Protein AF-A0A9W7F3C0-F1 (afdb_monomer)

Structure (mmCIF, N/CA/C/O backbone):
data_AF-A0A9W7F3C0-F1
#
_entry.id   AF-A0A9W7F3C0-F1
#
loop_
_atom_site.group_PDB
_atom_site.id
_atom_site.type_symbol
_atom_site.label_atom_id
_atom_site.label_alt_id
_atom_site.label_comp_id
_atom_site.label_asym_id
_atom_site.label_entity_id
_atom_site.label_seq_id
_atom_site.pdbx_PDB_ins_code
_atom_site.Cartn_x
_atom_site.Cartn_y
_atom_site.Cartn_z
_atom_site.occupancy
_atom_site.B_iso_or_equiv
_atom_site.auth_seq_id
_atom_site.auth_comp_id
_atom_site.auth_asym_id
_atom_site.auth_atom_id
_atom_site.pdbx_PDB_model_num
ATOM 1 N N . MET A 1 1 ? -27.414 1.542 -18.802 1.00 37.81 1 MET A N 1
ATOM 2 C CA . MET A 1 1 ? -28.474 1.490 -17.774 1.00 37.81 1 MET A CA 1
ATOM 3 C C . MET A 1 1 ? -27.994 0.578 -16.661 1.00 37.81 1 MET A C 1
ATOM 5 O O . MET A 1 1 ? -28.026 -0.629 -16.822 1.00 37.81 1 MET A O 1
ATOM 9 N N . SER A 1 2 ? -27.465 1.157 -15.589 1.00 33.53 2 SER A N 1
ATOM 10 C CA . SER A 1 2 ? -27.148 0.474 -14.333 1.00 33.53 2 SER A CA 1
ATOM 11 C C . SER A 1 2 ? -27.286 1.550 -13.268 1.00 33.53 2 SER A C 1
ATOM 13 O O . SER A 1 2 ? -26.502 2.496 -13.262 1.00 33.53 2 SER A O 1
ATOM 15 N N . LYS A 1 3 ? -28.367 1.487 -12.489 1.00 36.38 3 LYS A N 1
ATOM 16 C CA . LYS A 1 3 ? -28.613 2.397 -11.371 1.00 36.38 3 LYS A CA 1
ATOM 17 C C . LYS A 1 3 ? -27.667 1.986 -10.245 1.00 36.38 3 LYS A C 1
ATOM 19 O O . LYS A 1 3 ? -27.747 0.857 -9.778 1.00 36.38 3 LYS A O 1
ATOM 24 N N . SER A 1 4 ? -26.744 2.866 -9.881 1.00 35.75 4 SER A N 1
ATOM 25 C CA . SER A 1 4 ? -25.964 2.762 -8.651 1.00 35.75 4 SER A CA 1
ATOM 26 C C . SER A 1 4 ? -26.810 3.321 -7.510 1.00 35.75 4 SER A C 1
ATOM 28 O O . SER A 1 4 ? -27.133 4.509 -7.508 1.00 35.75 4 SER A O 1
ATOM 30 N N . ASP A 1 5 ? -27.211 2.440 -6.596 1.00 39.94 5 ASP A N 1
ATOM 31 C CA . ASP A 1 5 ? -27.857 2.783 -5.332 1.00 39.94 5 ASP A CA 1
ATOM 32 C C . ASP A 1 5 ? -26.810 3.369 -4.374 1.00 39.94 5 ASP A C 1
ATOM 34 O O . ASP A 1 5 ? -26.120 2.639 -3.664 1.00 39.94 5 ASP A O 1
ATOM 38 N N . ASP A 1 6 ? -26.700 4.697 -4.343 1.00 37.09 6 ASP A N 1
ATOM 39 C CA . ASP A 1 6 ? -26.045 5.419 -3.251 1.00 37.09 6 ASP A CA 1
ATOM 40 C C . ASP A 1 6 ? -27.021 5.491 -2.071 1.00 37.09 6 ASP A C 1
ATOM 42 O O . ASP A 1 6 ? -27.760 6.461 -1.883 1.00 37.09 6 ASP A O 1
AT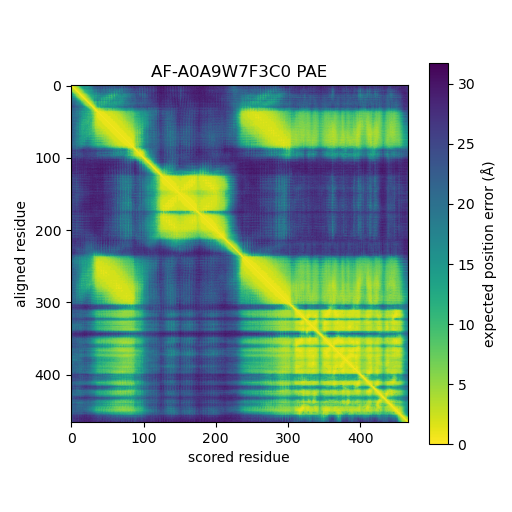OM 46 N N . ARG A 1 7 ? -27.064 4.415 -1.283 1.00 33.94 7 ARG A N 1
ATOM 47 C CA . ARG A 1 7 ? -27.799 4.376 -0.021 1.00 33.94 7 ARG A CA 1
ATOM 48 C C . ARG A 1 7 ? -26.825 4.711 1.105 1.00 33.94 7 ARG A C 1
ATOM 50 O O . ARG A 1 7 ? -26.097 3.857 1.595 1.00 33.94 7 ARG A O 1
ATOM 57 N N . VAL A 1 8 ? -26.798 5.987 1.483 1.00 37.72 8 VAL A N 1
ATOM 58 C CA . VAL A 1 8 ? -26.152 6.455 2.714 1.00 37.72 8 VAL A CA 1
ATOM 59 C C . VAL A 1 8 ? -26.936 5.861 3.884 1.00 37.72 8 VAL A C 1
ATOM 61 O O . VAL A 1 8 ? -27.992 6.369 4.259 1.00 37.72 8 VAL A O 1
ATOM 64 N N . GLU A 1 9 ? -26.462 4.740 4.425 1.00 34.66 9 GLU A N 1
ATOM 65 C CA . GLU A 1 9 ? -26.938 4.230 5.707 1.00 34.66 9 GLU A CA 1
ATOM 66 C C . GLU A 1 9 ? -26.410 5.150 6.809 1.00 34.66 9 GLU A C 1
ATOM 68 O O . GLU A 1 9 ? -25.273 5.043 7.266 1.00 34.66 9 GLU A O 1
ATOM 73 N N . LEU A 1 10 ? -27.251 6.102 7.214 1.00 36.44 10 LEU A N 1
ATOM 74 C CA . LEU A 1 10 ? -27.131 6.775 8.501 1.00 36.44 10 LEU A CA 1
ATOM 75 C C . LEU A 1 10 ? -27.251 5.696 9.584 1.00 36.44 10 LEU A C 1
ATOM 77 O O . LEU A 1 10 ? -28.354 5.279 9.940 1.00 36.44 10 LEU A O 1
ATOM 81 N N . PHE A 1 11 ? -26.107 5.211 10.066 1.00 36.91 11 PHE A N 1
ATOM 82 C CA . PHE A 1 11 ? -26.028 4.349 11.237 1.00 36.91 11 PHE A CA 1
ATOM 83 C C . PHE A 1 11 ? -26.571 5.124 12.440 1.00 36.91 11 PHE A C 1
ATOM 85 O O . PHE A 1 11 ? -25.872 5.922 13.067 1.00 36.91 11 PHE A O 1
ATOM 92 N N . ASN A 1 12 ? -27.839 4.884 12.766 1.00 33.81 12 ASN A N 1
ATOM 93 C CA . ASN A 1 12 ? -28.386 5.200 14.074 1.00 33.81 12 ASN A CA 1
ATOM 94 C C . ASN A 1 12 ? -27.603 4.367 15.094 1.00 33.81 12 ASN A C 1
ATOM 96 O O . ASN A 1 12 ? -27.861 3.174 15.252 1.00 33.81 12 ASN A O 1
ATOM 100 N N . ARG A 1 13 ? -26.617 4.988 15.757 1.00 41.94 13 ARG A N 1
ATOM 101 C CA . ARG A 1 13 ? -25.981 4.433 16.956 1.00 41.94 13 ARG A CA 1
ATOM 102 C C . ARG A 1 13 ? -27.104 4.021 17.907 1.00 41.94 13 ARG A C 1
ATOM 104 O O . ARG A 1 13 ? -27.900 4.868 18.314 1.00 41.94 13 ARG A O 1
ATOM 111 N N . ALA A 1 14 ? -27.177 2.733 18.239 1.00 37.72 14 ALA A N 1
ATOM 112 C CA . ALA A 1 14 ? -28.009 2.287 19.345 1.00 37.72 14 ALA A CA 1
ATOM 113 C C . ALA A 1 14 ? -27.637 3.122 20.587 1.00 37.72 14 ALA A C 1
ATOM 115 O O . ALA A 1 14 ? -26.449 3.414 20.780 1.00 37.72 14 ALA A O 1
ATOM 116 N N . PRO A 1 15 ? -28.617 3.573 21.390 1.00 41.62 15 PRO A N 1
ATOM 117 C CA . PRO A 1 15 ? -28.327 4.324 22.602 1.00 41.62 15 PRO A CA 1
ATOM 118 C C . PRO A 1 15 ? -27.351 3.513 23.456 1.00 41.62 15 PRO A C 1
ATOM 120 O O . PRO A 1 15 ? -27.596 2.336 23.723 1.00 41.62 15 PRO A O 1
ATOM 123 N N . ARG A 1 16 ? -26.222 4.136 23.828 1.00 45.47 16 ARG A N 1
ATOM 124 C CA . ARG A 1 16 ? -25.227 3.522 24.713 1.00 45.47 16 ARG A CA 1
ATOM 125 C C . ARG A 1 16 ? -25.972 2.985 25.939 1.00 45.47 16 ARG A C 1
ATOM 127 O O . ARG A 1 16 ? -26.738 3.761 26.521 1.00 45.47 16 ARG A O 1
ATOM 134 N N . PRO A 1 17 ? -25.786 1.715 26.342 1.00 42.41 17 PRO A N 1
ATOM 135 C CA . PRO A 1 17 ? -26.244 1.295 27.654 1.00 42.41 17 PRO A CA 1
ATOM 136 C C . PRO A 1 17 ? -25.603 2.259 28.648 1.00 42.41 17 PRO A C 1
ATOM 138 O O . PRO A 1 17 ? -24.382 2.420 28.663 1.00 42.41 17 PRO A O 1
ATOM 141 N N . SER A 1 18 ? -26.439 2.992 29.385 1.00 41.53 18 SER A N 1
ATOM 142 C CA . SER A 1 18 ? -25.987 3.876 30.451 1.00 41.53 18 SER A CA 1
ATOM 143 C C . SER A 1 18 ? -25.018 3.079 31.304 1.00 41.53 18 SER A C 1
ATOM 145 O O . SER A 1 18 ? -25.407 2.018 31.804 1.00 41.53 18 SER A O 1
ATOM 147 N N . SER A 1 19 ? -23.773 3.554 31.411 1.00 44.53 19 SER A N 1
ATOM 148 C CA . SER A 1 19 ? -22.763 2.971 32.285 1.00 44.53 19 SER A CA 1
ATOM 149 C C . SER A 1 19 ? -23.462 2.633 33.597 1.00 44.53 19 SER A C 1
ATOM 151 O O . SER A 1 19 ? -24.088 3.541 34.154 1.00 44.53 19 SER A O 1
ATOM 153 N N . PRO A 1 20 ? -23.474 1.366 34.052 1.00 46.25 20 PRO A N 1
ATOM 154 C CA . PRO A 1 20 ? -24.096 1.040 35.320 1.00 46.25 20 PRO A CA 1
ATOM 155 C C . PRO A 1 20 ? -23.408 1.927 36.348 1.00 46.25 20 PRO A C 1
ATOM 157 O O . PRO A 1 20 ? -22.215 1.774 36.604 1.00 46.25 20 PRO A O 1
ATOM 160 N N . SER A 1 21 ? -24.131 2.933 36.843 1.00 43.59 21 SER A N 1
ATOM 161 C CA . SER A 1 21 ? -23.647 3.844 37.863 1.00 43.59 21 SER A CA 1
ATOM 162 C C . SER A 1 21 ? -23.439 2.979 39.090 1.00 43.59 21 SER A C 1
ATOM 164 O O . SER A 1 21 ? -24.378 2.686 39.830 1.00 43.59 21 SER A O 1
ATOM 166 N N . SER A 1 22 ? -22.218 2.476 39.239 1.00 48.12 22 SER A N 1
ATOM 167 C CA . SER A 1 22 ? -21.808 1.602 40.318 1.00 48.12 22 SER A CA 1
ATOM 168 C C . SER A 1 22 ? -21.653 2.446 41.574 1.00 48.12 22 SER A C 1
ATOM 170 O O . SER A 1 22 ? -20.564 2.600 42.119 1.00 48.12 22 SER A O 1
ATOM 172 N N . SER A 1 23 ? -22.762 2.971 42.084 1.00 44.41 23 SER A N 1
ATOM 173 C CA . SER A 1 23 ? -22.905 3.207 43.511 1.00 44.41 23 SER A CA 1
ATOM 174 C C . SER A 1 23 ? -23.129 1.853 44.187 1.00 44.41 23 SER A C 1
ATOM 176 O O . SER A 1 23 ? -24.139 1.630 44.847 1.00 44.41 23 SER A O 1
ATOM 178 N N . PHE A 1 24 ? -22.168 0.936 44.037 1.00 48.06 24 PHE A N 1
ATOM 179 C CA . PHE A 1 24 ? -21.931 -0.089 45.044 1.00 48.06 24 PHE A CA 1
ATOM 180 C C . PHE A 1 24 ? -21.240 0.651 46.192 1.00 48.06 24 PHE A C 1
ATOM 182 O O . PHE A 1 24 ? -20.031 0.572 46.393 1.00 48.06 24 PHE A O 1
ATOM 189 N N . GLN A 1 25 ? -22.003 1.504 46.881 1.00 45.03 25 GLN A N 1
ATOM 190 C CA . GLN A 1 25 ? -21.572 2.027 48.162 1.00 45.03 25 GLN A CA 1
ATOM 191 C C . GLN A 1 25 ? -21.490 0.802 49.057 1.00 45.03 25 GLN A C 1
ATOM 193 O O . GLN A 1 25 ? -22.511 0.239 49.448 1.00 45.03 25 GLN A O 1
ATOM 198 N N . SER A 1 26 ? -20.265 0.338 49.306 1.00 49.25 26 SER A N 1
ATOM 199 C CA . SER A 1 26 ? -20.000 -0.611 50.369 1.00 49.25 26 SER A CA 1
ATOM 200 C C . SER A 1 26 ? -20.456 0.073 51.649 1.00 49.25 26 SER A C 1
ATOM 202 O O . SER A 1 26 ? -19.747 0.908 52.215 1.00 49.25 26 SER A O 1
ATOM 204 N N . SER A 1 27 ? -21.688 -0.201 52.058 1.00 47.62 27 SER A N 1
ATOM 205 C CA . SER A 1 27 ? -22.190 0.135 53.374 1.00 47.62 27 SER A CA 1
ATOM 206 C C . SER A 1 27 ? -21.290 -0.606 54.349 1.00 47.62 27 SER A C 1
ATOM 208 O O . SER A 1 27 ? -21.522 -1.775 54.642 1.00 47.62 27 SER A O 1
ATOM 210 N N . SER A 1 28 ? -20.221 0.048 54.800 1.00 44.59 28 SER A N 1
ATOM 211 C CA . SER A 1 28 ? -19.277 -0.455 55.795 1.00 44.59 28 SER A CA 1
ATOM 212 C C . SER A 1 28 ? -19.953 -0.487 57.166 1.00 44.59 28 SER A C 1
ATOM 214 O O . SER A 1 28 ? -19.489 0.118 58.127 1.00 44.59 28 SER A O 1
ATOM 216 N N . GLN A 1 29 ? -21.098 -1.159 57.269 1.00 47.41 29 GLN A N 1
ATOM 217 C CA . GLN A 1 29 ? -21.543 -1.686 58.539 1.00 47.41 29 GLN A CA 1
ATOM 218 C C . GLN A 1 29 ? -20.603 -2.842 58.839 1.00 47.41 29 GLN A C 1
ATOM 220 O O . GLN A 1 29 ? -20.562 -3.829 58.113 1.00 47.41 29 GLN A O 1
ATOM 225 N N . SER A 1 30 ? -19.788 -2.651 59.871 1.00 45.72 30 SER A N 1
ATOM 226 C CA . SER A 1 30 ? -18.863 -3.632 60.426 1.00 45.72 30 SER A CA 1
ATOM 227 C C . SER A 1 30 ? -19.626 -4.898 60.835 1.00 45.72 30 SER A C 1
ATOM 229 O O . SER A 1 30 ? -19.967 -5.068 62.006 1.00 45.72 30 SER A O 1
ATOM 231 N N . SER A 1 31 ? -19.925 -5.785 59.885 1.00 52.88 31 SER A N 1
ATOM 232 C CA . SER A 1 31 ? -20.420 -7.120 60.187 1.00 52.88 31 SER A CA 1
ATOM 233 C C . SER A 1 31 ? -19.301 -7.878 60.885 1.00 52.88 31 SER A C 1
ATOM 235 O O . SER A 1 31 ? -18.164 -7.916 60.424 1.00 52.88 31 SER A O 1
ATOM 237 N N . MET A 1 32 ? -19.624 -8.486 62.020 1.00 62.41 32 MET A N 1
ATOM 238 C CA . MET A 1 32 ? -18.682 -9.206 62.883 1.00 62.41 32 MET A CA 1
ATOM 239 C C . MET A 1 32 ? -18.052 -10.446 62.211 1.00 62.41 32 MET A C 1
ATOM 241 O O . MET A 1 32 ? -17.160 -11.069 62.782 1.00 62.41 32 MET A O 1
ATOM 245 N N . PHE A 1 33 ? -18.493 -10.795 60.998 1.00 69.31 33 PHE A N 1
ATOM 246 C CA . PHE A 1 33 ? -18.036 -11.945 60.228 1.00 69.31 33 PHE A CA 1
ATOM 247 C C . PHE A 1 33 ? -17.405 -11.500 58.898 1.00 69.31 33 PHE A C 1
ATOM 249 O O . PHE A 1 33 ? -17.984 -10.651 58.212 1.00 69.31 33 PHE A O 1
ATOM 256 N N . PRO A 1 34 ? -16.233 -12.052 58.525 1.00 74.94 34 PRO A N 1
ATOM 257 C CA . PRO A 1 34 ? -15.610 -11.789 57.232 1.00 74.94 34 PRO A CA 1
ATOM 258 C C . PRO A 1 34 ? -16.495 -12.311 56.095 1.00 74.94 34 PRO A C 1
ATOM 260 O O . PRO A 1 34 ? -17.100 -13.377 56.217 1.00 74.94 34 PRO A O 1
ATOM 263 N N . ALA A 1 35 ? -16.552 -11.564 54.988 1.00 76.25 35 ALA A N 1
ATOM 264 C CA . ALA A 1 35 ? -17.295 -11.974 53.802 1.00 76.25 35 ALA A CA 1
ATOM 265 C C . ALA A 1 35 ? -16.809 -13.352 53.300 1.00 76.25 35 ALA A C 1
ATOM 267 O O . ALA A 1 35 ? -15.605 -13.631 53.343 1.00 76.25 35 ALA A O 1
ATOM 268 N N . PRO A 1 36 ? -17.714 -14.213 52.801 1.00 87.12 36 PRO A N 1
ATOM 269 C CA . PRO A 1 36 ? -17.343 -15.482 52.194 1.00 87.12 36 PRO A CA 1
ATOM 270 C C . PRO A 1 36 ? -16.295 -15.294 51.081 1.00 87.12 36 PRO A C 1
ATOM 272 O O . PRO A 1 36 ? -16.466 -14.411 50.237 1.00 87.12 36 PRO A O 1
ATOM 275 N N . PRO A 1 37 ? -15.271 -16.167 50.987 1.00 91.38 37 PRO A N 1
ATOM 276 C CA . PRO A 1 37 ? -14.241 -16.096 49.942 1.00 91.38 37 PRO A CA 1
ATOM 277 C C . PRO A 1 37 ? -14.789 -16.075 48.503 1.00 91.38 37 PRO A C 1
ATOM 279 O O . PRO A 1 37 ? -14.163 -15.548 47.586 1.00 91.38 37 PRO A O 1
ATOM 282 N N . ALA A 1 38 ? -15.972 -16.659 48.288 1.00 90.50 38 ALA A N 1
ATOM 283 C CA . ALA A 1 38 ? -16.636 -16.657 46.989 1.00 90.50 38 ALA A CA 1
ATOM 284 C C . ALA A 1 38 ? -17.128 -15.257 46.582 1.00 90.50 38 ALA A C 1
ATOM 286 O O . ALA A 1 38 ? -17.000 -14.882 45.419 1.00 90.50 38 ALA A O 1
ATOM 287 N N . LEU A 1 39 ? -17.648 -14.469 47.531 1.00 90.81 39 LEU A N 1
ATOM 288 C CA . LEU A 1 39 ? -18.085 -13.099 47.261 1.00 90.81 39 LEU A CA 1
ATOM 289 C C . LEU A 1 39 ? -16.887 -12.186 47.009 1.00 90.81 39 LEU A C 1
ATOM 291 O O . LEU A 1 39 ? -16.923 -11.408 46.060 1.00 90.81 39 LEU A O 1
ATOM 295 N N . THR A 1 40 ? -15.796 -12.332 47.769 1.00 92.12 40 THR A N 1
ATOM 296 C CA . THR A 1 40 ? -14.573 -11.547 47.525 1.00 92.12 40 THR A CA 1
ATOM 297 C C . THR A 1 40 ? -14.004 -11.830 46.132 1.00 92.12 40 THR A C 1
ATOM 299 O O . THR A 1 40 ? -13.781 -10.898 45.361 1.00 92.12 40 THR A O 1
ATOM 302 N N . SER A 1 41 ? -13.890 -13.105 45.744 1.00 95.00 41 SER A N 1
ATOM 303 C CA . SER A 1 41 ? -13.431 -13.489 44.400 1.00 95.00 41 SER A CA 1
ATOM 304 C C . SER A 1 41 ? -14.350 -12.972 43.283 1.00 95.00 41 SER A C 1
ATOM 306 O O . SER A 1 41 ? -13.870 -12.538 42.232 1.00 95.00 41 SER A O 1
ATOM 308 N N . LEU A 1 42 ? -15.668 -12.959 43.507 1.00 94.12 42 LEU A N 1
ATOM 309 C CA . LEU A 1 42 ? -16.627 -12.404 42.552 1.00 94.12 42 LEU A CA 1
ATOM 310 C C . LEU A 1 42 ? -16.464 -10.889 42.399 1.00 94.12 42 LEU A C 1
ATOM 312 O O . LEU A 1 42 ? -16.461 -10.394 41.274 1.00 94.12 42 LEU A O 1
ATOM 316 N N . THR A 1 43 ? -16.289 -10.155 43.503 1.00 94.00 43 THR A N 1
ATOM 317 C CA . THR A 1 43 ? -16.060 -8.703 43.452 1.00 94.00 43 THR A CA 1
ATOM 318 C C . THR A 1 43 ? -14.766 -8.343 42.726 1.00 94.00 43 THR A C 1
ATOM 320 O O . THR A 1 43 ? -14.777 -7.454 41.876 1.00 94.00 43 THR A O 1
ATOM 323 N N . GLU A 1 44 ? -13.680 -9.083 42.966 1.00 95.56 44 GLU A N 1
ATOM 324 C CA . GLU A 1 44 ? -12.410 -8.913 42.247 1.00 95.56 44 GLU A CA 1
ATOM 325 C C . GLU A 1 44 ? -12.561 -9.222 40.748 1.00 95.56 44 GLU A C 1
ATOM 327 O O . GLU A 1 44 ? -12.033 -8.501 39.895 1.00 95.56 44 GLU A O 1
ATOM 332 N N . SER A 1 45 ? -13.332 -10.262 40.412 1.00 95.69 45 SER A N 1
ATOM 333 C CA . SER A 1 45 ? -13.612 -10.639 39.021 1.00 95.69 45 SER A CA 1
ATOM 334 C C . SER A 1 45 ? -14.431 -9.570 38.300 1.00 95.69 45 SER A C 1
ATOM 336 O O . SER A 1 45 ? -14.104 -9.210 37.173 1.00 95.69 45 SER A O 1
ATOM 338 N N . LEU A 1 46 ? -15.460 -9.018 38.952 1.00 95.00 46 LEU A N 1
ATOM 339 C CA . LEU A 1 46 ? -16.272 -7.924 38.412 1.00 95.00 46 LEU A CA 1
ATOM 340 C C . LEU A 1 46 ? -15.455 -6.644 38.224 1.00 95.00 46 LEU A C 1
ATOM 342 O O . LEU A 1 46 ? -15.586 -5.988 37.194 1.00 95.00 46 LEU A O 1
ATOM 346 N N . GLN A 1 47 ? -14.579 -6.312 39.175 1.00 95.81 47 GLN A N 1
ATOM 347 C CA . GLN A 1 47 ? -13.680 -5.164 39.056 1.00 95.81 47 GLN A CA 1
ATOM 348 C C . GLN A 1 47 ? -12.717 -5.332 37.874 1.00 95.81 47 GLN A C 1
ATOM 350 O O . GLN A 1 47 ? -12.560 -4.418 37.064 1.00 95.81 47 GLN A O 1
ATOM 355 N N . THR A 1 48 ? -12.110 -6.514 37.742 1.00 96.06 48 THR A N 1
ATOM 356 C CA . THR A 1 48 ? -11.206 -6.833 36.626 1.00 96.06 48 THR A CA 1
ATOM 357 C C . THR A 1 48 ? -11.943 -6.798 35.289 1.00 96.06 48 THR A C 1
ATOM 359 O O . THR A 1 48 ? -11.443 -6.228 34.318 1.00 96.06 48 THR A O 1
ATOM 362 N N . ALA A 1 49 ? -13.153 -7.358 35.234 1.00 95.12 49 ALA A N 1
ATOM 363 C CA . ALA A 1 49 ? -13.988 -7.346 34.041 1.00 95.12 49 ALA A CA 1
ATOM 364 C C . ALA A 1 49 ? -14.377 -5.911 33.642 1.00 95.12 49 ALA A C 1
ATOM 366 O O . ALA A 1 49 ? -14.245 -5.551 32.476 1.00 95.12 49 ALA A O 1
ATOM 367 N N . GLY A 1 50 ? -14.754 -5.065 34.607 1.00 93.75 50 GLY A N 1
ATOM 368 C CA . GLY A 1 50 ? -15.047 -3.648 34.377 1.00 93.75 50 GLY A CA 1
ATOM 369 C C . GLY A 1 50 ? -13.850 -2.874 33.818 1.00 93.75 50 GLY A C 1
ATOM 370 O O . GLY A 1 50 ? -13.977 -2.191 32.805 1.00 93.75 50 GLY A O 1
ATOM 371 N N . ALA A 1 51 ? -12.665 -3.050 34.412 1.00 95.62 51 ALA A N 1
ATOM 372 C CA . ALA A 1 51 ? -11.431 -2.448 33.903 1.00 95.62 51 ALA A CA 1
ATOM 373 C C . ALA A 1 51 ? -11.071 -2.947 32.490 1.00 95.62 51 ALA A C 1
ATOM 375 O O . ALA A 1 51 ? -10.548 -2.189 31.673 1.00 95.62 51 ALA A O 1
ATOM 376 N N . THR A 1 52 ? -11.370 -4.213 32.185 1.00 94.94 52 THR A N 1
ATOM 377 C CA . THR A 1 52 ? -11.122 -4.791 30.857 1.00 94.94 52 THR A CA 1
ATOM 378 C C . THR A 1 52 ? -12.079 -4.223 29.808 1.00 94.94 52 THR A C 1
ATOM 380 O O . THR A 1 52 ? -11.634 -3.909 28.708 1.00 94.94 52 THR A O 1
ATOM 383 N N . VAL A 1 53 ? -13.361 -4.028 30.139 1.00 95.62 53 VAL A N 1
ATOM 384 C CA . VAL A 1 53 ? -14.325 -3.350 29.249 1.00 95.62 53 VAL A CA 1
ATOM 385 C C . VAL A 1 53 ? -13.869 -1.929 28.943 1.00 95.62 53 VAL A C 1
ATOM 387 O O . VAL A 1 53 ? -13.809 -1.550 27.780 1.00 95.62 53 VAL A O 1
ATOM 390 N N . GLU A 1 54 ? -13.464 -1.164 29.958 1.00 94.44 54 GLU A N 1
ATOM 391 C CA . GLU A 1 54 ? -12.985 0.206 29.749 1.00 94.44 54 GLU A CA 1
ATOM 392 C C . GLU A 1 54 ? -11.726 0.242 28.862 1.00 94.44 54 GLU A C 1
ATOM 394 O O . GLU A 1 54 ? -11.565 1.124 28.015 1.00 94.44 54 GLU A O 1
ATOM 399 N N . ALA A 1 55 ? -10.829 -0.736 29.017 1.00 94.50 55 ALA A N 1
ATOM 400 C CA . ALA A 1 55 ? -9.672 -0.878 28.143 1.00 94.50 55 ALA A CA 1
ATOM 401 C C . ALA A 1 55 ? -10.071 -1.217 26.695 1.00 94.50 55 ALA A C 1
ATOM 403 O O . ALA A 1 55 ? -9.493 -0.643 25.768 1.00 94.50 55 ALA A O 1
ATOM 404 N N . LEU A 1 56 ? -11.057 -2.099 26.493 1.00 93.94 56 LEU A N 1
ATOM 405 C CA . LEU A 1 56 ? -11.590 -2.424 25.166 1.00 93.94 56 LEU A CA 1
ATOM 406 C C . LEU A 1 56 ? -12.251 -1.207 24.510 1.00 93.94 56 LEU A C 1
ATOM 408 O O . LEU A 1 56 ? -12.016 -0.962 23.330 1.00 93.94 56 LEU A O 1
ATOM 412 N N . ASP A 1 57 ? -12.994 -0.399 25.263 1.00 94.19 57 ASP A N 1
ATOM 413 C CA . ASP A 1 57 ? -13.607 0.824 24.736 1.00 94.19 57 ASP A CA 1
ATOM 414 C C . ASP A 1 57 ? -12.542 1.811 24.234 1.00 94.19 57 ASP A C 1
ATOM 416 O O . ASP A 1 57 ? -12.620 2.295 23.103 1.00 94.19 57 ASP A O 1
ATOM 420 N N . ARG A 1 58 ? -11.474 2.034 25.013 1.00 94.50 58 ARG A N 1
ATOM 421 C CA . ARG A 1 58 ? -10.346 2.887 24.590 1.00 94.50 58 ARG A CA 1
ATOM 422 C C . ARG A 1 58 ? -9.625 2.336 23.356 1.00 94.50 58 ARG A C 1
ATOM 424 O O . ARG A 1 58 ? -9.206 3.106 22.491 1.00 94.50 58 ARG A O 1
ATOM 431 N N . GLN A 1 59 ? -9.457 1.014 23.263 1.00 94.44 59 GLN A N 1
ATOM 432 C CA . GLN A 1 59 ? -8.870 0.374 22.080 1.00 94.44 59 GLN A CA 1
ATOM 433 C C . GLN A 1 59 ? -9.760 0.544 20.849 1.00 94.44 59 GLN A C 1
ATOM 435 O O . GLN A 1 59 ? -9.246 0.824 19.766 1.00 94.44 59 GLN A O 1
ATOM 440 N N . ASN A 1 60 ? -11.079 0.439 21.014 1.00 95.31 60 ASN A N 1
ATOM 441 C CA . ASN A 1 60 ? -12.029 0.652 19.932 1.00 95.31 60 ASN A CA 1
ATOM 442 C C . ASN A 1 60 ? -11.954 2.090 19.397 1.00 95.31 60 ASN A C 1
ATOM 444 O O . ASN A 1 60 ? -11.823 2.282 18.191 1.00 95.31 60 ASN A O 1
ATOM 448 N N . ASP A 1 61 ? -11.933 3.095 20.278 1.00 94.19 61 ASP A N 1
ATOM 449 C CA . ASP A 1 61 ? -11.780 4.499 19.873 1.00 94.19 61 ASP A CA 1
ATOM 450 C C . ASP A 1 61 ? -10.463 4.731 19.107 1.00 94.19 61 ASP A C 1
ATOM 452 O O . ASP A 1 61 ? -10.437 5.418 18.082 1.00 94.19 61 ASP A O 1
ATOM 456 N N . SER A 1 62 ? -9.370 4.093 19.543 1.00 94.50 62 SER A N 1
ATOM 457 C CA . SER A 1 62 ? -8.088 4.161 18.833 1.00 94.50 62 SER A CA 1
ATOM 458 C C . SER A 1 62 ? -8.132 3.494 17.452 1.00 94.50 62 SER A C 1
ATOM 460 O O . SER A 1 62 ? -7.507 4.005 16.518 1.00 94.50 62 SER A O 1
ATOM 462 N N . LEU A 1 63 ? -8.838 2.367 17.303 1.00 95.31 63 LEU A N 1
ATOM 463 C CA . LEU A 1 63 ? -9.017 1.694 16.013 1.00 95.31 63 LEU A CA 1
ATOM 464 C C . LEU A 1 63 ? -9.868 2.537 15.059 1.00 95.31 63 LEU A C 1
ATOM 466 O O . LEU A 1 63 ? -9.501 2.681 13.894 1.00 95.31 63 LEU A O 1
ATOM 470 N N . GLN A 1 64 ? -10.946 3.155 15.549 1.00 94.12 64 GLN A N 1
ATOM 471 C CA . GLN A 1 64 ? -11.766 4.063 14.741 1.00 94.12 64 GLN A CA 1
ATOM 472 C C . GLN A 1 64 ? -10.952 5.266 14.256 1.00 94.12 64 GLN A C 1
ATOM 474 O O . GLN A 1 64 ? -10.971 5.591 13.070 1.00 94.12 64 GLN A O 1
ATOM 479 N N . HIS A 1 65 ? -10.140 5.865 15.132 1.00 93.50 65 HIS A N 1
ATOM 480 C CA . HIS A 1 65 ? -9.248 6.948 14.728 1.00 93.50 65 HIS A CA 1
ATOM 481 C C . HIS A 1 65 ? -8.233 6.506 13.657 1.00 93.50 65 HIS A C 1
ATOM 483 O O . HIS A 1 65 ? -8.014 7.211 12.671 1.00 93.50 65 HIS A O 1
ATOM 489 N N . SER A 1 66 ? -7.639 5.315 13.805 1.00 92.38 66 SER A N 1
ATOM 490 C CA . SER A 1 66 ? -6.722 4.756 12.803 1.00 92.38 66 SER A CA 1
ATOM 491 C C . SER A 1 66 ? -7.413 4.525 11.455 1.00 92.38 66 SER A C 1
ATOM 493 O O . SER A 1 66 ? -6.859 4.874 10.409 1.00 92.38 66 SER A O 1
ATOM 495 N N . LYS A 1 67 ? -8.645 4.009 11.475 1.00 94.56 67 LYS A N 1
ATOM 496 C CA . LYS A 1 67 ? -9.475 3.823 10.285 1.00 94.56 67 LYS A CA 1
ATOM 497 C C . LYS A 1 67 ? -9.740 5.149 9.562 1.00 94.56 67 LYS A C 1
ATOM 499 O O . LYS A 1 67 ? -9.540 5.227 8.348 1.00 94.56 67 LYS A O 1
ATOM 504 N N . ASP A 1 68 ? -10.108 6.201 10.289 1.00 93.19 68 ASP A N 1
ATOM 505 C CA . ASP A 1 68 ? -10.354 7.530 9.713 1.00 93.19 68 ASP A CA 1
ATOM 506 C C . ASP A 1 68 ? -9.098 8.126 9.061 1.00 93.19 68 ASP A C 1
ATOM 508 O O . ASP A 1 68 ? -9.158 8.670 7.950 1.00 93.19 68 ASP A O 1
ATOM 512 N N . LEU A 1 69 ? -7.936 7.973 9.706 1.00 92.94 69 LEU A N 1
ATOM 513 C CA . LEU A 1 69 ? -6.653 8.405 9.148 1.00 92.94 69 LEU A CA 1
ATOM 514 C C . LEU A 1 69 ? -6.336 7.682 7.834 1.00 92.94 69 LEU A C 1
ATOM 516 O O . LEU A 1 69 ? -6.003 8.332 6.840 1.00 92.94 69 LEU A O 1
ATOM 520 N N . ILE A 1 70 ? -6.503 6.358 7.793 1.00 93.31 70 ILE A N 1
ATOM 521 C CA . ILE A 1 70 ? -6.239 5.556 6.591 1.00 93.31 70 ILE A CA 1
ATOM 522 C C . ILE A 1 70 ? -7.211 5.926 5.463 1.00 93.31 70 ILE A C 1
ATOM 524 O O . ILE A 1 70 ? -6.797 6.034 4.305 1.00 93.31 70 ILE A O 1
ATOM 528 N N . HIS A 1 71 ? -8.487 6.181 5.765 1.00 91.19 71 HIS A N 1
ATOM 529 C CA . HIS A 1 71 ? -9.445 6.663 4.766 1.00 91.19 71 HIS A CA 1
ATOM 530 C C . HIS A 1 71 ? -9.061 8.038 4.207 1.00 91.19 71 HIS A C 1
ATOM 532 O O . HIS A 1 71 ? -9.140 8.256 2.990 1.00 91.19 71 HIS A O 1
ATOM 538 N N . ASN A 1 72 ? -8.590 8.951 5.057 1.00 91.25 72 ASN A N 1
ATOM 539 C CA . ASN A 1 72 ? -8.097 10.251 4.616 1.00 91.25 72 ASN A CA 1
ATOM 540 C C . ASN A 1 72 ? -6.852 10.110 3.720 1.00 91.25 72 ASN A C 1
ATOM 542 O O . ASN A 1 72 ? -6.790 10.701 2.637 1.00 91.25 72 ASN A O 1
ATOM 546 N N . GLU A 1 73 ? -5.891 9.260 4.090 1.00 92.75 73 GLU A N 1
ATOM 547 C CA . GLU A 1 73 ? -4.736 8.952 3.240 1.00 92.75 73 GLU A CA 1
ATOM 548 C C . GLU A 1 73 ? -5.157 8.337 1.899 1.00 92.75 73 GLU A C 1
ATOM 550 O O . GLU A 1 73 ? -4.685 8.763 0.838 1.00 92.75 73 GLU A O 1
ATOM 555 N N . ALA A 1 74 ? -6.113 7.402 1.905 1.00 90.69 74 ALA A N 1
ATOM 556 C CA . ALA A 1 74 ? -6.664 6.796 0.694 1.00 90.69 74 ALA A CA 1
ATOM 557 C C . ALA A 1 74 ? -7.243 7.854 -0.255 1.00 90.69 74 ALA A C 1
ATOM 559 O O . ALA A 1 74 ? -7.057 7.782 -1.483 1.00 90.69 74 ALA A O 1
ATOM 560 N N . TYR A 1 75 ? -7.947 8.839 0.305 1.00 92.19 75 TYR A N 1
ATOM 561 C CA . TYR A 1 75 ? -8.513 9.964 -0.426 1.00 92.19 75 TYR A CA 1
ATOM 562 C C . TYR A 1 75 ? -7.415 10.867 -1.006 1.00 92.19 75 TYR A C 1
ATOM 564 O O . TYR A 1 75 ? -7.419 11.144 -2.213 1.00 92.19 75 TYR A O 1
ATOM 572 N N . LEU A 1 76 ? -6.424 11.259 -0.200 1.00 91.50 76 LEU A N 1
ATOM 573 C CA . LEU A 1 76 ? -5.294 12.086 -0.634 1.00 91.50 76 LEU A CA 1
ATOM 574 C C . LEU A 1 76 ? -4.463 11.409 -1.730 1.00 91.50 76 LEU A C 1
ATOM 576 O O . LEU A 1 76 ? -4.094 12.056 -2.717 1.00 91.50 76 LEU A O 1
ATOM 580 N N . LEU A 1 77 ? -4.223 10.102 -1.622 1.00 89.62 77 LEU A N 1
ATOM 581 C CA . LEU A 1 77 ? -3.540 9.312 -2.646 1.00 89.62 77 LEU A CA 1
ATOM 582 C C . LEU A 1 77 ? -4.349 9.237 -3.940 1.00 89.62 77 LEU A C 1
ATOM 584 O O . LEU A 1 77 ? -3.791 9.373 -5.029 1.00 89.62 77 LEU A O 1
ATOM 588 N N . THR A 1 78 ? -5.670 9.082 -3.847 1.00 87.19 78 THR A N 1
ATOM 589 C CA . THR A 1 78 ? -6.561 9.070 -5.020 1.00 87.19 78 THR A CA 1
ATOM 590 C C . THR A 1 78 ? -6.560 10.429 -5.728 1.00 87.19 78 THR A C 1
ATOM 592 O O . THR A 1 78 ? -6.462 10.501 -6.958 1.00 87.19 78 THR A O 1
ATOM 595 N N . LYS A 1 79 ? -6.595 11.521 -4.959 1.00 88.00 79 LYS A N 1
ATOM 596 C CA . LYS A 1 79 ? -6.490 12.890 -5.476 1.00 88.00 79 LYS A CA 1
ATOM 597 C C . LYS A 1 79 ? -5.130 13.139 -6.130 1.00 88.00 79 LYS A C 1
ATOM 599 O O . LYS A 1 79 ? -5.076 13.664 -7.242 1.00 88.00 79 LYS A O 1
ATOM 604 N N . SER A 1 80 ? -4.048 12.710 -5.486 1.00 84.56 80 SER A N 1
ATOM 605 C CA . SER A 1 80 ? -2.681 12.820 -6.009 1.00 84.56 80 SER A CA 1
ATOM 606 C C . SER A 1 80 ? -2.506 12.021 -7.301 1.00 84.56 80 SER A C 1
ATOM 608 O O . SER A 1 80 ? -1.991 12.551 -8.284 1.00 84.56 80 SER A O 1
ATOM 610 N N . ASP A 1 81 ? -3.018 10.786 -7.356 1.00 83.50 81 ASP A N 1
ATOM 611 C CA . ASP A 1 81 ? -3.016 9.958 -8.567 1.00 83.50 81 ASP A CA 1
ATOM 612 C C . ASP A 1 81 ? -3.717 10.684 -9.723 1.00 83.50 81 ASP A C 1
ATOM 614 O O . ASP A 1 81 ? -3.154 10.770 -10.816 1.00 83.50 81 ASP A O 1
ATOM 618 N N . ARG A 1 82 ? -4.898 11.272 -9.475 1.00 80.69 82 ARG A N 1
ATOM 619 C CA . ARG A 1 82 ? -5.659 12.051 -10.466 1.00 80.69 82 ARG A CA 1
ATOM 620 C C . ARG A 1 82 ? -4.885 13.272 -10.967 1.00 80.69 82 ARG A C 1
ATOM 622 O O . ARG A 1 82 ? -4.819 13.481 -12.178 1.00 80.69 82 ARG A O 1
ATOM 629 N N . ILE A 1 83 ? -4.285 14.054 -10.069 1.00 78.81 83 ILE A N 1
ATOM 630 C CA . ILE A 1 83 ? -3.491 15.237 -10.439 1.00 78.81 83 ILE A CA 1
ATOM 631 C C . ILE A 1 83 ? -2.298 14.822 -11.304 1.00 78.81 83 ILE A C 1
ATOM 633 O O . ILE A 1 83 ? -2.100 15.375 -12.386 1.00 78.81 83 ILE A O 1
ATOM 637 N N . LEU A 1 84 ? -1.551 13.800 -10.877 1.00 78.81 84 LEU A N 1
ATOM 638 C CA . LEU A 1 84 ? -0.374 13.321 -11.597 1.00 78.81 84 LEU A CA 1
ATOM 639 C C . LEU A 1 84 ? -0.734 12.731 -12.970 1.00 78.81 84 LEU A C 1
ATOM 641 O O . LEU A 1 84 ? 0.029 12.912 -13.918 1.00 78.81 84 LEU A O 1
ATOM 645 N N . ARG A 1 85 ? -1.896 12.070 -13.128 1.00 74.06 85 ARG A N 1
ATOM 646 C CA . ARG A 1 85 ? -2.399 11.669 -14.464 1.00 74.06 85 ARG A CA 1
ATOM 647 C C . ARG A 1 85 ? -2.576 12.879 -15.370 1.00 74.06 85 ARG A C 1
ATOM 649 O O . ARG A 1 85 ? -2.173 12.838 -16.527 1.00 74.06 85 ARG A O 1
ATOM 656 N N . GLY A 1 86 ? -3.134 13.956 -14.824 1.00 70.94 86 GLY A N 1
ATOM 657 C CA . GLY A 1 86 ? -3.336 15.212 -15.535 1.00 70.94 86 GLY A CA 1
ATOM 658 C C . GLY A 1 86 ? -2.040 15.915 -15.956 1.00 70.94 86 GLY A C 1
ATOM 659 O O . GLY A 1 86 ? -2.068 16.735 -16.868 1.00 70.94 86 GLY A O 1
ATOM 660 N N . MET A 1 87 ? -0.908 15.605 -15.319 1.00 70.38 87 MET A N 1
ATOM 661 C CA . MET A 1 87 ? 0.390 16.215 -15.628 1.00 70.38 87 MET A CA 1
ATOM 662 C C . MET A 1 87 ? 1.183 15.471 -16.714 1.00 70.38 87 MET A C 1
ATOM 664 O O . MET A 1 87 ? 2.050 16.077 -17.334 1.00 70.38 87 MET A O 1
ATOM 668 N N . GLY A 1 88 ? 0.920 14.176 -16.933 1.00 59.91 88 GLY A N 1
ATOM 669 C CA . GLY A 1 88 ? 1.750 13.314 -17.788 1.00 59.91 88 GLY A CA 1
ATOM 670 C C . GLY A 1 88 ? 1.212 13.020 -19.194 1.00 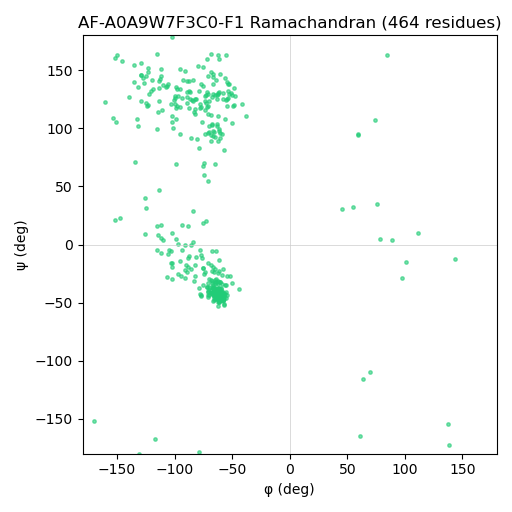59.91 88 GLY A C 1
ATOM 671 O O . GLY A 1 88 ? 1.995 12.618 -20.050 1.00 59.91 88 GLY A O 1
ATOM 672 N N . SER A 1 89 ? -0.089 13.203 -19.461 1.00 59.66 89 SER A N 1
ATOM 673 C CA . SER A 1 89 ? -0.661 13.021 -20.807 1.00 59.66 89 SER A CA 1
ATOM 674 C C . SER A 1 89 ? -1.131 14.347 -21.408 1.00 59.66 89 SER A C 1
ATOM 676 O O . SER A 1 89 ? -1.668 15.212 -20.717 1.00 59.66 89 SER A O 1
ATOM 678 N N . TRP A 1 90 ? -0.981 14.494 -22.726 1.00 51.88 90 TRP A N 1
ATOM 679 C CA . TRP A 1 90 ? -1.503 15.633 -23.492 1.00 51.88 90 TRP A CA 1
ATOM 680 C C . TRP A 1 90 ? -3.025 15.818 -23.309 1.00 51.88 90 TRP A C 1
ATOM 682 O O . TRP A 1 90 ? -3.508 16.943 -23.189 1.00 51.88 90 TRP A O 1
ATOM 692 N N . SER A 1 91 ? -3.777 14.719 -23.175 1.00 45.94 91 SER A N 1
ATOM 693 C CA . SER A 1 91 ? -5.207 14.732 -22.838 1.00 45.94 91 SER A CA 1
ATOM 694 C C . SER A 1 91 ? -5.491 15.157 -21.392 1.00 45.94 91 SER A C 1
ATOM 696 O O . SER A 1 91 ? -6.521 15.768 -21.126 1.00 45.94 91 SER A O 1
ATOM 698 N N . GLY A 1 92 ? -4.578 14.890 -20.457 1.00 49.72 92 GLY A N 1
ATOM 699 C CA . GLY A 1 92 ? -4.647 15.326 -19.065 1.00 49.72 92 GLY A CA 1
ATOM 700 C C . GLY A 1 92 ? -4.397 16.825 -18.911 1.00 49.72 92 GLY A C 1
ATOM 701 O O . GLY A 1 92 ? -5.089 17.481 -18.131 1.00 49.72 92 GLY A O 1
ATOM 702 N N . TRP A 1 93 ? -3.488 17.384 -19.718 1.00 60.38 93 TRP A N 1
ATOM 703 C CA . TRP A 1 93 ? -3.322 18.831 -19.855 1.00 60.38 93 TRP A CA 1
ATOM 704 C C . TRP A 1 93 ? -4.611 19.480 -20.381 1.00 60.38 93 TRP A C 1
ATOM 706 O O . TRP A 1 93 ? -5.108 20.422 -19.764 1.00 60.38 93 TRP A O 1
ATOM 716 N N . ALA A 1 94 ? -5.218 18.927 -21.438 1.00 52.94 94 ALA A N 1
ATOM 717 C CA . ALA A 1 94 ? -6.491 19.416 -21.973 1.00 52.94 94 ALA A CA 1
ATOM 718 C C . ALA A 1 94 ? -7.637 19.304 -20.947 1.00 52.94 94 ALA A C 1
ATOM 720 O O . ALA A 1 94 ? -8.295 20.297 -20.651 1.00 52.94 94 ALA A O 1
ATOM 721 N N . TYR A 1 95 ? -7.825 18.143 -20.312 1.00 52.09 95 TYR A N 1
ATOM 722 C CA . TYR A 1 95 ? -8.857 17.927 -19.291 1.00 52.09 95 TYR A CA 1
ATOM 723 C C . TYR A 1 95 ? -8.692 18.858 -18.081 1.00 52.09 95 TYR A C 1
ATOM 725 O O . TYR A 1 95 ? -9.661 19.451 -17.622 1.00 52.09 95 TYR A O 1
ATOM 733 N N . ASN A 1 96 ? -7.464 19.078 -17.599 1.00 54.19 96 ASN A N 1
ATOM 734 C CA . ASN A 1 96 ? -7.195 20.056 -16.538 1.00 54.19 96 ASN A CA 1
ATOM 735 C C . ASN A 1 96 ? -7.471 21.503 -16.968 1.00 54.19 96 ASN A C 1
ATOM 737 O O . ASN A 1 96 ? -7.705 22.360 -16.114 1.00 54.19 96 ASN A O 1
ATOM 741 N N . THR A 1 97 ? -7.429 21.783 -18.268 1.00 60.22 97 THR A N 1
ATOM 742 C CA . THR A 1 97 ? -7.759 23.097 -18.826 1.00 60.22 97 THR A CA 1
ATOM 743 C C . THR A 1 97 ? -9.279 23.285 -18.907 1.00 60.22 97 THR A C 1
ATOM 745 O O . THR A 1 97 ? -9.760 24.355 -18.548 1.00 60.22 97 THR A O 1
ATOM 748 N N . PHE A 1 98 ? -10.041 22.232 -19.234 1.00 53.41 98 PHE A N 1
ATOM 749 C CA . PHE A 1 98 ? -11.512 22.261 -19.317 1.00 53.41 98 PHE A CA 1
ATOM 750 C C . PHE A 1 98 ? -12.239 22.071 -17.968 1.00 53.41 98 PHE A C 1
ATOM 752 O O . PHE A 1 98 ? -13.276 22.678 -17.728 1.00 53.41 98 PHE A O 1
ATOM 759 N N . VAL A 1 99 ? -11.692 21.314 -17.016 1.00 55.31 99 VAL A N 1
ATOM 760 C CA . VAL A 1 99 ? -12.271 21.218 -15.656 1.00 55.31 99 VAL A CA 1
ATOM 761 C C . VAL A 1 99 ? -12.018 22.497 -14.845 1.00 55.31 99 VAL A C 1
ATOM 763 O O . VAL A 1 99 ? -12.778 22.840 -13.937 1.00 55.31 99 VAL A O 1
ATOM 766 N N . LYS A 1 100 ? -10.980 23.266 -15.203 1.00 52.09 100 LYS A N 1
ATOM 767 C CA . LYS A 1 100 ? -10.758 24.605 -14.643 1.00 52.09 100 LYS A CA 1
ATOM 768 C C . LYS A 1 100 ? -11.828 25.618 -15.054 1.00 52.09 100 LYS A C 1
ATOM 770 O O . LYS A 1 100 ? -11.916 26.625 -14.360 1.00 52.09 100 LYS A O 1
ATOM 775 N N . SER A 1 101 ? -12.606 25.382 -16.118 1.00 43.06 101 SER A N 1
ATOM 776 C CA . SER A 1 101 ? -13.683 26.299 -16.525 1.00 43.06 101 SER A CA 1
ATOM 777 C C . SER A 1 101 ? -14.987 26.118 -15.745 1.00 43.06 101 SER A C 1
ATOM 779 O O . SER A 1 101 ? -15.692 27.102 -15.553 1.00 43.06 101 SER A O 1
ATOM 781 N N . GLU A 1 102 ? -15.280 24.932 -15.210 1.00 41.75 102 GLU A N 1
ATOM 782 C CA . GLU A 1 102 ? -16.578 24.655 -14.564 1.00 41.75 102 GLU A CA 1
ATOM 783 C C . GLU A 1 102 ? -16.594 24.965 -13.054 1.00 41.75 102 GLU A C 1
ATOM 785 O O . GLU A 1 102 ? -17.635 25.206 -12.459 1.00 41.75 102 GLU A O 1
ATOM 790 N N . SER A 1 103 ? -15.420 25.078 -12.429 1.00 42.34 103 SER A N 1
ATOM 791 C CA . SER A 1 103 ? -15.270 25.496 -11.022 1.00 42.34 103 SER A CA 1
ATOM 792 C C . SER A 1 103 ? -15.036 27.008 -10.860 1.00 42.34 103 SER A C 1
ATOM 794 O O . SER A 1 103 ? -14.570 27.466 -9.815 1.00 42.34 103 SER A O 1
ATOM 796 N N . THR A 1 104 ? -15.329 27.805 -11.894 1.00 38.94 104 THR A N 1
ATOM 797 C CA . THR A 1 104 ? -15.041 29.251 -11.905 1.00 38.94 104 THR A CA 1
ATOM 798 C C . THR A 1 104 ? -16.149 30.114 -11.293 1.00 38.94 104 THR A C 1
ATOM 800 O O . THR A 1 104 ? -15.887 31.282 -11.023 1.00 38.94 104 THR A O 1
ATOM 803 N N . GLU A 1 105 ? -17.335 29.575 -10.990 1.00 37.94 105 GLU A N 1
ATOM 804 C CA . GLU A 1 105 ? -18.430 30.385 -10.418 1.00 37.94 105 GLU A CA 1
ATOM 805 C C . GLU A 1 105 ? -18.430 30.482 -8.883 1.00 37.94 105 GLU A C 1
ATOM 807 O O . GLU A 1 105 ? -18.922 31.468 -8.350 1.00 37.94 105 GLU A O 1
ATOM 812 N N . LEU A 1 106 ? -17.758 29.580 -8.157 1.00 39.94 106 LEU A N 1
ATOM 813 C CA . LEU A 1 106 ? -17.518 29.738 -6.706 1.00 39.94 106 LEU A CA 1
ATOM 814 C C . LEU A 1 106 ? -16.122 30.293 -6.374 1.00 39.94 106 LEU A C 1
ATOM 816 O O . LEU A 1 106 ? -15.734 30.396 -5.214 1.00 39.94 106 LEU A O 1
ATOM 820 N N . ARG A 1 107 ? -15.339 30.658 -7.396 1.00 38.25 107 ARG A N 1
ATOM 821 C CA . ARG A 1 107 ? -13.918 31.031 -7.271 1.00 38.25 107 ARG A CA 1
ATOM 822 C C . ARG A 1 107 ? -13.647 32.514 -7.554 1.00 38.25 107 ARG A C 1
ATOM 824 O O . ARG A 1 107 ? -12.501 32.905 -7.782 1.00 38.25 107 ARG A O 1
ATOM 831 N N . ASN A 1 108 ? -14.693 33.336 -7.528 1.00 36.94 108 ASN A N 1
ATOM 832 C CA . ASN A 1 108 ? -14.620 34.779 -7.751 1.00 36.94 108 ASN A CA 1
ATOM 833 C C . ASN A 1 108 ? -14.975 35.581 -6.489 1.00 36.94 108 ASN A C 1
ATOM 835 O O . ASN A 1 108 ? -15.694 36.567 -6.550 1.00 36.94 108 ASN A O 1
ATOM 839 N N . SER A 1 109 ? -14.409 35.198 -5.348 1.00 40.41 109 SER A N 1
ATOM 840 C CA . SER A 1 109 ? -14.120 36.127 -4.252 1.00 40.41 109 SER A CA 1
ATOM 841 C C . SER A 1 109 ? -13.060 35.501 -3.341 1.00 40.41 109 SER A C 1
ATOM 843 O O . SER A 1 109 ? -13.242 34.399 -2.842 1.00 40.41 109 SER A O 1
ATOM 845 N N . SER A 1 110 ? -11.938 36.198 -3.165 1.00 42.22 110 SER A N 1
ATOM 846 C CA . SER A 1 110 ? -10.927 36.030 -2.098 1.00 42.22 110 SER A CA 1
ATOM 847 C C . SER A 1 110 ? -9.632 35.224 -2.310 1.00 42.22 110 SER A C 1
ATOM 849 O O . SER A 1 110 ? -8.631 35.637 -1.736 1.00 42.22 110 SER A O 1
ATOM 851 N N . THR A 1 111 ? -9.506 34.197 -3.160 1.00 42.06 111 THR A N 1
ATOM 852 C CA . THR A 1 111 ? -8.265 33.358 -3.127 1.00 42.06 111 THR A CA 1
ATOM 853 C C . THR A 1 111 ? -7.292 33.462 -4.309 1.00 42.06 111 THR A C 1
ATOM 855 O O . THR A 1 111 ? -6.279 32.761 -4.335 1.00 42.06 111 THR A O 1
ATOM 858 N N . ARG A 1 112 ? -7.510 34.339 -5.301 1.00 36.88 112 ARG A N 1
ATOM 859 C CA . ARG A 1 112 ? -6.725 34.280 -6.556 1.00 36.88 112 ARG A CA 1
ATOM 860 C C . ARG A 1 112 ? -5.376 35.010 -6.598 1.00 36.88 112 ARG A C 1
ATOM 862 O O . ARG A 1 112 ? -4.693 34.860 -7.604 1.00 36.88 112 ARG A O 1
ATOM 869 N N . ASN A 1 113 ? -4.929 35.689 -5.538 1.00 39.34 113 ASN A N 1
ATOM 870 C CA . ASN A 1 113 ? -3.678 36.467 -5.605 1.00 39.34 113 ASN A CA 1
ATOM 871 C C . ASN A 1 113 ? -2.515 36.004 -4.712 1.00 39.34 113 ASN A C 1
ATOM 873 O O . ASN A 1 113 ? -1.431 36.554 -4.862 1.00 39.34 113 ASN A O 1
ATOM 877 N N . VAL A 1 114 ? -2.664 34.995 -3.843 1.00 44.38 114 VAL A N 1
ATOM 878 C CA . VAL A 1 114 ? -1.619 34.733 -2.823 1.00 44.38 114 VAL A CA 1
ATOM 879 C C . VAL A 1 114 ? -0.693 33.548 -3.138 1.00 44.38 114 VAL A C 1
ATOM 881 O O . VAL A 1 114 ? 0.477 33.593 -2.791 1.00 44.38 114 VAL A O 1
ATOM 884 N N . THR A 1 115 ? -1.117 32.503 -3.857 1.00 42.91 115 THR A N 1
ATOM 885 C CA . THR A 1 115 ? -0.294 31.269 -3.935 1.00 42.91 115 THR A CA 1
ATOM 886 C C . THR A 1 115 ? 0.508 31.067 -5.224 1.00 42.91 115 THR A C 1
ATOM 888 O O . THR A 1 115 ? 1.443 30.270 -5.237 1.00 42.91 115 THR A O 1
ATOM 891 N N . SER A 1 116 ? 0.210 31.779 -6.319 1.00 41.97 116 SER A N 1
ATOM 892 C CA . SER A 1 116 ? 0.824 31.476 -7.629 1.00 41.97 116 SER A CA 1
ATOM 893 C C . SER A 1 116 ? 1.940 32.429 -8.075 1.00 41.97 116 SER A C 1
ATOM 895 O O . SER A 1 116 ? 2.676 32.077 -8.999 1.00 41.97 116 SER A O 1
ATOM 897 N N . VAL A 1 117 ? 2.079 33.613 -7.470 1.00 39.75 117 VAL A N 1
ATOM 898 C CA . VAL A 1 117 ? 3.081 34.610 -7.900 1.00 39.75 117 VAL A CA 1
ATOM 899 C C . VAL A 1 117 ? 4.361 34.549 -7.055 1.00 39.75 117 VAL A C 1
ATOM 901 O O . VAL A 1 117 ? 5.437 34.833 -7.575 1.00 39.75 117 VAL A O 1
ATOM 904 N N . GLU A 1 118 ? 4.302 34.076 -5.808 1.00 42.97 118 GLU A N 1
ATOM 905 C CA . GLU A 1 118 ? 5.475 34.074 -4.918 1.00 42.97 118 GLU A CA 1
ATOM 906 C C . GLU A 1 118 ? 6.318 32.797 -4.968 1.00 42.97 118 GLU A C 1
ATOM 908 O O . GLU A 1 118 ? 7.537 32.879 -4.848 1.00 42.97 118 GLU A O 1
ATOM 913 N N . SER A 1 119 ? 5.744 31.629 -5.276 1.00 43.38 119 SER A N 1
ATOM 914 C CA . SER A 1 119 ? 6.508 30.366 -5.301 1.00 43.38 119 SER A CA 1
ATOM 915 C C . SER A 1 119 ? 7.638 30.341 -6.355 1.00 43.38 119 SER A C 1
ATOM 917 O O . SER A 1 119 ? 8.648 29.666 -6.172 1.00 43.38 119 SER A O 1
ATOM 919 N N . LYS A 1 120 ? 7.545 31.146 -7.427 1.00 45.16 120 LYS A N 1
ATOM 920 C CA . LYS A 1 120 ? 8.593 31.241 -8.464 1.00 45.16 120 LYS A CA 1
ATOM 921 C C . LYS A 1 120 ? 9.832 32.055 -8.065 1.00 45.16 120 LYS A C 1
ATOM 923 O O . LYS A 1 120 ? 10.818 31.990 -8.792 1.00 45.16 120 LYS A O 1
ATOM 928 N N . ARG A 1 121 ? 9.823 32.803 -6.953 1.00 49.22 121 ARG A N 1
ATOM 929 C CA . ARG A 1 121 ? 10.992 33.598 -6.512 1.00 49.22 121 ARG A CA 1
ATOM 930 C C . ARG A 1 121 ? 11.943 32.858 -5.567 1.00 49.22 121 ARG A C 1
ATOM 932 O O . ARG A 1 121 ? 12.957 33.425 -5.180 1.00 49.22 121 ARG A O 1
ATOM 939 N N . TYR A 1 122 ? 11.648 31.604 -5.233 1.00 54.47 122 TYR A N 1
ATOM 940 C CA . TYR A 1 122 ? 12.293 30.895 -4.126 1.00 54.47 122 TYR A CA 1
ATOM 941 C C . TYR A 1 122 ? 12.932 29.554 -4.537 1.00 54.47 122 TYR A C 1
ATOM 943 O O . TYR A 1 122 ? 13.016 28.621 -3.744 1.00 54.47 122 TYR A O 1
ATOM 951 N N . SER A 1 123 ? 13.422 29.427 -5.779 1.00 43.88 123 SER A N 1
ATOM 952 C CA . SER A 1 123 ? 14.048 28.188 -6.292 1.00 43.88 123 SER A CA 1
ATOM 953 C C . SER A 1 123 ? 15.451 27.885 -5.730 1.00 43.88 123 SER A C 1
ATOM 955 O O . SER A 1 123 ? 16.203 27.121 -6.325 1.00 43.88 123 SER A O 1
ATOM 957 N N . GLY A 1 124 ? 15.806 28.475 -4.590 1.00 63.88 124 GLY A N 1
ATOM 958 C CA . GLY A 1 124 ? 17.030 28.199 -3.833 1.00 63.88 124 GLY A CA 1
ATOM 959 C C . GLY A 1 124 ? 16.854 28.468 -2.339 1.00 63.88 124 GLY A C 1
ATOM 960 O O . GLY A 1 124 ? 17.819 28.764 -1.645 1.00 63.88 124 GLY A O 1
ATOM 961 N N . THR A 1 125 ? 15.612 28.471 -1.855 1.00 69.12 125 THR A N 1
ATOM 962 C CA . THR A 1 125 ? 15.291 28.931 -0.503 1.00 69.12 125 THR A CA 1
ATOM 963 C C . THR A 1 125 ? 15.378 27.791 0.491 1.00 69.12 125 THR A C 1
ATOM 965 O O . THR A 1 125 ? 15.000 26.658 0.203 1.00 69.12 125 THR A O 1
ATOM 968 N N . ASP A 1 126 ? 15.906 28.123 1.662 1.00 85.00 126 ASP A N 1
ATOM 969 C CA . ASP A 1 126 ? 16.141 27.205 2.763 1.00 85.00 126 ASP A CA 1
ATOM 970 C C . ASP A 1 126 ? 14.909 26.328 3.080 1.00 85.00 126 ASP A C 1
ATOM 972 O O . ASP A 1 126 ? 13.798 26.867 3.188 1.00 85.00 126 ASP A O 1
ATOM 976 N N . PRO A 1 127 ? 15.072 25.004 3.276 1.00 86.44 127 PRO A N 1
ATOM 977 C CA . PRO A 1 127 ? 13.994 24.114 3.704 1.00 86.44 127 PRO A CA 1
ATOM 978 C C . PRO A 1 127 ? 13.219 24.610 4.934 1.00 86.44 127 PRO A C 1
ATOM 980 O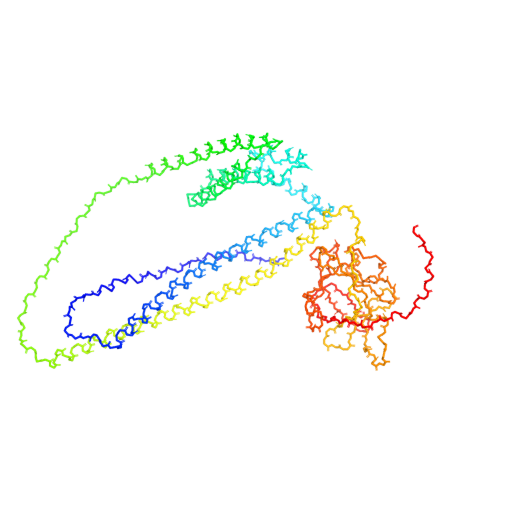 O . PRO A 1 127 ? 12.005 24.410 5.007 1.00 86.44 127 PRO A O 1
ATOM 983 N N . LEU A 1 128 ? 13.876 25.303 5.874 1.00 89.38 128 LEU A N 1
ATOM 984 C CA . LEU A 1 128 ? 13.212 25.897 7.038 1.00 89.38 128 LEU A CA 1
ATOM 985 C C . LEU A 1 128 ? 12.258 27.027 6.646 1.00 89.38 128 LEU A C 1
ATOM 987 O O . LEU A 1 128 ? 11.145 27.088 7.162 1.00 89.38 128 LEU A O 1
ATOM 991 N N . CYS A 1 129 ? 12.648 27.884 5.701 1.00 90.00 129 CYS A N 1
ATOM 992 C CA . CYS A 1 129 ? 11.787 28.951 5.189 1.00 90.00 129 CYS A CA 1
ATOM 993 C C . CYS A 1 129 ? 10.571 28.381 4.448 1.00 90.00 129 CYS A C 1
ATOM 995 O O . CYS A 1 129 ? 9.462 28.887 4.603 1.00 90.00 129 CYS A O 1
ATOM 997 N N . ILE A 1 130 ? 10.762 27.307 3.673 1.00 86.56 130 ILE A N 1
ATOM 998 C CA . ILE A 1 130 ? 9.666 26.617 2.977 1.00 86.56 130 ILE A CA 1
ATOM 999 C C . ILE A 1 130 ? 8.698 26.002 3.994 1.00 86.56 130 ILE A C 1
ATOM 1001 O O . ILE A 1 130 ? 7.486 26.182 3.879 1.00 86.56 130 ILE A O 1
ATOM 1005 N N . SER A 1 131 ? 9.227 25.315 5.010 1.00 89.44 131 SER A N 1
ATOM 1006 C CA . SER A 1 131 ? 8.425 24.752 6.099 1.00 89.44 131 SER A CA 1
ATOM 1007 C C . SER A 1 131 ? 7.622 25.839 6.819 1.00 89.44 131 SER A C 1
ATOM 1009 O O . SER A 1 131 ? 6.407 25.716 6.959 1.00 89.44 131 SER A O 1
ATOM 1011 N N . LEU A 1 132 ? 8.266 26.952 7.180 1.00 93.62 132 LEU A N 1
ATOM 1012 C CA . LEU A 1 132 ? 7.635 28.084 7.857 1.00 93.62 132 LEU A CA 1
ATOM 1013 C C . LEU A 1 132 ? 6.493 28.702 7.034 1.00 93.62 132 LEU A C 1
ATOM 1015 O O . LEU A 1 132 ? 5.409 28.940 7.564 1.00 93.62 132 LEU A O 1
ATOM 1019 N N . LEU A 1 133 ? 6.708 28.919 5.733 1.00 91.94 133 LEU A N 1
ATOM 1020 C CA . LEU A 1 133 ? 5.681 29.448 4.829 1.00 91.94 133 LEU A CA 1
ATOM 1021 C C . LEU A 1 133 ? 4.498 28.484 4.674 1.00 91.94 133 LEU A C 1
ATOM 1023 O O . LEU A 1 133 ? 3.348 28.923 4.649 1.00 91.94 133 LEU A O 1
ATOM 1027 N N . ASN A 1 134 ? 4.760 27.177 4.619 1.00 87.94 134 ASN A N 1
ATOM 1028 C CA . ASN A 1 134 ? 3.705 26.166 4.559 1.00 87.94 134 ASN A CA 1
ATOM 1029 C C . ASN A 1 134 ? 2.869 26.136 5.846 1.00 87.94 134 ASN A C 1
ATOM 1031 O O . ASN A 1 134 ? 1.641 26.048 5.766 1.00 87.94 134 ASN A O 1
ATOM 1035 N N . GLN A 1 135 ? 3.506 26.251 7.017 1.00 93.69 135 GLN A N 1
ATOM 1036 C CA . GLN A 1 135 ? 2.798 26.336 8.298 1.00 93.69 135 GLN A CA 1
ATOM 1037 C C . GLN A 1 135 ? 1.953 27.614 8.377 1.00 93.69 135 GLN A C 1
ATOM 1039 O O . GLN A 1 135 ? 0.769 27.538 8.691 1.00 93.69 135 GLN A O 1
ATOM 1044 N N . LEU A 1 136 ? 2.505 28.773 7.994 1.00 95.50 136 LEU A N 1
ATOM 1045 C CA . LEU A 1 136 ? 1.766 30.041 7.964 1.00 95.50 136 LEU A CA 1
ATOM 1046 C C . LEU A 1 136 ? 0.550 29.984 7.026 1.00 95.50 136 LEU A C 1
ATOM 1048 O O . LEU A 1 136 ? -0.531 30.449 7.381 1.00 95.50 136 LEU A O 1
ATOM 1052 N N . ASN A 1 137 ? 0.706 29.404 5.833 1.00 91.12 137 ASN A N 1
ATOM 1053 C CA . ASN A 1 137 ? -0.403 29.271 4.893 1.00 91.12 137 ASN A CA 1
ATOM 1054 C C . ASN A 1 137 ? -1.478 28.305 5.418 1.00 91.12 137 ASN A C 1
ATOM 1056 O O . ASN A 1 137 ? -2.666 28.569 5.264 1.00 91.12 137 ASN A O 1
ATOM 1060 N N . SER A 1 138 ? -1.068 27.221 6.084 1.00 87.94 138 SER A N 1
ATOM 1061 C CA . SER A 1 138 ? -1.996 26.288 6.734 1.00 87.94 138 SER A CA 1
ATOM 1062 C C . SER A 1 138 ? -2.765 26.971 7.866 1.00 87.94 138 SER A C 1
ATOM 1064 O O . SER A 1 138 ? -3.983 26.835 7.933 1.00 87.94 138 SER A O 1
ATOM 1066 N N . TYR A 1 139 ? -2.089 27.770 8.697 1.00 94.88 139 TYR A N 1
ATOM 1067 C CA . TYR A 1 139 ? -2.725 28.575 9.742 1.00 94.88 139 TYR A CA 1
ATOM 1068 C C . TYR A 1 139 ? -3.779 29.518 9.147 1.00 94.88 139 TYR A C 1
ATOM 1070 O O . TYR A 1 139 ? -4.939 29.486 9.541 1.00 94.88 139 TYR A O 1
ATOM 1078 N N . LYS A 1 140 ? -3.409 30.282 8.113 1.00 94.19 140 LYS A N 1
ATOM 1079 C CA . LYS A 1 140 ? -4.307 31.229 7.437 1.00 94.19 140 LYS A CA 1
ATOM 1080 C C . LYS A 1 140 ? -5.578 30.574 6.893 1.00 94.19 140 LYS A C 1
ATOM 1082 O O . LYS A 1 140 ? -6.662 31.115 7.082 1.00 94.19 140 LYS A O 1
ATOM 1087 N N . VAL A 1 141 ? -5.448 29.422 6.232 1.00 90.19 141 VAL A N 1
ATOM 1088 C CA . VAL A 1 141 ? -6.601 28.694 5.680 1.00 90.19 141 VAL A CA 1
ATOM 1089 C C . VAL A 1 141 ? -7.529 28.208 6.792 1.00 90.19 141 VAL A C 1
ATOM 1091 O O . VAL A 1 141 ? -8.741 28.336 6.657 1.00 90.19 141 VAL A O 1
ATOM 1094 N N . ASN A 1 142 ? -6.987 27.690 7.898 1.00 88.75 142 ASN A N 1
ATOM 1095 C CA . ASN A 1 142 ? -7.817 27.234 9.015 1.00 88.75 142 ASN A CA 1
ATOM 1096 C C . ASN A 1 142 ? -8.561 28.399 9.684 1.00 88.75 142 ASN A C 1
ATOM 1098 O O . ASN A 1 142 ? -9.761 28.280 9.913 1.00 88.75 142 ASN A O 1
ATOM 1102 N N . VAL A 1 143 ? -7.912 29.553 9.883 1.00 93.06 143 VAL A N 1
ATOM 1103 C CA . VAL A 1 143 ? -8.580 30.762 10.402 1.00 93.06 143 VAL A CA 1
ATOM 1104 C C . VAL A 1 143 ? -9.706 31.240 9.478 1.00 93.06 143 VAL A C 1
ATOM 1106 O O . VAL A 1 143 ? -10.779 31.611 9.950 1.00 93.06 143 VAL A O 1
ATOM 1109 N N . GLU A 1 144 ? -9.507 31.194 8.157 1.00 90.75 144 GLU A N 1
ATOM 1110 C CA . GLU A 1 144 ? -10.557 31.537 7.187 1.00 90.75 144 GLU A CA 1
ATOM 1111 C C . GLU A 1 144 ? -11.741 30.558 7.274 1.00 90.75 144 GLU A C 1
ATOM 1113 O O . GLU A 1 144 ? -12.896 30.990 7.293 1.00 90.75 144 GLU A O 1
ATOM 1118 N N . LEU A 1 145 ? -11.473 29.255 7.418 1.00 87.31 145 LEU A N 1
ATOM 1119 C CA . LEU A 1 145 ? -12.509 28.229 7.576 1.00 87.31 145 LEU A CA 1
ATOM 1120 C C . LEU A 1 145 ? -13.345 28.429 8.845 1.00 87.31 145 LEU A C 1
ATOM 1122 O O . LEU A 1 145 ? -14.568 28.282 8.773 1.00 87.31 145 LEU A O 1
ATOM 1126 N N . MET A 1 146 ? -12.729 28.834 9.963 1.00 90.19 146 MET A N 1
ATOM 1127 C CA . MET A 1 146 ? -13.442 29.084 11.226 1.00 90.19 146 MET A CA 1
ATOM 1128 C C . MET A 1 146 ? -14.580 30.094 11.065 1.00 90.19 146 MET A C 1
ATOM 1130 O O . MET A 1 146 ? -15.639 29.919 11.658 1.00 90.19 146 MET A O 1
ATOM 1134 N N . SER A 1 147 ? -14.416 31.106 10.205 1.00 88.50 147 SER A N 1
ATOM 1135 C CA . SER A 1 147 ? -15.454 32.122 9.974 1.00 88.50 147 SER A CA 1
ATOM 1136 C C . SER A 1 147 ? -16.767 31.555 9.405 1.00 88.50 147 SER A C 1
ATOM 1138 O O . SER A 1 147 ? -17.828 32.156 9.589 1.00 88.50 147 SER A O 1
ATOM 1140 N N . SER A 1 148 ? -16.699 30.389 8.752 1.00 88.88 148 SER A N 1
ATOM 1141 C CA . SER A 1 148 ? -17.822 29.692 8.107 1.00 88.88 148 SER A CA 1
ATOM 1142 C C . SER A 1 148 ? -18.220 28.374 8.784 1.00 88.88 148 SER A C 1
ATOM 1144 O O . SER A 1 148 ? -19.223 27.773 8.404 1.00 88.88 148 SER A O 1
ATOM 1146 N N . ALA A 1 149 ? -17.445 27.919 9.770 1.00 86.56 149 ALA A N 1
ATOM 1147 C CA . ALA A 1 149 ? -17.628 26.630 10.427 1.00 86.56 149 ALA A CA 1
ATOM 1148 C C . ALA A 1 149 ? -18.749 26.664 11.484 1.00 86.56 149 ALA A C 1
ATOM 1150 O O . ALA A 1 149 ? -19.037 27.715 12.066 1.00 86.56 149 ALA A O 1
ATOM 1151 N N . SER A 1 150 ? -19.360 25.503 11.742 1.00 90.00 150 SER A N 1
ATOM 1152 C CA . SER A 1 150 ? -20.279 25.289 12.877 1.00 90.00 150 SER A CA 1
ATOM 1153 C C . SER A 1 150 ? -19.540 25.329 14.224 1.00 90.00 150 SER A C 1
ATOM 1155 O O . SER A 1 150 ? -18.317 25.208 14.248 1.00 90.00 150 SER A O 1
ATOM 1157 N N . SER A 1 151 ? -20.257 25.482 15.343 1.00 85.56 151 SER A N 1
ATOM 1158 C CA . SER A 1 151 ? -19.657 25.571 16.688 1.00 85.56 151 SER A CA 1
ATOM 1159 C C . SER A 1 151 ? -18.760 24.372 17.026 1.00 85.56 151 SER A C 1
ATOM 1161 O O . SER A 1 151 ? -17.621 24.557 17.444 1.00 85.56 151 SER A O 1
ATOM 1163 N N . GLU A 1 152 ? -19.216 23.148 16.751 1.00 80.06 152 GLU A N 1
ATOM 1164 C CA . GLU A 1 152 ? -18.439 21.920 16.989 1.00 80.06 152 GLU A CA 1
ATOM 1165 C C . GLU A 1 152 ? -17.167 21.861 16.124 1.00 80.06 152 GLU A C 1
ATOM 1167 O O . GLU A 1 152 ? -16.083 21.526 16.598 1.00 80.06 152 GLU A O 1
ATOM 1172 N N . GLN A 1 153 ? -17.267 22.251 14.849 1.00 80.50 153 GLN A N 1
ATOM 1173 C CA . GLN A 1 153 ? -16.115 22.297 13.941 1.00 80.50 153 GLN A CA 1
ATOM 1174 C C . GLN A 1 153 ? -15.100 23.371 14.343 1.00 80.50 153 GLN A C 1
ATOM 1176 O O . GLN A 1 153 ? -13.902 23.196 14.119 1.00 80.50 153 GLN A O 1
ATOM 1181 N N . ARG A 1 154 ? -15.556 24.483 14.932 1.00 84.50 154 ARG A N 1
ATOM 1182 C CA . ARG A 1 154 ? -14.675 25.552 15.415 1.00 84.50 154 ARG A CA 1
ATOM 1183 C C . ARG A 1 154 ? -13.812 25.105 16.579 1.00 84.50 154 ARG A C 1
ATOM 1185 O O . ARG A 1 154 ? -12.645 25.473 16.596 1.00 84.50 154 ARG A O 1
ATOM 1192 N N . GLN A 1 155 ? -14.329 24.278 17.489 1.00 86.50 155 GLN A N 1
ATOM 1193 C CA . GLN A 1 155 ? -13.523 23.732 18.584 1.00 86.50 155 GLN A CA 1
ATOM 1194 C C . GLN A 1 155 ? -12.313 22.954 18.045 1.00 86.50 155 GLN A C 1
ATOM 1196 O O . GLN A 1 155 ? -11.177 23.227 18.429 1.00 86.50 155 GLN A O 1
ATOM 1201 N N . VAL A 1 156 ? -12.540 22.065 17.075 1.00 84.25 156 VAL A N 1
ATOM 1202 C CA . VAL A 1 156 ? -11.463 21.300 16.425 1.00 84.25 156 VAL A CA 1
ATOM 1203 C C . VAL A 1 156 ? -10.507 22.223 15.662 1.00 84.25 156 VAL A C 1
ATOM 1205 O O . VAL A 1 156 ? -9.288 22.077 15.747 1.00 84.25 156 VAL A O 1
ATOM 1208 N N . LEU A 1 157 ? -11.034 23.207 14.925 1.00 85.12 157 LEU A N 1
ATOM 1209 C CA . LEU A 1 157 ? -10.205 24.173 14.198 1.00 85.12 157 LEU A CA 1
ATOM 1210 C C . LEU A 1 157 ? -9.363 25.051 15.136 1.00 85.12 157 LEU A C 1
ATOM 1212 O O . LEU A 1 157 ? -8.242 25.393 14.762 1.00 85.12 157 LEU A O 1
ATOM 1216 N N . ASN A 1 158 ? -9.853 25.375 16.336 1.00 91.19 158 ASN A N 1
ATOM 1217 C CA . ASN A 1 158 ? -9.104 26.110 17.355 1.00 91.19 158 ASN A CA 1
ATOM 1218 C C . ASN A 1 158 ? -7.908 25.296 17.862 1.00 91.19 158 ASN A C 1
ATOM 1220 O O . ASN A 1 158 ? -6.795 25.820 17.903 1.00 91.19 158 ASN A O 1
ATOM 1224 N N . GLU A 1 159 ? -8.096 24.008 18.167 1.00 89.31 159 GLU A N 1
ATOM 1225 C CA . GLU A 1 159 ? -7.003 23.113 18.580 1.00 89.31 159 GLU A CA 1
ATOM 1226 C C . GLU A 1 159 ? -5.933 22.983 17.483 1.00 89.31 159 GLU A C 1
ATOM 1228 O O . GLU A 1 159 ? -4.737 23.146 17.741 1.00 89.31 159 GLU A O 1
ATOM 1233 N N . VAL A 1 160 ? -6.360 22.793 16.228 1.00 88.31 160 VAL A N 1
ATOM 1234 C CA . VAL A 1 160 ? -5.457 22.733 15.066 1.00 88.31 160 VAL A CA 1
ATOM 1235 C C . VAL A 1 160 ? -4.718 24.061 14.866 1.00 88.31 160 VAL A C 1
ATOM 1237 O O . VAL A 1 160 ? -3.510 24.075 14.613 1.00 88.31 160 VAL A O 1
ATOM 1240 N N . CYS A 1 161 ? -5.415 25.193 14.988 1.00 93.56 161 CYS A N 1
ATOM 1241 C CA . CYS A 1 161 ? -4.813 26.520 14.891 1.00 93.56 161 CYS A CA 1
ATOM 1242 C C . CYS A 1 161 ? -3.757 26.739 15.979 1.00 93.56 161 CYS A C 1
ATOM 1244 O O . CYS A 1 161 ? -2.676 27.238 15.659 1.00 93.56 161 CYS A O 1
ATOM 1246 N N . ALA A 1 162 ? -4.032 26.328 17.221 1.00 93.69 162 ALA A N 1
ATOM 1247 C CA . ALA A 1 162 ? -3.099 26.421 18.340 1.00 93.69 162 ALA A CA 1
ATOM 1248 C C . ALA A 1 162 ? -1.821 25.600 18.090 1.00 93.69 162 ALA A C 1
ATOM 1250 O O . ALA A 1 162 ? -0.715 26.129 18.217 1.00 93.69 162 ALA A O 1
ATOM 1251 N N . GLU A 1 163 ? -1.955 24.350 17.633 1.00 93.06 163 GLU A N 1
ATOM 1252 C CA . GLU A 1 163 ? -0.810 23.484 17.330 1.00 93.06 163 GLU A CA 1
ATOM 1253 C C . GLU A 1 163 ? 0.064 24.055 16.195 1.00 93.06 163 GLU A C 1
ATOM 1255 O O . GLU A 1 163 ? 1.298 24.068 16.279 1.00 93.06 163 GLU A O 1
ATOM 1260 N N . ILE A 1 164 ? -0.558 24.564 15.123 1.00 92.38 164 ILE A N 1
ATOM 1261 C CA . ILE A 1 164 ? 0.172 25.195 14.013 1.00 92.38 164 ILE A CA 1
ATOM 1262 C C . ILE A 1 164 ? 0.895 26.460 14.499 1.00 92.38 164 ILE A C 1
ATOM 1264 O O . ILE A 1 164 ? 2.048 26.692 14.123 1.00 92.38 164 ILE A O 1
ATOM 1268 N N . LEU A 1 165 ? 0.255 27.267 15.349 1.00 95.56 165 LEU A N 1
ATOM 1269 C CA . LEU A 1 165 ? 0.854 28.467 15.937 1.00 95.56 165 LEU A CA 1
ATOM 1270 C C . LEU A 1 165 ? 2.113 28.140 16.741 1.00 95.56 165 LEU A C 1
ATOM 1272 O O . LEU A 1 165 ? 3.132 28.816 16.578 1.00 95.56 165 LEU A O 1
ATOM 1276 N N . ASP A 1 166 ? 2.073 27.092 17.558 1.00 95.31 166 ASP A N 1
ATOM 1277 C CA . ASP A 1 166 ? 3.226 26.663 18.346 1.00 95.31 166 ASP A CA 1
ATOM 1278 C C . ASP A 1 166 ? 4.363 26.137 17.465 1.00 95.31 166 ASP A C 1
ATOM 1280 O O . ASP A 1 166 ? 5.528 26.471 17.700 1.00 95.31 166 ASP A O 1
ATOM 1284 N N . LYS A 1 167 ? 4.052 25.428 16.370 1.00 94.81 167 LYS A N 1
ATOM 1285 C CA . LYS A 1 167 ? 5.055 25.043 15.358 1.00 94.81 167 LYS A CA 1
ATOM 1286 C C . LYS A 1 167 ? 5.699 26.265 14.702 1.00 94.81 167 LYS A C 1
ATOM 1288 O O . LYS A 1 167 ? 6.925 26.315 14.579 1.00 94.81 167 LYS A O 1
ATOM 1293 N N . ILE A 1 168 ? 4.906 27.266 14.308 1.00 95.12 168 ILE A N 1
ATOM 1294 C CA . ILE A 1 168 ? 5.413 28.519 13.726 1.00 95.12 168 ILE A CA 1
ATOM 1295 C C . ILE A 1 168 ? 6.321 29.239 14.730 1.00 95.12 168 ILE A C 1
ATOM 1297 O O . ILE A 1 168 ? 7.435 29.625 14.375 1.00 95.12 168 ILE A O 1
ATOM 1301 N N . ARG A 1 169 ? 5.891 29.377 15.990 1.00 95.88 169 ARG A N 1
ATOM 1302 C CA . ARG A 1 169 ? 6.685 29.997 17.065 1.00 95.88 169 ARG A CA 1
ATOM 1303 C C . ARG A 1 169 ? 7.986 29.243 17.323 1.00 95.88 169 ARG A C 1
ATOM 1305 O O . ARG A 1 169 ? 9.026 29.879 17.463 1.00 95.88 169 ARG A O 1
ATOM 1312 N N . GLY A 1 170 ? 7.944 27.912 17.325 1.00 95.06 170 GLY A N 1
ATOM 1313 C CA . GLY A 1 170 ? 9.118 27.056 17.492 1.00 95.06 170 GLY A CA 1
ATOM 1314 C C . GLY A 1 170 ? 10.133 27.177 16.352 1.00 95.06 170 GLY A C 1
ATOM 1315 O O . GLY A 1 170 ? 11.332 27.055 16.586 1.00 95.06 170 GLY A O 1
ATOM 1316 N N . ILE A 1 171 ? 9.682 27.444 15.123 1.00 93.75 171 ILE A N 1
ATOM 1317 C CA . ILE A 1 171 ? 10.579 27.725 13.993 1.00 93.75 171 ILE A CA 1
ATOM 1318 C C . ILE A 1 171 ? 11.126 29.156 14.086 1.00 93.75 171 ILE A C 1
ATOM 1320 O O . ILE A 1 171 ? 12.325 29.357 13.907 1.00 93.75 171 ILE A O 1
ATOM 1324 N N . LEU A 1 172 ? 10.279 30.142 14.408 1.00 94.12 172 LEU A N 1
ATOM 1325 C CA . LEU A 1 172 ? 10.674 31.550 14.551 1.00 94.12 172 LEU A CA 1
ATOM 1326 C C . LEU A 1 172 ? 11.657 31.790 15.707 1.00 94.12 172 LEU A C 1
ATOM 1328 O O . LEU A 1 172 ? 12.456 32.719 15.628 1.00 94.12 172 LEU A O 1
ATOM 1332 N N . SER A 1 173 ? 11.606 30.987 16.773 1.00 92.81 173 SER A N 1
ATOM 1333 C CA . SER A 1 173 ? 12.528 31.093 17.913 1.00 92.81 173 SER A CA 1
ATOM 1334 C C . SER A 1 173 ? 13.922 30.537 17.621 1.00 92.81 173 SER A C 1
ATOM 1336 O O . SER A 1 173 ? 14.879 30.917 18.288 1.00 92.81 173 SER A O 1
ATOM 1338 N N . ARG A 1 174 ? 14.054 29.680 16.602 1.00 90.44 174 ARG A N 1
ATOM 1339 C CA . ARG A 1 174 ? 15.330 29.125 16.120 1.00 90.44 174 ARG A CA 1
ATOM 1340 C C . ARG A 1 174 ? 15.997 30.008 15.062 1.00 90.44 174 ARG A C 1
ATOM 1342 O O . ARG A 1 174 ? 16.846 29.533 14.312 1.00 90.44 174 ARG A O 1
ATOM 1349 N N . GLU A 1 175 ? 15.578 31.267 14.939 1.00 83.25 175 GLU A N 1
ATOM 1350 C CA . GLU A 1 175 ? 16.166 32.189 13.973 1.00 83.25 175 GLU A CA 1
ATOM 1351 C C . GLU A 1 175 ? 17.618 32.514 14.352 1.00 83.25 175 GLU A C 1
ATOM 1353 O O . GLU A 1 175 ? 17.892 33.318 15.240 1.00 83.25 175 GLU A O 1
ATOM 1358 N N . GLU A 1 176 ? 18.553 31.908 13.629 1.00 69.81 176 GLU A N 1
ATOM 1359 C CA . GLU A 1 176 ? 19.956 32.309 13.607 1.00 69.81 176 GLU A CA 1
ATOM 1360 C C . GLU A 1 176 ? 20.152 33.272 12.427 1.00 69.81 176 GLU A C 1
ATOM 1362 O O . GLU A 1 176 ? 19.723 32.988 11.305 1.00 69.81 176 GLU A O 1
ATOM 1367 N N . GLY A 1 177 ? 20.710 34.454 12.701 1.00 78.12 177 GLY A N 1
ATOM 1368 C CA . GLY A 1 177 ? 20.741 35.586 11.769 1.00 78.12 177 GLY A CA 1
ATOM 1369 C C . GLY A 1 177 ? 21.362 35.298 10.393 1.00 78.12 177 GLY A C 1
ATOM 1370 O O . GLY A 1 177 ? 22.078 34.324 10.190 1.00 78.12 177 GLY A O 1
ATOM 1371 N N . GLY A 1 178 ? 21.097 36.186 9.430 1.00 84.44 178 GLY A N 1
ATOM 1372 C CA . GLY A 1 178 ? 21.614 36.106 8.057 1.00 84.44 178 GLY A CA 1
ATOM 1373 C C . GLY A 1 178 ? 20.545 36.442 7.015 1.00 84.44 178 GLY A C 1
ATOM 1374 O O . GLY A 1 178 ? 19.556 37.112 7.323 1.00 84.44 178 GLY A O 1
ATOM 1375 N N . ASP A 1 179 ? 20.707 35.925 5.795 1.00 82.19 179 ASP A N 1
ATOM 1376 C CA . ASP A 1 179 ? 19.811 36.172 4.648 1.00 82.19 179 ASP A CA 1
ATOM 1377 C C . ASP A 1 179 ? 18.358 35.698 4.868 1.00 82.19 179 ASP A C 1
ATOM 1379 O O . ASP A 1 179 ? 17.445 36.091 4.139 1.00 82.19 179 ASP A O 1
ATOM 1383 N N . ARG A 1 180 ? 18.107 34.885 5.905 1.00 86.06 180 ARG A N 1
ATOM 1384 C CA . ARG A 1 180 ? 16.765 34.411 6.287 1.00 86.06 180 ARG A CA 1
ATOM 1385 C C . ARG A 1 180 ? 15.921 35.477 6.991 1.00 86.06 180 ARG A C 1
ATOM 1387 O O . ARG A 1 180 ? 14.694 35.370 6.975 1.00 86.06 180 ARG A O 1
ATOM 1394 N N . LYS A 1 181 ? 16.546 36.520 7.551 1.00 89.25 181 LYS A N 1
ATOM 1395 C CA . LYS A 1 181 ? 15.875 37.530 8.387 1.00 89.25 181 LYS A CA 1
ATOM 1396 C C . LYS A 1 181 ? 14.694 38.199 7.683 1.00 89.25 181 LYS A C 1
ATOM 1398 O O . LYS A 1 181 ? 13.623 38.347 8.258 1.00 89.25 181 LYS A O 1
ATOM 1403 N N . VAL A 1 182 ? 14.850 38.519 6.397 1.00 88.88 182 VAL A N 1
ATOM 1404 C CA . VAL A 1 182 ? 13.791 39.160 5.598 1.00 88.88 182 VAL A CA 1
ATOM 1405 C C . VAL A 1 182 ? 12.543 38.275 5.491 1.00 88.88 182 VAL A C 1
ATOM 1407 O O . VAL A 1 182 ? 11.421 38.774 5.568 1.00 88.88 182 VAL A O 1
ATOM 1410 N N . VAL A 1 183 ? 12.719 36.957 5.340 1.00 89.12 183 VAL A N 1
ATOM 1411 C CA . VAL A 1 183 ? 11.599 36.005 5.258 1.00 89.12 183 VAL A CA 1
ATOM 1412 C C . VAL A 1 183 ? 10.919 35.866 6.618 1.00 89.12 183 VAL A C 1
ATOM 1414 O O . VAL A 1 183 ? 9.693 35.904 6.686 1.00 89.12 183 VAL A O 1
ATOM 1417 N N . PHE A 1 184 ? 11.697 35.758 7.697 1.00 92.62 184 PHE A N 1
ATOM 1418 C CA . PHE A 1 184 ? 11.178 35.631 9.060 1.00 92.62 184 PHE A CA 1
ATOM 1419 C C . PHE A 1 184 ? 10.410 36.885 9.495 1.00 92.62 184 PHE A C 1
ATOM 1421 O O . PHE A 1 184 ? 9.307 36.772 10.029 1.00 92.62 184 PHE A O 1
ATOM 1428 N N . ASP A 1 185 ? 10.923 38.076 9.186 1.00 92.19 185 ASP A N 1
ATOM 1429 C CA . ASP A 1 185 ? 10.242 39.342 9.466 1.00 92.19 185 ASP A CA 1
ATOM 1430 C C . ASP A 1 185 ? 8.935 39.478 8.671 1.00 92.19 185 ASP A C 1
ATOM 1432 O O . ASP A 1 185 ? 7.916 39.918 9.212 1.00 92.19 185 ASP A O 1
ATOM 1436 N N . ASN A 1 186 ? 8.918 39.034 7.409 1.00 92.19 186 ASN A N 1
ATOM 1437 C CA . ASN A 1 186 ? 7.687 39.007 6.620 1.00 92.19 186 ASN A CA 1
ATOM 1438 C C . ASN A 1 186 ? 6.664 38.012 7.194 1.00 92.19 186 ASN A C 1
ATOM 1440 O O . ASN A 1 186 ? 5.485 38.342 7.318 1.00 92.19 186 ASN A O 1
ATOM 1444 N N . VAL A 1 187 ? 7.114 36.823 7.613 1.00 93.00 187 VAL A N 1
ATOM 1445 C CA . VAL A 1 187 ? 6.259 35.823 8.268 1.00 93.00 187 VAL A CA 1
ATOM 1446 C C . VAL A 1 187 ? 5.691 36.358 9.580 1.00 93.00 187 VAL A C 1
ATOM 1448 O O . VAL A 1 187 ? 4.496 36.203 9.804 1.00 93.00 187 VAL A O 1
ATOM 1451 N N . ARG A 1 188 ? 6.483 37.035 10.422 1.00 95.31 188 ARG A N 1
ATOM 1452 C CA . ARG A 1 188 ? 5.986 37.675 11.656 1.00 95.31 188 ARG A CA 1
ATOM 1453 C C . ARG A 1 188 ? 4.888 38.690 11.361 1.00 95.31 188 ARG A C 1
ATOM 1455 O O . ARG A 1 188 ? 3.864 38.708 12.041 1.00 95.31 188 ARG A O 1
ATOM 1462 N N . LYS A 1 189 ? 5.091 39.527 10.341 1.00 96.06 189 LYS A N 1
ATOM 1463 C CA . LYS A 1 189 ? 4.121 40.551 9.944 1.00 96.06 189 LYS A CA 1
ATOM 1464 C C . LYS A 1 189 ? 2.807 39.935 9.466 1.00 96.06 189 LYS A C 1
ATOM 1466 O O . LYS A 1 189 ? 1.744 40.410 9.854 1.00 96.06 189 LYS A O 1
ATOM 1471 N N . GLU A 1 190 ? 2.870 38.896 8.639 1.00 94.00 190 GLU A N 1
ATOM 1472 C CA . GLU A 1 190 ? 1.673 38.190 8.173 1.00 94.00 190 GLU A CA 1
ATOM 1473 C C . GLU A 1 190 ? 1.003 37.390 9.296 1.00 94.00 190 GLU A C 1
ATOM 1475 O O . GLU A 1 190 ? -0.218 37.432 9.417 1.00 94.00 190 GLU A O 1
ATOM 1480 N N . LEU A 1 191 ? 1.776 36.746 10.175 1.00 95.88 191 LEU A N 1
ATOM 1481 C CA . LEU A 1 191 ? 1.251 36.032 11.339 1.00 95.88 191 LEU A CA 1
ATOM 1482 C C . LEU A 1 191 ? 0.434 36.962 12.245 1.00 95.88 191 LEU A C 1
ATOM 1484 O O . LEU A 1 191 ? -0.679 36.609 12.621 1.00 95.88 191 LEU A O 1
ATOM 1488 N N . MET A 1 192 ? 0.938 38.170 12.522 1.00 95.44 192 MET A N 1
ATOM 1489 C CA . MET A 1 192 ? 0.211 39.175 13.308 1.00 95.44 192 MET A CA 1
ATOM 1490 C C . MET A 1 192 ? -1.128 39.562 12.668 1.00 95.44 192 MET A C 1
ATOM 1492 O O . MET A 1 192 ? -2.119 39.727 13.373 1.00 95.44 192 MET A O 1
ATOM 1496 N N . LYS A 1 193 ? -1.195 39.676 11.333 1.00 95.31 193 LYS A N 1
ATOM 1497 C CA . LYS A 1 193 ? -2.463 39.957 10.639 1.00 95.31 193 LYS A CA 1
ATOM 1498 C C . LYS A 1 193 ? -3.460 38.813 10.809 1.00 95.31 193 LYS A C 1
ATOM 1500 O O . LYS A 1 193 ? -4.609 39.063 11.151 1.00 95.31 193 LYS A O 1
ATOM 1505 N N . VAL A 1 194 ? -3.012 37.571 10.614 1.00 92.88 194 VAL A N 1
ATOM 1506 C CA . VAL A 1 194 ? -3.883 36.393 10.740 1.00 92.88 194 VAL A CA 1
ATOM 1507 C C . VAL A 1 194 ? -4.344 36.199 12.190 1.00 92.88 194 VAL A C 1
ATOM 1509 O O . VAL A 1 194 ? -5.487 35.820 12.411 1.00 92.88 194 VAL A O 1
ATOM 1512 N N . GLN A 1 195 ? -3.512 36.516 13.188 1.00 94.88 195 GLN A N 1
ATOM 1513 C CA . GLN A 1 195 ? -3.919 36.500 14.600 1.00 94.88 195 GLN A CA 1
ATOM 1514 C C . GLN A 1 195 ? -4.996 37.540 14.922 1.00 94.88 195 GLN A C 1
ATOM 1516 O O . GLN A 1 195 ? -5.918 37.251 15.677 1.00 94.88 195 GLN A O 1
ATOM 1521 N N . VAL A 1 196 ? -4.923 38.735 14.328 1.00 94.88 196 VAL A N 1
ATOM 1522 C CA . VAL A 1 196 ? -5.999 39.728 14.468 1.00 94.88 196 VAL A CA 1
ATOM 1523 C C . VAL A 1 196 ? -7.313 39.188 13.902 1.00 94.88 196 VAL A C 1
ATOM 1525 O O . VAL A 1 196 ? -8.365 39.413 14.495 1.00 94.88 196 VAL A O 1
ATOM 1528 N N . ASP A 1 197 ? -7.269 38.469 12.780 1.00 92.44 197 ASP A N 1
ATOM 1529 C CA . ASP A 1 197 ? -8.469 37.873 12.191 1.00 92.44 197 ASP A CA 1
ATOM 1530 C C . ASP A 1 197 ? -8.990 36.676 13.004 1.00 92.44 197 ASP A C 1
ATOM 1532 O O . ASP A 1 197 ? -10.200 36.567 13.180 1.00 92.44 197 ASP A O 1
ATOM 1536 N N . TYR A 1 198 ? -8.104 35.859 13.588 1.00 93.56 198 TYR A N 1
ATOM 1537 C CA . TYR A 1 198 ? -8.463 34.806 14.550 1.00 93.56 198 TYR A CA 1
ATOM 1538 C C . TYR A 1 198 ? -9.229 35.385 15.749 1.00 93.56 198 TYR A C 1
ATOM 1540 O O . TYR A 1 198 ? -10.359 34.978 16.011 1.00 93.56 198 TYR A O 1
ATOM 1548 N N . ASN A 1 199 ? -8.686 36.423 16.395 1.00 93.06 199 ASN A N 1
ATOM 1549 C CA . ASN A 1 199 ? -9.315 37.046 17.565 1.00 93.06 199 ASN A CA 1
ATOM 1550 C C . ASN A 1 199 ? -10.686 37.661 17.237 1.00 93.06 199 ASN A C 1
ATOM 1552 O O . ASN A 1 199 ? -11.576 37.682 18.080 1.00 93.06 199 ASN A O 1
ATOM 1556 N N . LYS A 1 200 ? -10.895 38.173 16.014 1.00 91.62 200 LYS A N 1
ATOM 1557 C CA . LYS A 1 200 ? -12.220 38.673 15.598 1.00 91.62 200 LYS A CA 1
ATOM 1558 C C . LYS A 1 200 ? -13.259 37.556 15.521 1.00 91.62 200 LYS A C 1
ATOM 1560 O O . LYS A 1 200 ? -14.427 37.819 15.797 1.00 91.62 200 LYS A O 1
ATOM 1565 N N . VAL A 1 201 ? -12.856 36.359 15.089 1.00 88.25 201 VAL A N 1
ATOM 1566 C CA . VAL A 1 201 ? -13.750 35.196 15.009 1.00 88.25 201 VAL A CA 1
ATOM 1567 C C . VAL A 1 201 ? -14.088 34.702 16.413 1.00 88.25 201 VAL A C 1
ATOM 1569 O O . VAL A 1 201 ? -15.264 34.523 16.704 1.00 88.25 201 VAL A O 1
ATOM 1572 N N . GLU A 1 202 ? -13.091 34.595 17.292 1.00 87.56 202 GLU A N 1
ATOM 1573 C CA . GLU A 1 202 ? -13.262 34.159 18.685 1.00 87.56 202 GLU A CA 1
ATOM 1574 C C . GLU A 1 202 ? -14.176 35.104 19.482 1.00 87.56 202 GLU A C 1
ATOM 1576 O O . GLU A 1 202 ? -15.181 34.673 20.041 1.00 87.56 202 GLU A O 1
ATOM 1581 N N . VAL A 1 203 ? -13.923 36.418 19.424 1.00 87.50 203 VAL A N 1
ATOM 1582 C CA . VAL A 1 203 ? -14.773 37.417 20.094 1.00 87.50 203 VAL A CA 1
ATOM 1583 C C . VAL A 1 203 ? -16.212 37.339 19.578 1.00 87.50 203 VAL A C 1
ATOM 1585 O O . VAL A 1 203 ? -17.159 37.415 20.355 1.00 87.50 203 VAL A O 1
ATOM 1588 N N . LYS A 1 204 ? -16.424 37.153 18.269 1.00 85.69 204 LYS A N 1
ATOM 1589 C CA . LYS A 1 204 ? -17.780 37.037 17.713 1.00 85.69 204 LYS A CA 1
ATOM 1590 C C . LYS A 1 204 ? -18.552 35.847 18.303 1.00 85.69 204 LYS A C 1
ATOM 1592 O O . LYS A 1 204 ? -19.773 35.950 18.449 1.00 85.69 204 LYS A O 1
ATOM 1597 N N . ASP A 1 205 ? -17.866 34.762 18.645 1.00 79.31 205 ASP A N 1
ATOM 1598 C CA . ASP A 1 205 ? -18.481 33.572 19.233 1.00 79.31 205 ASP A CA 1
ATOM 1599 C C . ASP A 1 205 ? -18.799 33.771 20.715 1.00 79.31 205 ASP A C 1
ATOM 1601 O O . ASP A 1 205 ? -19.938 33.527 21.107 1.00 79.31 205 ASP A O 1
ATOM 1605 N N . GLU A 1 206 ? -17.885 34.347 21.500 1.00 83.12 206 GLU A N 1
ATOM 1606 C CA . GLU A 1 206 ? -18.146 34.688 22.910 1.00 83.12 206 GLU A CA 1
ATOM 1607 C C . GLU A 1 206 ? -19.376 35.601 23.060 1.00 83.12 206 GLU A C 1
ATOM 1609 O O . GLU A 1 206 ? -20.239 35.388 23.914 1.00 83.12 206 GLU A O 1
ATOM 1614 N N . TRP A 1 207 ? -19.513 36.598 22.178 1.00 79.44 207 TRP A N 1
ATOM 1615 C CA . TRP A 1 207 ? -20.692 37.469 22.151 1.00 79.44 207 TRP A CA 1
ATOM 1616 C C . TRP A 1 207 ? -21.965 36.738 21.704 1.00 79.44 207 TRP A C 1
ATOM 1618 O O . TRP A 1 207 ? -23.057 37.104 22.138 1.00 79.44 207 TRP A O 1
ATOM 1628 N N . SER A 1 208 ? -21.850 35.717 20.853 1.00 80.12 208 SER A N 1
ATOM 1629 C CA . SER A 1 208 ? -22.995 34.912 20.410 1.00 80.12 208 SER A CA 1
ATOM 1630 C C . SER A 1 208 ? -23.461 33.942 21.501 1.00 80.12 208 SER A C 1
ATOM 1632 O O . SER A 1 208 ? -24.662 33.727 21.644 1.00 80.12 208 SER A O 1
ATOM 1634 N N . GLU A 1 209 ? -22.548 33.395 22.303 1.00 79.62 209 GLU A N 1
ATOM 1635 C CA . GLU A 1 209 ? -22.876 32.553 23.459 1.00 79.62 209 GLU A CA 1
ATOM 1636 C C . GLU A 1 209 ? -23.510 33.366 24.592 1.00 79.62 209 GLU A C 1
ATOM 1638 O O . GLU A 1 209 ? -24.551 32.975 25.119 1.00 79.62 209 GLU A O 1
ATOM 1643 N N . LEU A 1 210 ? -22.968 34.550 24.902 1.00 78.62 210 LEU A N 1
ATOM 1644 C CA . LEU A 1 210 ? -23.538 35.448 25.914 1.00 78.62 210 LEU A CA 1
ATOM 1645 C C . LEU A 1 210 ? -24.956 35.930 25.569 1.00 78.62 210 LEU A C 1
ATOM 1647 O O . LEU A 1 210 ? -25.755 36.161 26.472 1.00 78.62 210 LEU A O 1
ATOM 1651 N N . MET A 1 211 ? -25.279 36.076 24.281 1.00 75.75 211 MET A N 1
ATOM 1652 C CA . MET A 1 211 ? -26.615 36.494 23.830 1.00 75.75 211 MET A CA 1
ATOM 1653 C C . MET A 1 211 ? -27.630 35.341 23.765 1.00 75.75 211 MET A C 1
ATOM 1655 O O . MET A 1 211 ? -28.829 35.609 23.736 1.00 75.75 211 MET A O 1
ATOM 1659 N N . ASN A 1 212 ? -27.170 34.084 23.753 1.00 73.75 212 ASN A N 1
ATOM 1660 C CA . ASN A 1 212 ? -28.017 32.884 23.699 1.00 73.75 212 ASN A CA 1
ATOM 1661 C C . ASN A 1 212 ? -28.116 32.138 25.041 1.00 73.75 212 ASN A C 1
ATOM 1663 O O . ASN A 1 212 ? -28.861 31.165 25.144 1.00 73.75 212 ASN A O 1
ATOM 1667 N N . ALA A 1 213 ? -27.375 32.562 26.067 1.00 73.06 213 ALA A N 1
ATOM 1668 C CA . ALA A 1 213 ? -27.486 32.008 27.408 1.00 73.06 213 ALA A CA 1
ATOM 1669 C C . ALA A 1 213 ? -28.823 32.432 28.045 1.00 73.06 213 ALA A C 1
ATOM 1671 O O . ALA A 1 213 ? -28.954 33.536 28.580 1.00 73.06 213 ALA A O 1
ATOM 1672 N N . ASP A 1 214 ? -29.821 31.547 27.968 1.00 60.22 214 ASP A N 1
ATOM 1673 C CA . ASP A 1 214 ? -31.109 31.696 28.648 1.00 60.22 214 ASP A CA 1
ATOM 1674 C C . ASP A 1 214 ? -30.904 31.965 30.150 1.00 60.22 214 ASP A C 1
ATOM 1676 O O . ASP A 1 214 ? -30.170 31.259 30.848 1.00 60.22 214 ASP A O 1
ATOM 1680 N N . LEU A 1 215 ? -31.571 33.012 30.647 1.00 56.16 215 LEU A N 1
ATOM 1681 C CA . LEU A 1 215 ? -31.552 33.428 32.051 1.00 56.16 215 LEU A CA 1
ATOM 1682 C C . LEU A 1 215 ? -31.875 32.239 32.982 1.00 56.16 215 LEU A C 1
ATOM 1684 O O . LEU A 1 215 ? -32.893 31.569 32.782 1.00 56.16 215 LEU A O 1
ATOM 1688 N N . PRO A 1 216 ? -31.066 31.989 34.031 1.00 50.50 216 PRO A N 1
ATOM 1689 C CA . PRO A 1 216 ? -31.266 30.843 34.906 1.00 50.50 216 PRO A CA 1
ATOM 1690 C C . PRO A 1 216 ? -32.611 30.933 35.635 1.00 50.50 216 PRO A C 1
ATOM 1692 O O . PRO A 1 216 ? -32.913 31.906 36.330 1.00 50.50 216 PRO A O 1
ATOM 1695 N N . SER A 1 217 ? -33.414 29.880 35.481 1.00 53.03 217 SER A N 1
ATOM 1696 C CA . SER A 1 217 ? -34.651 29.674 36.237 1.00 53.03 217 SER A CA 1
ATOM 1697 C C . SER A 1 217 ? -34.331 29.428 37.721 1.00 53.03 217 SER A C 1
ATOM 1699 O O . SER A 1 217 ? -33.319 28.791 38.025 1.00 53.03 217 SER A O 1
ATOM 1701 N N . PRO A 1 218 ? -35.163 29.905 38.664 1.00 43.38 218 PRO A N 1
ATOM 1702 C CA . PRO A 1 218 ? -34.883 29.778 40.090 1.00 43.38 218 PRO A CA 1
ATOM 1703 C C . PRO A 1 218 ? -34.929 28.312 40.568 1.00 43.38 218 PRO A C 1
ATOM 1705 O O . PRO A 1 218 ? -35.738 27.527 40.068 1.00 43.38 218 PRO A O 1
ATOM 1708 N N . PRO A 1 219 ? -34.097 27.939 41.560 1.00 44.47 219 PRO A N 1
ATOM 1709 C CA . PRO A 1 219 ? -33.975 26.562 42.026 1.00 44.47 219 PRO A CA 1
ATOM 1710 C C . PRO A 1 219 ? -35.219 26.098 42.798 1.00 44.47 219 PRO A C 1
ATOM 1712 O O . PRO A 1 219 ? -35.668 26.749 43.746 1.00 44.47 219 PRO A O 1
ATOM 1715 N N . VAL A 1 220 ? -35.742 24.935 42.407 1.00 42.12 220 VAL A N 1
ATOM 1716 C CA . VAL A 1 220 ? -36.778 24.185 43.130 1.00 42.12 220 VAL A CA 1
ATOM 1717 C C . VAL A 1 220 ? -36.118 23.441 44.298 1.00 42.12 220 VAL A C 1
ATOM 1719 O O . VAL A 1 220 ? -35.065 22.833 44.138 1.00 42.12 220 VAL A O 1
ATOM 1722 N N . ARG A 1 221 ? -36.712 23.550 45.492 1.00 41.38 221 ARG A N 1
ATOM 1723 C CA . ARG A 1 221 ? -36.263 22.903 46.735 1.00 41.38 221 ARG A CA 1
ATOM 1724 C C . ARG A 1 221 ? -36.850 21.494 46.836 1.00 41.38 221 ARG A C 1
ATOM 1726 O O . ARG A 1 221 ? -38.073 21.371 46.842 1.00 41.38 221 ARG A O 1
ATOM 1733 N N . ASP A 1 222 ? -35.997 20.489 47.010 1.00 33.78 222 ASP A N 1
ATOM 1734 C CA . ASP A 1 222 ? -36.417 19.126 47.344 1.00 33.78 222 ASP A CA 1
ATOM 1735 C C . ASP A 1 222 ? -36.642 18.951 48.853 1.00 33.78 222 ASP A C 1
ATOM 1737 O O . ASP A 1 222 ? -35.946 19.527 49.693 1.00 33.78 222 ASP A O 1
ATOM 1741 N N . VAL A 1 223 ? -37.681 18.178 49.169 1.00 38.88 223 VAL A N 1
ATOM 1742 C CA . VAL A 1 223 ? -38.217 17.907 50.505 1.00 38.88 223 VAL A CA 1
ATOM 1743 C C . VAL A 1 223 ? -37.647 16.589 51.026 1.00 38.88 223 VAL A C 1
ATOM 1745 O O . VAL A 1 223 ? -37.741 15.556 50.369 1.00 38.88 223 VAL A O 1
ATOM 1748 N N . ASP A 1 224 ? -37.093 16.647 52.233 1.00 37.88 224 ASP A N 1
ATOM 1749 C CA . ASP A 1 224 ? -36.486 15.539 52.969 1.00 37.88 224 ASP A CA 1
ATOM 1750 C C . ASP A 1 224 ? -37.579 14.644 53.591 1.00 37.88 224 ASP A C 1
ATOM 1752 O O . ASP A 1 224 ? -38.387 15.108 54.403 1.00 37.88 224 ASP A O 1
ATOM 1756 N N . VAL A 1 225 ? -37.641 13.364 53.203 1.00 38.59 225 VAL A N 1
ATOM 1757 C CA . VAL A 1 225 ? -38.587 12.377 53.756 1.00 38.59 225 VAL A CA 1
ATOM 1758 C C . VAL A 1 225 ? -37.854 11.498 54.763 1.00 38.59 225 VAL A C 1
ATOM 1760 O O . VAL A 1 225 ? -37.162 10.543 54.421 1.00 38.59 225 VAL A O 1
ATOM 1763 N N . THR A 1 226 ? -38.046 11.823 56.038 1.00 43.66 226 THR A N 1
ATOM 1764 C CA . THR A 1 226 ? -37.664 10.998 57.184 1.00 43.66 226 THR A CA 1
ATOM 1765 C C . THR A 1 226 ? -38.743 9.946 57.438 1.00 43.66 226 THR A C 1
ATOM 1767 O O . THR A 1 226 ? -39.875 10.273 57.787 1.00 43.66 226 THR A O 1
ATOM 1770 N N . SER A 1 227 ? -38.401 8.663 57.306 1.00 37.66 227 SER A N 1
ATOM 1771 C CA . SER A 1 227 ? -39.252 7.554 57.751 1.00 37.66 227 SER A CA 1
ATOM 1772 C C . SER A 1 227 ? -38.567 6.783 58.877 1.00 37.66 227 SER A C 1
ATOM 1774 O O . SER A 1 227 ? -37.702 5.939 58.649 1.00 37.66 227 SER A O 1
ATOM 1776 N N . SER A 1 228 ? -38.974 7.090 60.108 1.00 40.69 228 SER A N 1
ATOM 1777 C CA . SER A 1 228 ? -38.719 6.281 61.297 1.00 40.69 228 SER A CA 1
ATOM 1778 C C . SER A 1 228 ? -39.737 5.140 61.370 1.00 40.69 228 SER A C 1
ATOM 1780 O O . SER A 1 228 ? -40.938 5.396 61.408 1.00 40.69 228 SER A O 1
ATOM 1782 N N . SER A 1 229 ? -39.281 3.890 61.469 1.00 36.25 229 SER A N 1
ATOM 1783 C CA . SER A 1 229 ? -40.119 2.784 61.949 1.00 36.25 229 SER A CA 1
ATOM 1784 C C . SER A 1 229 ? -39.367 1.977 63.007 1.00 36.25 229 SER A C 1
ATOM 1786 O O . SER A 1 229 ? -38.495 1.168 62.698 1.00 36.25 229 SER A O 1
ATOM 1788 N N . LEU A 1 230 ? -39.716 2.228 64.268 1.00 45.19 230 LEU A N 1
ATOM 1789 C CA . LEU A 1 230 ? -39.378 1.402 65.423 1.00 45.19 230 LEU A CA 1
ATOM 1790 C C . LEU A 1 230 ? -40.311 0.186 65.436 1.00 45.19 230 LEU A C 1
ATOM 1792 O O . LEU A 1 230 ? -41.521 0.341 65.582 1.00 45.19 230 LEU A O 1
ATOM 1796 N N . SER A 1 231 ? -39.753 -1.016 65.314 1.00 38.03 231 SER A N 1
ATOM 1797 C CA . SER A 1 231 ? -40.440 -2.258 65.682 1.00 38.03 231 SER A CA 1
ATOM 1798 C C . SER A 1 231 ? -39.512 -3.102 66.552 1.00 38.03 231 SER A C 1
ATOM 1800 O O . SER A 1 231 ? -38.307 -3.157 66.326 1.00 38.03 231 SER A O 1
ATOM 1802 N N . ALA A 1 232 ? -40.088 -3.637 67.626 1.00 50.12 232 ALA A N 1
ATOM 1803 C CA . ALA A 1 232 ? -39.407 -4.349 68.694 1.00 50.12 232 ALA A CA 1
ATOM 1804 C C . ALA A 1 232 ? -39.060 -5.778 68.253 1.00 50.12 232 ALA A C 1
ATOM 1806 O O . ALA A 1 232 ? -39.958 -6.548 67.913 1.00 50.12 232 ALA A O 1
ATOM 1807 N N . ASP A 1 233 ? -37.768 -6.108 68.272 1.00 43.88 233 ASP A N 1
ATOM 1808 C CA . ASP A 1 233 ? -37.241 -7.436 67.955 1.00 43.88 233 ASP A CA 1
ATOM 1809 C C . ASP A 1 233 ? -37.328 -8.370 69.171 1.00 43.88 233 ASP A C 1
ATOM 1811 O O . ASP A 1 233 ? -36.786 -8.092 70.244 1.00 43.88 233 ASP A O 1
ATOM 1815 N N . GLU A 1 234 ? -37.974 -9.520 68.979 1.00 55.59 234 GLU A N 1
ATOM 1816 C CA . GLU A 1 234 ? -37.700 -10.714 69.778 1.00 55.59 234 GLU A CA 1
ATOM 1817 C C . GLU A 1 234 ? -36.297 -11.256 69.442 1.00 55.59 234 GLU A C 1
ATOM 1819 O O . GLU A 1 234 ? -35.867 -11.167 68.288 1.00 55.59 234 GLU A O 1
ATOM 1824 N N . PRO A 1 235 ? -35.579 -11.874 70.402 1.00 55.62 235 PRO A N 1
ATOM 1825 C CA . PRO A 1 235 ? -34.261 -12.449 70.161 1.00 55.62 235 PRO A CA 1
ATOM 1826 C C . PRO A 1 235 ? -34.375 -13.650 69.214 1.00 55.62 235 PRO A C 1
ATOM 1828 O O . PRO A 1 235 ? -34.621 -14.790 69.610 1.00 55.62 235 PRO A O 1
ATOM 1831 N N . MET A 1 236 ? -34.207 -13.380 67.923 1.00 58.34 236 MET A N 1
ATOM 1832 C CA . MET A 1 236 ? -34.097 -14.390 66.884 1.00 58.34 236 MET A CA 1
ATOM 1833 C C . MET A 1 236 ? -32.919 -15.315 67.223 1.00 58.34 236 MET A C 1
ATOM 1835 O O . MET A 1 236 ? -31.801 -14.847 67.420 1.00 58.34 236 MET A O 1
ATOM 1839 N N . SER A 1 237 ? -33.156 -16.629 67.294 1.00 79.31 237 SER A N 1
ATOM 1840 C CA . SER A 1 237 ? -32.098 -17.616 67.546 1.00 79.31 237 SER A CA 1
ATOM 1841 C C . SER A 1 237 ? -30.957 -17.448 66.535 1.00 79.31 237 SER A C 1
ATOM 1843 O O . SER A 1 237 ? -31.230 -17.415 65.335 1.00 79.31 237 SER A O 1
ATOM 1845 N N . GLU A 1 238 ? -29.711 -17.420 66.998 1.00 80.12 238 GLU A N 1
ATOM 1846 C CA . GLU A 1 238 ? -28.475 -17.219 66.217 1.00 80.12 238 GLU A CA 1
ATOM 1847 C C . GLU A 1 238 ? -28.430 -18.021 64.893 1.00 80.12 238 GLU A C 1
ATOM 1849 O O . GLU A 1 238 ? -28.068 -17.495 63.843 1.00 80.12 238 GLU A O 1
ATOM 1854 N N . GLN A 1 239 ? -28.942 -19.258 64.882 1.00 80.50 239 GLN A N 1
ATOM 1855 C CA . GLN A 1 239 ? -29.074 -20.082 63.668 1.00 80.50 239 GLN A CA 1
ATOM 1856 C C . GLN A 1 239 ? -29.945 -19.465 62.560 1.00 80.50 239 GLN A C 1
ATOM 1858 O O . GLN A 1 239 ? -29.630 -19.607 61.380 1.00 80.50 239 GLN A O 1
ATOM 1863 N N . LYS A 1 240 ? -31.040 -18.781 62.907 1.00 84.31 240 LYS A N 1
ATOM 1864 C CA . LYS A 1 240 ? -31.911 -18.118 61.922 1.00 84.31 240 LYS A CA 1
ATOM 1865 C C . LYS A 1 240 ? -31.231 -16.898 61.308 1.00 84.31 240 LYS A C 1
ATOM 1867 O O . LYS A 1 240 ? -31.461 -16.620 60.135 1.00 84.31 240 LYS A O 1
ATOM 1872 N N . GLN A 1 241 ? -30.395 -16.194 62.072 1.00 84.31 241 GLN A N 1
ATOM 1873 C CA . GLN A 1 241 ? -29.593 -15.089 61.543 1.00 84.31 241 GLN A CA 1
ATOM 1874 C C . GLN A 1 241 ? -28.526 -15.604 60.570 1.00 84.31 241 GLN A C 1
ATOM 1876 O O . GLN A 1 241 ? -28.382 -15.041 59.490 1.00 84.31 241 GLN A O 1
ATOM 1881 N N . ILE A 1 242 ? -27.861 -16.721 60.893 1.00 84.88 242 ILE A N 1
ATOM 1882 C CA . ILE A 1 242 ? -26.874 -17.354 60.003 1.00 84.88 242 ILE A CA 1
ATOM 1883 C C . ILE A 1 242 ? -27.515 -17.807 58.683 1.00 84.88 242 ILE A C 1
ATOM 1885 O O . ILE A 1 242 ? -26.981 -17.502 57.621 1.00 84.88 242 ILE A O 1
ATOM 1889 N N . LEU A 1 243 ? -28.669 -18.484 58.724 1.00 86.31 243 LEU A N 1
ATOM 1890 C CA . LEU A 1 243 ? -29.366 -18.918 57.503 1.00 86.31 243 LEU A CA 1
ATOM 1891 C C . LEU A 1 243 ? -29.798 -17.733 56.632 1.00 86.31 243 LEU A C 1
ATOM 1893 O O . LEU A 1 243 ? -29.592 -17.755 55.423 1.00 86.31 243 LEU A O 1
ATOM 1897 N N . ARG A 1 244 ? -30.329 -16.666 57.243 1.00 87.94 244 ARG A N 1
ATOM 1898 C CA . ARG A 1 244 ? -30.672 -15.436 56.512 1.00 87.94 244 ARG A CA 1
ATOM 1899 C C . ARG A 1 244 ? -29.445 -14.787 55.873 1.00 87.94 244 ARG A C 1
ATOM 1901 O O . ARG A 1 244 ? -29.548 -14.287 54.758 1.00 87.94 244 ARG A O 1
ATOM 1908 N N . GLN A 1 245 ? -28.297 -14.800 56.553 1.00 87.81 245 GLN A N 1
ATOM 1909 C CA . GLN A 1 245 ? -27.053 -14.281 55.987 1.00 87.81 245 GLN A CA 1
ATOM 1910 C C . GLN A 1 245 ? -26.589 -15.119 54.790 1.00 87.81 245 GLN A C 1
ATOM 1912 O O . GLN A 1 245 ? -26.243 -14.554 53.760 1.00 87.81 245 GLN A O 1
ATOM 1917 N N . GLN A 1 246 ? -26.648 -16.449 54.885 1.00 88.81 246 GLN A N 1
ATOM 1918 C CA . GLN A 1 246 ? -26.282 -17.341 53.781 1.00 88.81 246 GLN A CA 1
ATOM 1919 C C . GLN A 1 246 ? -27.184 -17.159 52.555 1.00 88.81 246 GLN A C 1
ATOM 1921 O O . GLN A 1 246 ? -26.675 -17.088 51.438 1.00 88.81 246 GLN A O 1
ATOM 1926 N N . ASP A 1 247 ? -28.500 -17.039 52.748 1.00 92.38 247 ASP A N 1
ATOM 1927 C CA . ASP A 1 247 ? -29.435 -16.771 51.648 1.00 92.38 247 ASP A CA 1
ATOM 1928 C C . ASP A 1 247 ? -29.149 -15.413 50.985 1.00 92.38 247 ASP A C 1
ATOM 1930 O O . ASP A 1 247 ? -29.151 -15.307 49.755 1.00 92.38 247 ASP A O 1
ATOM 1934 N N . ASN A 1 248 ? -28.832 -14.385 51.780 1.00 91.38 248 ASN A N 1
ATOM 1935 C CA . ASN A 1 248 ? -28.427 -13.078 51.260 1.00 91.38 248 ASN A CA 1
ATOM 1936 C C . ASN A 1 248 ? -27.122 -13.164 50.453 1.00 91.38 248 ASN A C 1
ATOM 1938 O O . ASN A 1 248 ? -27.045 -12.598 49.361 1.00 91.38 248 ASN A O 1
ATOM 1942 N N . ASP A 1 249 ? -26.118 -13.888 50.952 1.00 90.00 249 ASP A N 1
ATOM 1943 C CA . ASP A 1 249 ? -24.833 -14.066 50.272 1.00 90.00 249 ASP A CA 1
ATOM 1944 C C . ASP A 1 249 ? -25.005 -14.834 48.946 1.00 90.00 249 ASP A C 1
ATOM 1946 O O . ASP A 1 249 ? -24.418 -14.462 47.927 1.00 90.00 249 ASP A O 1
ATOM 1950 N N . LEU A 1 250 ? -25.857 -15.869 48.916 1.00 92.00 250 LEU A N 1
ATOM 1951 C CA . LEU A 1 250 ? -26.193 -16.616 47.697 1.00 92.00 250 LEU A CA 1
ATOM 1952 C C . LEU A 1 250 ? -26.932 -15.749 46.671 1.00 92.00 250 LEU A C 1
ATOM 1954 O O . LEU A 1 250 ? -26.657 -15.848 45.473 1.00 92.00 250 LEU A O 1
ATOM 1958 N N . MET A 1 251 ? -27.837 -14.878 47.122 1.00 94.25 251 MET A N 1
ATOM 1959 C CA . MET A 1 251 ? -28.540 -13.940 46.247 1.00 94.25 251 MET A CA 1
ATOM 1960 C C . MET A 1 251 ? -27.575 -12.914 45.633 1.00 94.25 251 MET A C 1
ATOM 1962 O O . MET A 1 251 ? -27.619 -12.686 44.422 1.00 94.25 251 MET A O 1
ATOM 1966 N N . GLN A 1 252 ? -26.656 -12.356 46.431 1.00 93.62 252 GLN A N 1
ATOM 1967 C CA . GLN A 1 252 ? -25.603 -11.461 45.935 1.00 93.62 252 GLN A CA 1
ATOM 1968 C C . GLN A 1 252 ? -24.692 -12.163 44.925 1.00 93.62 252 GLN A C 1
ATOM 1970 O O . GLN A 1 252 ? -24.357 -11.592 43.885 1.00 93.62 252 GLN A O 1
ATOM 1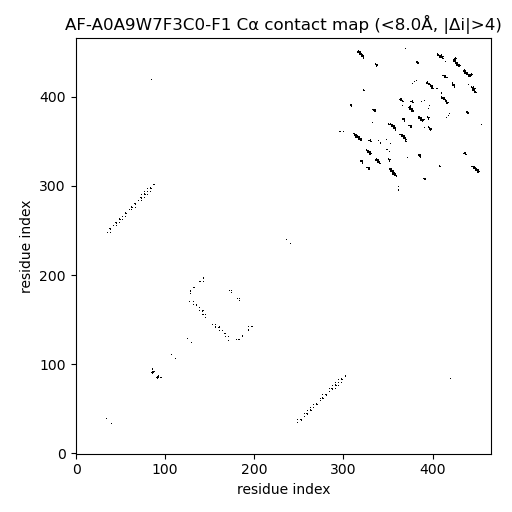975 N N . LEU A 1 253 ? -24.330 -13.420 45.191 1.00 94.31 253 LEU A N 1
ATOM 1976 C CA . LEU A 1 253 ? -23.508 -14.216 44.288 1.00 94.31 253 LEU A CA 1
ATOM 1977 C C . LEU A 1 253 ? -24.232 -14.481 42.961 1.00 94.31 253 LEU A C 1
ATOM 1979 O O . LEU A 1 253 ? -23.639 -14.303 41.899 1.00 94.31 253 LEU A O 1
ATOM 1983 N N . SER A 1 254 ? -25.522 -14.830 43.002 1.00 95.19 254 SER A N 1
ATOM 1984 C CA . SER A 1 254 ? -26.352 -15.012 41.803 1.00 95.19 254 SER A CA 1
ATOM 1985 C C . SER A 1 254 ? -26.409 -13.741 40.949 1.00 95.19 254 SER A C 1
ATOM 1987 O O . SER A 1 254 ? -26.176 -13.796 39.742 1.00 95.19 254 SER A O 1
ATOM 1989 N N . GLN A 1 255 ? -26.669 -12.588 41.570 1.00 95.50 255 GLN A N 1
ATOM 1990 C CA . GLN A 1 255 ? -26.735 -11.302 40.872 1.00 95.50 255 GLN A CA 1
ATOM 1991 C C . GLN A 1 255 ? -25.375 -10.892 40.285 1.00 95.50 255 GLN A C 1
ATOM 1993 O O . GLN A 1 255 ? -25.291 -10.408 39.151 1.00 95.50 255 GLN A O 1
ATOM 1998 N N . GLY A 1 256 ? -24.288 -11.101 41.032 1.00 94.38 256 GLY A N 1
ATOM 1999 C CA . GLY A 1 256 ? -22.944 -10.803 40.548 1.00 94.38 256 GLY A CA 1
ATOM 2000 C C . GLY A 1 256 ? -22.521 -11.724 39.400 1.00 94.38 256 GLY A C 1
ATOM 2001 O O . GLY A 1 256 ? -21.907 -11.248 38.448 1.00 94.38 256 GLY A O 1
ATOM 2002 N N . LEU A 1 257 ? -22.908 -13.006 39.415 1.00 95.62 257 LEU A N 1
ATOM 2003 C CA . LEU A 1 257 ? -22.679 -13.925 38.293 1.00 95.62 257 LEU A CA 1
ATOM 2004 C C . LEU A 1 257 ? -23.461 -13.521 37.039 1.00 95.62 257 LEU A C 1
ATOM 2006 O O . LEU A 1 257 ? -22.927 -13.611 35.934 1.00 95.62 257 LEU A O 1
ATOM 2010 N N . GLU A 1 258 ? -24.701 -13.056 37.186 1.00 96.00 258 GLU A N 1
ATOM 2011 C CA . GLU A 1 258 ? -25.489 -12.542 36.061 1.00 96.00 258 GLU A CA 1
ATOM 2012 C C . GLU A 1 258 ? -24.858 -11.276 35.465 1.00 96.00 258 GLU A C 1
ATOM 2014 O O . GLU A 1 258 ? -24.715 -11.163 34.245 1.00 96.00 258 GLU A O 1
ATOM 2019 N N . THR A 1 259 ? -24.373 -10.376 36.325 1.00 95.50 259 THR A N 1
ATOM 2020 C CA . THR A 1 259 ? -23.630 -9.175 35.911 1.00 95.50 259 THR A CA 1
ATOM 2021 C C . THR A 1 259 ? -22.342 -9.552 35.179 1.00 95.50 259 THR A C 1
ATOM 2023 O O . THR A 1 259 ? -22.072 -9.042 34.093 1.00 95.50 259 THR A O 1
ATOM 2026 N N . LEU A 1 260 ? -21.568 -10.496 35.724 1.00 94.94 260 LEU A N 1
ATOM 2027 C CA . LEU A 1 260 ? -20.328 -10.974 35.116 1.00 94.94 260 LEU A CA 1
ATOM 2028 C C . LEU A 1 260 ? -20.587 -11.630 33.754 1.00 94.94 260 LEU A C 1
ATOM 2030 O O . LEU A 1 260 ? -19.855 -11.380 32.798 1.00 94.94 260 LEU A O 1
ATOM 2034 N N . LYS A 1 261 ? -21.661 -12.421 33.637 1.00 96.56 261 LYS A N 1
ATOM 2035 C CA . LYS A 1 261 ? -22.107 -12.998 32.363 1.00 96.56 261 LYS A CA 1
ATOM 2036 C C . LYS A 1 261 ? -22.456 -11.903 31.355 1.00 96.56 261 LYS A C 1
ATOM 2038 O O . LYS A 1 261 ? -22.018 -11.987 30.212 1.00 96.56 261 LYS A O 1
ATOM 2043 N N . SER A 1 262 ? -23.207 -10.881 31.766 1.00 95.69 262 SER A N 1
ATOM 2044 C CA . SER A 1 262 ? -23.558 -9.753 30.896 1.00 95.69 262 SER A CA 1
ATOM 2045 C C . SER A 1 262 ? -22.318 -8.999 30.411 1.00 95.69 262 SER A C 1
ATOM 2047 O O . SER A 1 262 ? -22.222 -8.686 29.225 1.00 95.69 262 SER A O 1
ATOM 2049 N N . ILE A 1 263 ? -21.351 -8.743 31.299 1.00 95.12 263 ILE A N 1
ATOM 2050 C CA . ILE A 1 263 ? -20.073 -8.116 30.937 1.00 95.12 263 ILE A CA 1
ATOM 2051 C C . ILE A 1 263 ? -19.316 -8.998 29.942 1.00 95.12 263 ILE A C 1
ATOM 2053 O O . ILE A 1 263 ? -18.856 -8.505 28.918 1.00 95.12 263 ILE A O 1
ATOM 2057 N N . SER A 1 264 ? -19.239 -10.307 30.191 1.00 95.44 264 SER A N 1
ATOM 2058 C CA . SER A 1 264 ? -18.554 -11.242 29.296 1.00 95.44 264 SER A CA 1
ATOM 2059 C C . SER A 1 264 ? -19.175 -11.292 27.897 1.00 95.44 264 SER A C 1
ATOM 2061 O O . SER A 1 264 ? -18.432 -11.407 26.923 1.00 95.44 264 SER A O 1
ATOM 2063 N N . VAL A 1 265 ? -20.506 -11.214 27.777 1.00 96.25 265 VAL A N 1
ATOM 2064 C CA . VAL A 1 265 ? -21.190 -11.147 26.474 1.00 96.25 265 VAL A CA 1
ATOM 2065 C C . VAL A 1 265 ? -20.848 -9.838 25.759 1.00 96.25 265 VAL A C 1
ATOM 2067 O O . VAL A 1 265 ? -20.422 -9.881 24.609 1.00 96.25 265 VAL A O 1
ATOM 2070 N N . SER A 1 266 ? -20.933 -8.704 26.461 1.00 94.88 266 SER A N 1
ATOM 2071 C CA . SER A 1 266 ? -20.577 -7.383 25.919 1.00 94.88 266 SER A CA 1
ATOM 2072 C C . SER A 1 266 ? -19.114 -7.310 25.454 1.00 94.88 266 SER A C 1
ATOM 2074 O O . SER A 1 266 ? -18.825 -6.862 24.346 1.00 94.88 266 SER A O 1
ATOM 2076 N N . MET A 1 267 ? -18.176 -7.842 26.247 1.00 95.38 267 MET A N 1
ATOM 2077 C CA . MET A 1 267 ? -16.763 -7.936 25.864 1.00 95.38 267 MET A CA 1
ATOM 2078 C C . MET A 1 267 ? -16.573 -8.758 24.588 1.00 95.38 267 MET A C 1
ATOM 2080 O O . MET A 1 267 ? -15.792 -8.376 23.721 1.00 95.38 267 MET A O 1
ATOM 2084 N N . ASN A 1 268 ? -17.281 -9.883 24.460 1.00 96.31 268 ASN A N 1
ATOM 2085 C CA . ASN A 1 268 ? -17.194 -10.724 23.272 1.00 96.31 268 ASN A CA 1
ATOM 2086 C C . ASN A 1 268 ? -17.737 -10.012 22.023 1.00 96.31 268 ASN A C 1
ATOM 2088 O O . ASN A 1 268 ? -17.129 -10.105 20.961 1.00 96.31 268 ASN A O 1
ATOM 2092 N N . GLU A 1 269 ? -18.847 -9.283 22.143 1.00 95.19 269 GLU A N 1
ATOM 2093 C CA . GLU A 1 269 ? -19.394 -8.470 21.048 1.00 95.19 269 GLU A CA 1
ATOM 2094 C C . GLU A 1 269 ? -18.411 -7.370 20.616 1.00 95.19 269 GLU A C 1
ATOM 2096 O O . GLU A 1 269 ? -18.122 -7.248 19.424 1.00 95.19 269 GLU A O 1
ATOM 2101 N N . SER A 1 270 ? -17.815 -6.655 21.578 1.00 94.56 270 SER A N 1
ATOM 2102 C CA . SER A 1 270 ? -16.789 -5.634 21.319 1.00 94.56 270 SER A CA 1
ATOM 2103 C C . SER A 1 270 ? -15.558 -6.217 20.612 1.00 94.56 270 SER A C 1
ATOM 2105 O O . SER A 1 270 ? -15.091 -5.665 19.617 1.00 94.56 270 SER A O 1
ATOM 2107 N N . LEU A 1 271 ? -15.073 -7.392 21.034 1.00 95.69 271 LEU A N 1
ATOM 2108 C CA . LEU A 1 271 ? -13.951 -8.074 20.375 1.00 95.69 271 LEU A CA 1
ATOM 2109 C C . LEU A 1 271 ? -14.269 -8.487 18.928 1.00 95.69 271 LEU A C 1
ATOM 2111 O O . LEU A 1 271 ? -13.407 -8.386 18.054 1.00 95.69 271 LEU A O 1
ATOM 2115 N N . VAL A 1 272 ? -15.494 -8.945 18.650 1.00 97.19 272 VAL A N 1
ATOM 2116 C CA . VAL A 1 272 ? -15.928 -9.274 17.281 1.00 97.19 272 VAL A CA 1
ATOM 2117 C C . VAL A 1 272 ? -15.951 -8.019 16.400 1.00 97.19 272 VAL A C 1
ATOM 2119 O O . VAL A 1 272 ? -15.484 -8.065 15.260 1.00 97.19 272 VAL A O 1
ATOM 2122 N N . GLU A 1 273 ? -16.438 -6.891 16.919 1.00 95.38 273 GLU A N 1
ATOM 2123 C CA . GLU A 1 273 ? -16.451 -5.611 16.199 1.00 95.38 273 GLU A CA 1
ATOM 2124 C C . GLU A 1 273 ? -15.035 -5.060 15.950 1.00 95.38 273 GLU A C 1
ATOM 2126 O O . GLU A 1 273 ? -14.723 -4.613 14.840 1.00 95.38 273 GLU A O 1
ATOM 2131 N N . GLN A 1 274 ? -14.148 -5.148 16.945 1.00 94.81 274 GLN A N 1
ATOM 2132 C CA . GLN A 1 274 ? -12.747 -4.753 16.801 1.00 94.81 274 GLN A CA 1
ATOM 2133 C C . GLN A 1 274 ? -12.028 -5.596 15.744 1.00 94.81 274 GLN A C 1
ATOM 2135 O O . GLN A 1 274 ? -11.345 -5.034 14.891 1.00 94.81 274 GLN A O 1
ATOM 2140 N N . ASN A 1 275 ? -12.227 -6.920 15.731 1.00 96.38 275 ASN A N 1
ATOM 2141 C CA . ASN A 1 275 ? -11.636 -7.798 14.715 1.00 96.38 275 ASN A CA 1
ATOM 2142 C C . ASN A 1 275 ? -12.087 -7.418 13.302 1.00 96.38 275 ASN A C 1
ATOM 2144 O O . ASN A 1 275 ? -11.259 -7.298 12.402 1.00 96.38 275 ASN A O 1
ATOM 2148 N N . LYS A 1 276 ? -13.382 -7.139 13.118 1.00 96.81 276 LYS A N 1
ATOM 2149 C CA . LYS A 1 276 ? -13.901 -6.649 11.836 1.00 96.81 276 LYS A CA 1
ATOM 2150 C C . LYS A 1 276 ? -13.246 -5.323 11.429 1.00 96.81 276 LYS A C 1
ATOM 2152 O O . LYS A 1 276 ? -12.868 -5.147 10.274 1.00 96.81 276 LYS A O 1
ATOM 2157 N N . THR A 1 277 ? -13.085 -4.397 12.373 1.00 95.25 277 THR A N 1
ATOM 2158 C CA . THR A 1 277 ? -12.429 -3.103 12.118 1.00 95.25 277 THR A CA 1
ATOM 2159 C C .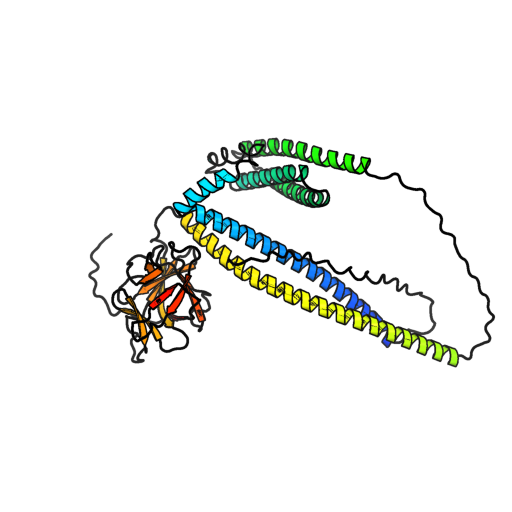 THR A 1 277 ? -10.958 -3.284 11.735 1.00 95.25 277 THR A C 1
ATOM 2161 O O . THR A 1 277 ? -10.476 -2.605 10.831 1.00 95.25 277 THR A O 1
ATOM 2164 N N . ILE A 1 278 ? -10.254 -4.227 12.365 1.00 95.81 278 ILE A N 1
ATOM 2165 C CA . ILE A 1 278 ? -8.866 -4.574 12.033 1.00 95.81 278 ILE A CA 1
ATOM 2166 C C . ILE A 1 278 ? -8.768 -5.135 10.607 1.00 95.81 278 ILE A C 1
ATOM 2168 O O . ILE A 1 278 ? -7.900 -4.700 9.854 1.00 95.81 278 ILE A O 1
ATOM 2172 N N . GLU A 1 279 ? -9.668 -6.033 10.197 1.00 95.88 279 GLU A N 1
ATOM 2173 C CA . GLU A 1 279 ? -9.707 -6.562 8.822 1.00 95.88 279 GLU A CA 1
ATOM 2174 C C . GLU A 1 279 ? -9.975 -5.456 7.779 1.00 95.88 279 GLU A C 1
ATOM 2176 O O . GLU A 1 279 ? -9.346 -5.407 6.716 1.00 95.88 279 GLU A O 1
ATOM 2181 N N . GLU A 1 280 ? -10.876 -4.515 8.078 1.00 95.31 280 GLU A N 1
ATOM 2182 C CA . GLU A 1 280 ? -11.134 -3.349 7.222 1.00 95.31 280 GLU A CA 1
ATOM 2183 C C . GLU A 1 280 ? -9.912 -2.415 7.125 1.00 95.31 280 GLU A C 1
ATOM 2185 O O . GLU A 1 280 ? -9.596 -1.904 6.043 1.00 95.31 280 GLU A O 1
ATOM 2190 N N . ILE A 1 281 ? -9.202 -2.205 8.236 1.00 94.25 281 ILE A N 1
ATOM 2191 C CA . ILE A 1 281 ? -7.951 -1.438 8.280 1.00 94.25 281 ILE A CA 1
ATOM 2192 C C . ILE A 1 281 ? -6.873 -2.120 7.436 1.00 94.25 281 ILE A C 1
ATOM 2194 O O . ILE A 1 281 ? -6.225 -1.443 6.639 1.00 94.25 281 ILE A O 1
ATOM 2198 N N . ASP A 1 282 ? -6.697 -3.433 7.569 1.00 94.62 282 ASP A N 1
ATOM 2199 C CA . ASP A 1 282 ? -5.675 -4.199 6.849 1.00 94.62 282 ASP A CA 1
ATOM 2200 C C . ASP A 1 282 ? -5.908 -4.137 5.333 1.00 94.62 282 ASP A C 1
ATOM 2202 O O . ASP A 1 282 ? -5.068 -3.648 4.571 1.00 94.62 282 ASP A O 1
ATOM 2206 N N . THR A 1 283 ? -7.126 -4.469 4.898 1.00 91.50 283 THR A N 1
ATOM 2207 C CA . THR A 1 283 ? -7.521 -4.392 3.482 1.00 91.50 283 THR A CA 1
ATOM 2208 C C . THR A 1 283 ? -7.381 -2.977 2.908 1.00 91.50 283 THR A C 1
ATOM 2210 O O . THR 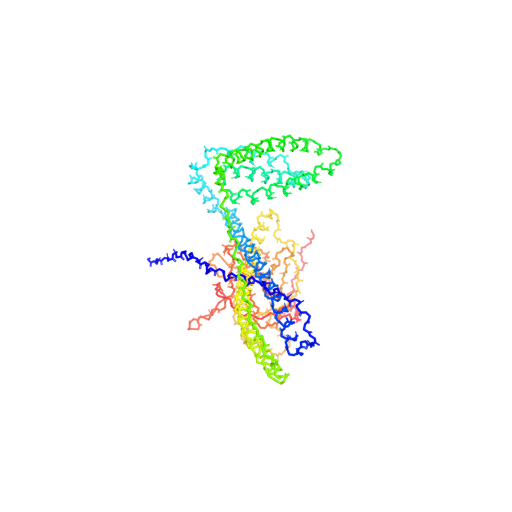A 1 283 ? -6.889 -2.796 1.789 1.00 91.50 283 THR A O 1
ATOM 2213 N N . THR A 1 284 ? -7.761 -1.939 3.662 1.00 91.81 284 THR A N 1
ATOM 2214 C CA . THR A 1 284 ? -7.612 -0.547 3.205 1.00 91.81 284 THR A CA 1
ATOM 2215 C C . THR A 1 284 ? -6.143 -0.121 3.170 1.00 91.81 284 THR A C 1
ATOM 2217 O O . THR A 1 284 ? -5.733 0.584 2.244 1.00 91.81 284 THR A O 1
ATOM 2220 N N . THR A 1 285 ? -5.328 -0.581 4.121 1.00 93.50 285 THR A N 1
ATOM 2221 C CA . THR A 1 285 ? -3.885 -0.316 4.179 1.00 93.50 285 THR A CA 1
ATOM 2222 C C . THR A 1 285 ? -3.167 -0.910 2.972 1.00 93.50 285 THR A C 1
ATOM 2224 O O . THR A 1 285 ? -2.376 -0.209 2.336 1.00 93.50 285 THR A O 1
ATOM 2227 N N . GLU A 1 286 ? -3.483 -2.147 2.578 1.00 88.00 286 GLU A N 1
ATOM 2228 C CA . GLU A 1 286 ? -2.942 -2.759 1.358 1.00 88.00 286 GLU A CA 1
ATOM 2229 C C . GLU A 1 286 ? -3.275 -1.925 0.109 1.00 88.00 286 GLU A C 1
ATOM 2231 O O . GLU A 1 286 ? -2.390 -1.591 -0.690 1.00 88.00 286 GLU A O 1
ATOM 2236 N N . VAL A 1 287 ? -4.537 -1.500 -0.029 1.00 86.75 287 VAL A N 1
ATOM 2237 C CA . VAL A 1 287 ? -4.993 -0.649 -1.141 1.00 86.75 287 VAL A CA 1
ATOM 2238 C C . VAL A 1 287 ? -4.289 0.714 -1.132 1.00 86.75 287 VAL A C 1
ATOM 2240 O O . VAL A 1 287 ? -3.908 1.229 -2.193 1.00 86.75 287 VAL A O 1
ATOM 2243 N N . CYS A 1 288 ? -4.111 1.322 0.041 1.00 89.69 288 CYS A N 1
ATOM 2244 C CA . CYS A 1 288 ? -3.371 2.571 0.210 1.00 89.69 288 CYS A CA 1
ATOM 2245 C C . CYS A 1 288 ? -1.908 2.410 -0.188 1.00 89.69 288 CYS A C 1
ATOM 2247 O O . CYS A 1 288 ? -1.408 3.217 -0.971 1.00 89.69 288 CYS A O 1
ATOM 2249 N N . ASN A 1 289 ? -1.245 1.347 0.258 1.00 88.44 289 ASN A N 1
ATOM 2250 C CA . ASN A 1 289 ? 0.141 1.058 -0.090 1.00 88.44 289 ASN A CA 1
ATOM 2251 C C . ASN A 1 289 ? 0.306 0.890 -1.611 1.00 88.44 289 ASN A C 1
ATOM 2253 O O . ASN A 1 289 ? 1.178 1.512 -2.225 1.00 88.44 289 ASN A O 1
ATOM 2257 N N . GLU A 1 290 ? -0.594 0.152 -2.269 1.00 83.81 290 GLU A N 1
ATOM 2258 C CA . GLU A 1 290 ? -0.573 -0.000 -3.728 1.00 83.81 290 GLU A CA 1
ATOM 2259 C C . GLU A 1 290 ? -0.769 1.349 -4.455 1.00 83.81 290 GLU A C 1
ATOM 2261 O O . GLU A 1 290 ? -0.064 1.674 -5.423 1.00 83.81 290 GLU A O 1
ATOM 2266 N N . LYS A 1 291 ? -1.702 2.186 -3.975 1.00 86.81 291 LYS A N 1
ATOM 2267 C CA . LYS A 1 291 ? -1.913 3.546 -4.503 1.00 86.81 291 LYS A CA 1
ATOM 2268 C C . LYS A 1 291 ? -0.694 4.438 -4.271 1.00 86.81 291 LYS A C 1
ATOM 2270 O O . LYS A 1 291 ? -0.313 5.162 -5.190 1.00 86.81 291 LYS A O 1
ATOM 2275 N N . ALA A 1 292 ? -0.070 4.376 -3.099 1.00 87.75 292 ALA A N 1
ATOM 2276 C CA . ALA A 1 292 ? 1.121 5.141 -2.757 1.00 87.75 292 ALA A CA 1
ATOM 2277 C C . ALA A 1 292 ? 2.284 4.776 -3.680 1.00 87.75 292 ALA A C 1
ATOM 2279 O O . ALA A 1 292 ? 2.838 5.661 -4.334 1.00 87.75 292 ALA A O 1
ATOM 2280 N N . ARG A 1 293 ? 2.570 3.479 -3.859 1.00 83.69 293 ARG A N 1
ATOM 2281 C CA . ARG A 1 293 ? 3.576 2.995 -4.823 1.00 83.69 293 ARG A CA 1
ATOM 2282 C C . ARG A 1 293 ? 3.303 3.532 -6.226 1.00 83.69 293 ARG A C 1
ATOM 2284 O O . ARG A 1 293 ? 4.211 4.000 -6.909 1.00 83.69 293 ARG A O 1
ATOM 2291 N N . ARG A 1 294 ? 2.044 3.535 -6.672 1.00 81.69 294 ARG A N 1
ATOM 2292 C CA . ARG A 1 294 ? 1.650 4.095 -7.979 1.00 81.69 294 ARG A CA 1
ATOM 2293 C C . ARG A 1 294 ? 1.895 5.603 -8.086 1.00 81.69 294 ARG A C 1
ATOM 2295 O O . ARG A 1 294 ? 2.413 6.067 -9.105 1.00 81.69 294 ARG A O 1
ATOM 2302 N N . VAL A 1 295 ? 1.525 6.362 -7.058 1.00 84.94 295 VAL A N 1
ATOM 2303 C CA . VAL A 1 295 ? 1.740 7.814 -6.981 1.00 84.94 295 VAL A CA 1
ATOM 2304 C C . VAL A 1 295 ? 3.234 8.127 -7.015 1.00 84.94 295 VAL A C 1
ATOM 2306 O O . VAL A 1 295 ? 3.654 8.937 -7.840 1.00 84.94 295 VAL A O 1
ATOM 2309 N N . VAL A 1 296 ? 4.041 7.429 -6.212 1.00 84.25 296 VAL A N 1
ATOM 2310 C CA . VAL A 1 296 ? 5.504 7.570 -6.169 1.00 84.25 296 VAL A CA 1
ATOM 2311 C C . VAL A 1 296 ? 6.125 7.277 -7.533 1.00 84.25 296 VAL A C 1
ATOM 2313 O O . VAL A 1 296 ? 6.915 8.083 -8.024 1.00 84.25 296 VAL A O 1
ATOM 2316 N N . ARG A 1 297 ? 5.716 6.193 -8.207 1.00 78.44 297 ARG A N 1
ATOM 2317 C CA . ARG A 1 297 ? 6.180 5.877 -9.570 1.00 78.44 297 ARG A CA 1
ATOM 2318 C C . ARG A 1 297 ? 5.876 6.998 -10.550 1.00 78.44 297 ARG A C 1
ATOM 2320 O O . ARG A 1 297 ? 6.751 7.428 -11.301 1.00 78.44 297 ARG A O 1
ATOM 2327 N N . ARG A 1 298 ? 4.638 7.502 -10.554 1.00 79.19 298 ARG A N 1
ATOM 2328 C CA . ARG A 1 298 ? 4.248 8.564 -11.489 1.00 79.19 298 ARG A CA 1
ATOM 2329 C C . ARG A 1 298 ? 4.955 9.882 -11.177 1.00 79.19 298 ARG A C 1
ATOM 2331 O O . ARG A 1 298 ? 5.424 10.538 -12.104 1.00 79.19 298 ARG A O 1
ATOM 2338 N N . ALA A 1 299 ? 5.074 10.246 -9.904 1.00 81.94 299 ALA A N 1
ATOM 2339 C CA . ALA A 1 299 ? 5.818 11.426 -9.475 1.00 81.94 299 ALA A CA 1
ATOM 2340 C C . ALA A 1 299 ? 7.300 11.325 -9.867 1.00 81.94 299 ALA A C 1
ATOM 2342 O O . ALA A 1 299 ? 7.854 12.261 -10.440 1.00 81.94 299 ALA A O 1
ATOM 2343 N N . GLY A 1 300 ? 7.913 10.158 -9.655 1.00 77.50 300 GLY A N 1
ATOM 2344 C CA . GLY A 1 300 ? 9.283 9.869 -10.059 1.00 77.50 300 GLY A CA 1
ATOM 2345 C C . GLY A 1 300 ? 9.526 10.061 -11.554 1.00 77.50 300 GLY A C 1
ATOM 2346 O O . GLY A 1 300 ? 10.493 10.709 -11.952 1.00 77.50 300 GLY A O 1
ATOM 2347 N N . ARG A 1 301 ? 8.593 9.588 -12.388 1.00 75.56 301 ARG A N 1
ATOM 2348 C CA . ARG A 1 301 ? 8.639 9.789 -13.845 1.00 75.56 301 ARG A CA 1
ATOM 2349 C C . ARG A 1 301 ? 8.539 11.255 -14.248 1.00 75.56 301 ARG A C 1
ATOM 2351 O O . ARG A 1 301 ? 9.254 11.672 -15.150 1.00 75.56 301 ARG A O 1
ATOM 2358 N N . LEU A 1 302 ? 7.679 12.036 -13.591 1.00 75.56 302 LEU A N 1
ATOM 2359 C CA . LEU A 1 302 ? 7.549 13.471 -13.875 1.00 75.56 302 LEU A CA 1
ATOM 2360 C C . LEU A 1 302 ? 8.796 14.259 -13.464 1.00 75.56 302 LEU A C 1
ATOM 2362 O O . LEU A 1 302 ? 9.136 15.246 -14.113 1.00 75.56 302 LEU A O 1
ATOM 2366 N N . ASN A 1 303 ? 9.472 13.831 -12.397 1.00 74.44 303 ASN A N 1
ATOM 2367 C CA . ASN A 1 303 ? 10.647 14.526 -11.884 1.00 74.44 303 ASN A CA 1
ATOM 2368 C C . ASN A 1 303 ? 11.896 14.312 -12.764 1.00 74.44 303 ASN A C 1
ATOM 2370 O O . ASN A 1 303 ? 12.787 15.160 -12.812 1.00 74.44 303 ASN A O 1
ATOM 2374 N N . ARG A 1 304 ? 11.973 13.205 -13.516 1.00 68.56 304 ARG A N 1
ATOM 2375 C CA . ARG A 1 304 ? 13.134 12.892 -14.365 1.00 68.56 304 ARG A CA 1
ATOM 2376 C C . ARG A 1 304 ? 13.0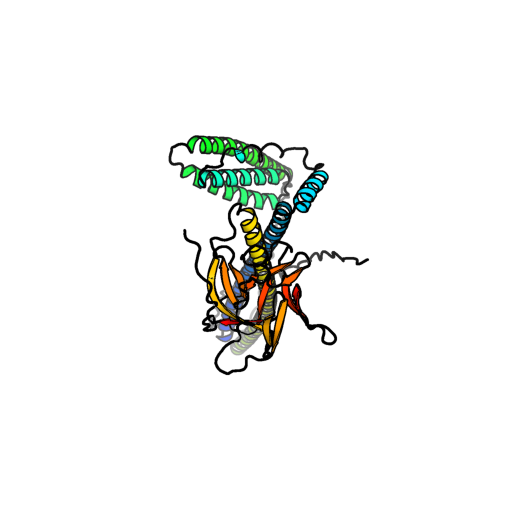42 13.537 -15.744 1.00 68.56 304 ARG A C 1
ATOM 2378 O O . ARG A 1 304 ? 12.567 12.937 -16.703 1.00 68.56 304 ARG A O 1
ATOM 2385 N N . LYS A 1 305 ? 13.600 14.744 -15.865 1.00 56.84 305 LYS A N 1
ATOM 2386 C CA . LYS A 1 305 ? 13.867 15.400 -17.160 1.00 56.84 305 LYS A CA 1
ATOM 2387 C C . LYS A 1 305 ? 15.116 14.875 -17.897 1.00 56.84 305 LYS A C 1
ATOM 2389 O O . LYS A 1 305 ? 15.338 15.287 -19.030 1.00 56.84 305 LYS A O 1
ATOM 2394 N N . ALA A 1 306 ? 15.917 13.976 -17.315 1.00 50.69 306 ALA A N 1
ATOM 2395 C CA . ALA A 1 306 ? 17.171 13.511 -17.917 1.00 50.69 306 ALA A CA 1
ATOM 2396 C C . ALA A 1 306 ? 17.400 11.995 -17.744 1.00 50.69 306 ALA A C 1
ATOM 2398 O O . ALA A 1 306 ? 17.354 11.487 -16.632 1.00 50.69 306 ALA A O 1
ATOM 2399 N N . GLY A 1 307 ? 17.660 11.304 -18.864 1.00 59.31 307 GLY A N 1
ATOM 2400 C CA . GLY A 1 307 ? 18.373 10.020 -18.972 1.00 59.31 307 GLY A CA 1
ATOM 2401 C C . GLY A 1 307 ? 17.813 8.808 -18.219 1.00 59.31 307 GLY A C 1
ATOM 2402 O O . GLY A 1 307 ? 18.197 8.539 -17.092 1.00 59.31 307 GLY A O 1
ATOM 2403 N N . TRP A 1 308 ? 17.012 7.976 -18.888 1.00 63.31 308 TRP A N 1
ATOM 2404 C CA . TRP A 1 308 ? 16.463 6.740 -18.311 1.00 63.31 308 TRP A CA 1
ATOM 2405 C C . TRP A 1 308 ? 17.495 5.614 -18.103 1.00 63.31 308 TRP A C 1
ATOM 2407 O O . TRP A 1 308 ? 17.193 4.658 -17.399 1.00 63.31 308 TRP A O 1
ATOM 2417 N N . ALA A 1 309 ? 18.675 5.677 -18.723 1.00 58.53 309 ALA A N 1
ATOM 2418 C CA . ALA A 1 309 ? 19.515 4.494 -18.939 1.00 58.53 309 ALA A CA 1
ATOM 2419 C C . ALA A 1 309 ? 20.620 4.237 -17.893 1.00 58.53 309 ALA A C 1
ATOM 2421 O O . ALA A 1 309 ? 21.178 3.146 -17.894 1.00 58.53 309 ALA A O 1
ATOM 2422 N N . LYS A 1 310 ? 20.976 5.200 -17.027 1.00 68.25 310 LYS A N 1
ATOM 2423 C CA . LYS A 1 310 ? 22.253 5.134 -16.282 1.00 68.25 310 LYS A CA 1
ATOM 2424 C C . LYS A 1 310 ? 22.224 4.382 -14.939 1.00 68.25 310 LYS A C 1
ATOM 2426 O O . LYS A 1 310 ? 23.292 4.043 -14.445 1.00 68.25 310 LYS A O 1
ATOM 2431 N N . ASP A 1 311 ? 21.050 4.041 -14.398 1.00 82.19 311 ASP A N 1
ATOM 2432 C CA . ASP A 1 311 ? 20.930 3.588 -12.994 1.00 82.19 311 ASP A CA 1
ATOM 2433 C C . ASP A 1 311 ? 20.461 2.129 -12.815 1.00 82.19 311 ASP A C 1
ATOM 2435 O O . ASP A 1 311 ? 20.020 1.731 -11.732 1.00 82.19 311 ASP A O 1
ATOM 2439 N N . ALA A 1 312 ? 20.518 1.313 -13.873 1.00 89.62 312 ALA A N 1
ATOM 2440 C CA . ALA A 1 312 ? 20.105 -0.087 -13.811 1.00 89.62 312 ALA A CA 1
ATOM 2441 C C . ALA A 1 312 ? 21.242 -0.993 -13.303 1.00 89.62 312 ALA A C 1
ATOM 2443 O O . ALA A 1 312 ? 22.322 -1.043 -13.886 1.00 89.62 312 ALA A O 1
ATOM 2444 N N . VAL A 1 313 ? 20.983 -1.749 -12.235 1.00 92.56 313 VAL A N 1
ATOM 2445 C CA . VAL A 1 313 ? 21.911 -2.718 -11.637 1.00 92.56 313 VAL A CA 1
ATOM 2446 C C . VAL A 1 313 ? 21.543 -4.121 -12.100 1.00 92.56 313 VAL A C 1
ATOM 2448 O O . VAL A 1 313 ? 20.393 -4.536 -11.969 1.00 92.56 313 VAL A O 1
ATOM 2451 N N . PHE A 1 314 ? 22.506 -4.869 -12.631 1.00 93.94 314 PHE A N 1
ATOM 2452 C CA . PHE A 1 314 ? 22.305 -6.276 -12.966 1.00 93.94 314 PHE A CA 1
ATOM 2453 C C . PHE A 1 314 ? 22.174 -7.122 -11.689 1.00 93.94 314 PHE A C 1
ATOM 2455 O O . PHE A 1 314 ? 23.062 -7.107 -10.840 1.00 93.94 314 PHE A O 1
ATOM 2462 N N . MET A 1 315 ? 21.069 -7.858 -11.556 1.00 93.75 315 MET A N 1
ATOM 2463 C CA . MET A 1 315 ? 20.762 -8.687 -10.379 1.00 93.75 315 MET A CA 1
ATOM 2464 C C . MET A 1 315 ? 21.210 -10.146 -10.552 1.00 93.75 315 MET A C 1
ATOM 2466 O O . MET A 1 315 ? 21.486 -10.850 -9.575 1.00 93.75 315 MET A O 1
ATOM 2470 N N . GLY A 1 316 ? 21.272 -10.615 -11.799 1.00 93.69 316 GLY A N 1
ATOM 2471 C CA . GLY A 1 316 ? 21.603 -11.992 -12.144 1.00 93.69 316 GLY A CA 1
ATOM 2472 C C . GLY A 1 316 ? 20.728 -12.549 -13.262 1.00 93.69 316 GLY A C 1
ATOM 2473 O O . GLY A 1 316 ? 19.919 -11.843 -13.869 1.00 93.69 316 GLY A O 1
ATOM 2474 N N . TRP A 1 317 ? 20.897 -13.844 -13.505 1.00 93.94 317 TRP A N 1
ATOM 2475 C CA . TRP A 1 317 ? 20.129 -14.610 -14.476 1.00 93.94 317 TRP A CA 1
ATOM 2476 C C . TRP A 1 317 ? 19.006 -15.377 -13.788 1.00 93.94 317 TRP A C 1
ATOM 2478 O O . TRP A 1 317 ? 19.208 -15.984 -12.735 1.00 93.94 317 TRP A O 1
ATOM 2488 N N . TYR A 1 318 ? 17.822 -15.344 -14.386 1.00 93.69 318 TYR A N 1
ATOM 2489 C CA . TYR A 1 318 ? 16.609 -15.910 -13.816 1.00 93.69 318 TYR A CA 1
ATOM 2490 C C . TYR A 1 318 ? 15.826 -16.699 -14.858 1.00 93.69 318 TYR A C 1
ATOM 2492 O O . TYR A 1 318 ? 15.895 -16.427 -16.056 1.00 93.69 318 TYR A O 1
ATOM 2500 N N . VAL A 1 319 ? 15.037 -17.654 -14.382 1.00 93.38 319 VAL A N 1
ATOM 2501 C CA . VAL A 1 319 ? 13.970 -18.300 -15.148 1.00 93.38 319 VAL A CA 1
ATOM 2502 C C . VAL A 1 319 ? 12.629 -17.919 -14.537 1.00 93.38 319 VAL A C 1
ATOM 2504 O O . VAL A 1 319 ? 12.514 -17.795 -13.315 1.00 93.38 319 VAL A O 1
ATOM 2507 N N . VAL A 1 320 ? 11.627 -17.722 -15.390 1.00 93.31 320 VAL A 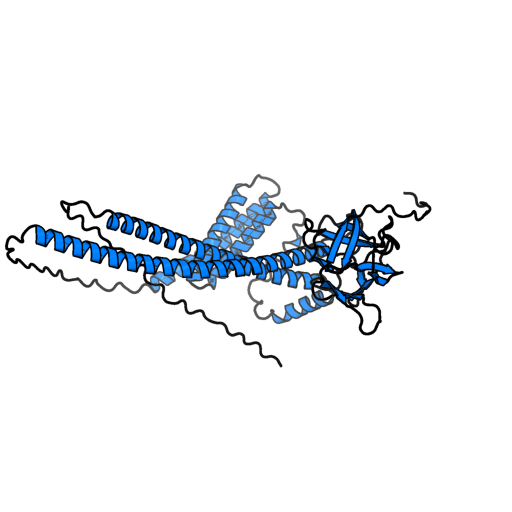N 1
ATOM 2508 C CA . VAL A 1 320 ? 10.265 -17.370 -14.977 1.00 93.31 320 VAL A CA 1
ATOM 2509 C C . VAL A 1 320 ? 9.346 -18.526 -15.346 1.00 93.31 320 VAL A C 1
ATOM 2511 O O . VAL A 1 320 ? 9.178 -18.830 -16.527 1.00 93.31 320 VAL A O 1
ATOM 2514 N N . GLY A 1 321 ? 8.785 -19.196 -14.347 1.00 92.00 321 GLY A N 1
ATOM 2515 C CA . GLY A 1 321 ? 7.822 -20.272 -14.540 1.00 92.00 321 GLY A CA 1
ATOM 2516 C C . GLY A 1 321 ? 6.379 -19.781 -14.559 1.00 92.00 321 GLY A C 1
ATOM 2517 O O . GLY A 1 321 ? 6.038 -18.788 -13.917 1.00 92.00 321 GLY A O 1
ATOM 2518 N N . LEU A 1 322 ? 5.537 -20.486 -15.315 1.00 90.31 322 LEU A N 1
ATOM 2519 C CA . LEU A 1 322 ? 4.110 -20.207 -15.471 1.00 90.31 322 LEU A CA 1
ATOM 2520 C C . LEU A 1 322 ? 3.298 -21.200 -14.620 1.00 90.31 322 LEU A C 1
ATOM 2522 O O . LEU A 1 322 ? 3.163 -22.370 -14.993 1.00 90.31 322 LEU A O 1
ATOM 2526 N N . GLY A 1 323 ? 2.747 -20.739 -13.490 1.00 82.81 323 GLY A N 1
ATOM 2527 C CA . GLY A 1 323 ? 2.004 -21.573 -12.534 1.00 82.81 323 GLY A CA 1
ATOM 2528 C C . GLY A 1 323 ? 2.830 -22.716 -11.917 1.00 82.81 323 GLY A C 1
ATOM 2529 O O . GLY A 1 323 ? 4.050 -22.752 -12.039 1.00 82.81 323 GLY A O 1
ATOM 2530 N N . GLY A 1 324 ? 2.167 -23.694 -11.289 1.00 76.12 324 GLY A N 1
ATOM 2531 C CA . GLY A 1 324 ? 2.816 -24.875 -10.680 1.00 76.12 324 GLY A CA 1
ATOM 2532 C C . GLY A 1 324 ? 3.294 -25.944 -11.681 1.00 76.12 324 GLY A C 1
ATOM 2533 O O . GLY A 1 324 ? 3.455 -27.108 -11.322 1.00 76.12 324 GLY A O 1
ATOM 2534 N N . GLY A 1 325 ? 3.438 -25.593 -12.963 1.00 77.19 325 GLY A N 1
ATOM 2535 C CA . GLY A 1 325 ? 3.746 -26.526 -14.049 1.00 77.19 325 GLY A CA 1
ATOM 2536 C C . GLY A 1 325 ? 5.209 -26.509 -14.506 1.00 77.19 325 GLY A C 1
ATOM 2537 O O . GLY A 1 325 ? 6.024 -25.704 -14.068 1.00 77.19 325 GLY A O 1
ATOM 2538 N N . ARG A 1 326 ? 5.536 -27.372 -15.481 1.00 86.88 326 ARG A N 1
ATOM 2539 C CA . ARG A 1 326 ? 6.849 -27.429 -16.168 1.00 86.88 326 ARG A CA 1
ATOM 2540 C C . ARG A 1 326 ? 6.962 -26.432 -17.331 1.00 86.88 326 ARG A C 1
ATOM 2542 O O . ARG A 1 326 ? 7.667 -26.693 -18.308 1.00 86.88 326 ARG A O 1
ATOM 2549 N N . HIS A 1 327 ? 6.240 -25.322 -17.241 1.00 91.06 327 HIS A N 1
ATOM 2550 C CA . HIS A 1 327 ? 6.149 -24.319 -18.292 1.00 91.06 327 HIS A CA 1
ATOM 2551 C C . HIS A 1 327 ? 6.932 -23.075 -17.909 1.00 91.06 327 HIS A C 1
ATOM 2553 O O . HIS A 1 327 ? 6.835 -22.597 -16.782 1.00 91.06 327 HIS A O 1
ATOM 2559 N N . PHE A 1 328 ? 7.671 -22.540 -18.870 1.00 93.06 328 PHE A N 1
ATOM 2560 C CA . PHE A 1 328 ? 8.553 -21.402 -18.679 1.00 93.06 328 PHE A CA 1
ATOM 2561 C C . PHE A 1 328 ? 8.205 -20.298 -19.663 1.00 93.06 328 PHE A C 1
ATOM 2563 O O . PHE A 1 328 ? 7.848 -20.569 -20.812 1.00 93.06 328 PHE A O 1
ATOM 2570 N N . LEU A 1 329 ? 8.353 -19.057 -19.217 1.00 94.62 329 LEU A N 1
ATOM 2571 C CA . LEU A 1 329 ? 8.345 -17.898 -20.089 1.00 94.62 329 LEU A CA 1
ATOM 2572 C C . LEU A 1 329 ? 9.650 -17.892 -20.887 1.00 94.62 329 LEU A C 1
ATOM 2574 O O . LEU A 1 329 ? 10.738 -17.820 -20.308 1.00 94.62 329 LEU A O 1
ATOM 2578 N N . GLY A 1 330 ? 9.542 -17.978 -22.207 1.00 94.62 330 GLY A N 1
ATOM 2579 C CA . GLY A 1 330 ? 10.681 -17.925 -23.108 1.00 94.62 330 GLY A CA 1
ATOM 2580 C C . GLY A 1 330 ? 10.491 -16.941 -24.251 1.00 94.62 330 GLY A C 1
ATOM 2581 O O . GLY A 1 330 ? 9.463 -16.276 -24.363 1.00 94.62 330 GLY A O 1
ATOM 2582 N N . VAL A 1 331 ? 11.508 -16.858 -25.102 1.00 94.19 331 VAL A N 1
ATOM 2583 C CA . VAL A 1 331 ? 11.524 -16.014 -26.296 1.00 94.19 331 VAL A CA 1
ATOM 2584 C C . VAL A 1 331 ? 11.870 -16.828 -27.542 1.00 94.19 331 VAL A C 1
ATOM 2586 O O . VAL A 1 331 ? 12.764 -17.681 -27.527 1.00 94.19 331 VAL A O 1
ATOM 2589 N N . GLU A 1 332 ? 11.171 -16.543 -28.637 1.00 92.44 332 GLU A N 1
ATOM 2590 C CA . GLU A 1 332 ? 11.478 -17.038 -29.977 1.00 92.44 332 GLU A CA 1
ATOM 2591 C C . GLU A 1 332 ? 11.425 -15.868 -30.966 1.00 92.44 332 GLU A C 1
ATOM 2593 O O . GLU A 1 332 ? 10.369 -15.305 -31.246 1.00 92.44 332 GLU A O 1
ATOM 2598 N N . GLY A 1 333 ? 12.596 -15.437 -31.443 1.00 92.25 333 GLY A N 1
ATOM 2599 C CA . GLY A 1 333 ? 12.710 -14.179 -32.181 1.00 92.25 333 GLY A CA 1
ATOM 2600 C C . GLY A 1 333 ? 12.348 -12.983 -31.293 1.00 92.25 333 GLY A C 1
ATOM 2601 O O . GLY A 1 333 ? 13.034 -12.699 -30.316 1.00 92.25 333 GLY A O 1
ATOM 2602 N N . GLU A 1 334 ? 11.271 -12.278 -31.628 1.00 93.81 334 GLU A N 1
ATOM 2603 C CA . GLU A 1 334 ? 10.749 -11.152 -30.836 1.00 93.81 334 GLU A CA 1
ATOM 2604 C C . GLU A 1 334 ? 9.503 -11.524 -30.017 1.00 93.81 334 GLU A C 1
ATOM 2606 O O . GLU A 1 334 ? 9.010 -10.705 -29.233 1.00 93.81 334 GLU A O 1
ATOM 2611 N N . GLU A 1 335 ? 8.988 -12.741 -30.197 1.00 93.75 335 GLU A N 1
ATOM 2612 C CA . GLU A 1 335 ? 7.746 -13.199 -29.587 1.00 93.75 335 GLU A CA 1
ATOM 2613 C C . GLU A 1 335 ? 8.006 -13.900 -28.257 1.00 93.75 335 GLU A C 1
ATOM 2615 O O . GLU A 1 335 ? 8.987 -14.629 -28.078 1.00 93.75 335 GLU A O 1
ATOM 2620 N N . ILE A 1 336 ? 7.105 -13.660 -27.306 1.00 93.62 336 ILE A N 1
ATOM 2621 C CA . ILE A 1 336 ? 7.136 -14.300 -25.997 1.00 93.62 336 ILE A CA 1
ATOM 2622 C C . ILE A 1 336 ? 6.332 -15.589 -26.092 1.00 93.62 336 ILE A C 1
ATOM 2624 O O . ILE A 1 336 ? 5.145 -15.565 -26.413 1.00 93.62 336 ILE A O 1
ATOM 2628 N N . VAL A 1 337 ? 6.978 -16.708 -25.790 1.00 93.38 337 VAL A N 1
ATOM 2629 C CA . VAL A 1 337 ? 6.424 -18.050 -25.976 1.00 93.38 337 VAL A CA 1
ATOM 2630 C C . VAL A 1 337 ? 6.418 -18.830 -24.666 1.00 93.38 337 VAL A C 1
ATOM 2632 O O . VAL A 1 337 ? 7.261 -18.627 -23.790 1.00 93.38 337 VAL A O 1
ATOM 2635 N N . LYS A 1 338 ? 5.475 -19.765 -24.537 1.00 92.38 338 LYS A N 1
ATOM 2636 C CA . LYS A 1 338 ? 5.439 -20.747 -23.448 1.00 92.38 338 LYS A CA 1
ATOM 2637 C C . LYS A 1 338 ? 6.272 -21.955 -23.853 1.00 92.38 338 LYS A C 1
ATOM 2639 O O . LYS A 1 338 ? 5.957 -22.636 -24.824 1.00 92.38 338 LYS A O 1
ATOM 2644 N N . VAL A 1 339 ? 7.338 -22.219 -23.106 1.00 91.81 339 VAL A N 1
ATOM 2645 C CA . VAL A 1 339 ? 8.255 -23.335 -23.361 1.00 91.81 339 VAL A CA 1
ATOM 2646 C C . VAL A 1 339 ? 7.972 -24.451 -22.365 1.00 91.81 339 VAL A C 1
ATOM 2648 O O . VAL A 1 339 ? 8.074 -24.251 -21.155 1.00 91.81 339 VAL A O 1
ATOM 2651 N N . GLU A 1 340 ? 7.627 -25.634 -22.866 1.00 90.31 340 GLU A N 1
ATOM 2652 C CA . GLU A 1 340 ? 7.424 -26.822 -22.039 1.00 90.31 340 GLU A CA 1
ATOM 2653 C C . GLU A 1 340 ? 8.743 -27.572 -21.808 1.00 90.31 340 GLU A C 1
ATOM 2655 O O . GLU A 1 340 ? 9.492 -27.866 -22.742 1.00 90.31 340 GLU A O 1
ATOM 2660 N N . GLY A 1 341 ? 9.008 -27.908 -20.544 1.00 79.88 341 GLY A N 1
ATOM 2661 C CA . GLY A 1 341 ? 10.084 -28.804 -20.147 1.00 79.88 341 GLY A CA 1
ATOM 2662 C C . GLY A 1 341 ? 11.484 -28.192 -20.247 1.00 79.88 341 GLY A C 1
ATOM 2663 O O . GLY A 1 341 ? 12.106 -28.128 -21.309 1.00 79.88 341 GLY A O 1
ATOM 2664 N N . MET A 1 342 ? 12.073 -27.883 -19.091 1.00 72.06 342 MET A N 1
ATOM 2665 C CA . MET A 1 342 ? 13.529 -27.883 -18.958 1.00 72.06 342 MET A CA 1
ATOM 2666 C C . MET A 1 342 ? 13.989 -29.341 -19.023 1.00 72.06 342 MET A C 1
ATOM 2668 O O . MET A 1 342 ? 13.848 -30.073 -18.044 1.00 72.06 342 MET A O 1
ATOM 2672 N N . LYS A 1 343 ? 14.514 -29.814 -20.161 1.00 57.94 343 LYS A N 1
ATOM 2673 C CA . LYS A 1 343 ? 15.215 -31.106 -20.154 1.00 57.94 343 LYS A CA 1
ATOM 2674 C C . LYS A 1 343 ? 16.426 -30.972 -19.229 1.00 57.94 343 LYS A C 1
ATOM 2676 O O . LYS A 1 343 ? 17.372 -30.251 -19.534 1.00 57.94 343 LYS A O 1
ATOM 2681 N N . VAL A 1 344 ? 16.352 -31.654 -18.089 1.00 46.00 344 VAL A N 1
ATOM 2682 C CA . VAL A 1 344 ? 17.415 -31.774 -17.090 1.00 46.00 344 VAL A CA 1
ATOM 2683 C C . VAL A 1 344 ? 18.533 -32.613 -17.708 1.00 46.00 344 VAL A C 1
ATOM 2685 O O . VAL A 1 344 ? 18.515 -33.836 -17.672 1.00 46.00 344 VAL A O 1
ATOM 2688 N N . GLY A 1 345 ? 19.454 -31.922 -18.375 1.00 50.03 345 GLY A N 1
ATOM 2689 C CA . GLY A 1 345 ? 20.650 -32.477 -19.015 1.00 50.03 345 GLY A CA 1
ATOM 2690 C C . GLY A 1 345 ? 21.828 -31.498 -18.989 1.00 50.03 345 GLY A C 1
ATOM 2691 O O . GLY A 1 345 ? 22.714 -31.576 -19.831 1.00 50.03 345 GLY A O 1
ATOM 2692 N N . GLY A 1 346 ? 21.816 -30.547 -18.047 1.00 53.94 346 GLY A N 1
ATOM 2693 C CA . GLY A 1 346 ? 22.979 -29.729 -17.684 1.00 53.94 346 GLY A CA 1
ATOM 2694 C C . GLY A 1 346 ? 23.041 -28.305 -18.245 1.00 53.94 346 GLY A C 1
ATOM 2695 O O . GLY A 1 346 ? 23.799 -27.508 -17.706 1.00 53.94 346 GLY A O 1
ATOM 2696 N N . ARG A 1 347 ? 22.250 -27.928 -19.261 1.00 57.56 347 ARG A N 1
ATOM 2697 C CA . ARG A 1 347 ? 22.186 -26.530 -19.736 1.00 57.56 347 ARG A CA 1
ATOM 2698 C C . ARG A 1 347 ? 20.752 -26.039 -19.833 1.00 57.56 347 ARG A C 1
ATOM 2700 O O . ARG A 1 347 ? 19.925 -26.639 -20.520 1.00 57.56 347 ARG A O 1
ATOM 2707 N N . VAL A 1 348 ? 20.468 -24.941 -19.137 1.00 65.44 348 VAL A N 1
ATOM 2708 C CA . VAL A 1 348 ? 19.236 -24.183 -19.347 1.00 65.44 348 VAL A CA 1
ATOM 2709 C C . VAL A 1 348 ? 19.243 -23.685 -20.788 1.00 65.44 348 VAL A C 1
ATOM 2711 O O . VAL A 1 348 ? 20.250 -23.156 -21.241 1.00 65.44 348 VAL A O 1
ATOM 2714 N N . LYS A 1 349 ? 18.146 -23.882 -21.526 1.00 77.00 349 LYS A N 1
ATOM 2715 C CA . LYS A 1 349 ? 18.039 -23.340 -22.884 1.00 77.00 349 LYS A CA 1
ATOM 2716 C C . LYS A 1 349 ? 18.046 -21.814 -22.808 1.00 77.00 349 LYS A C 1
ATOM 2718 O O . LYS A 1 349 ? 17.191 -21.253 -22.130 1.00 77.00 349 LYS A O 1
ATOM 2723 N N . ASP A 1 350 ? 18.904 -21.165 -23.584 1.00 84.88 350 ASP A N 1
ATOM 2724 C CA . ASP A 1 350 ? 19.027 -19.699 -23.663 1.00 84.88 350 ASP A CA 1
ATOM 2725 C C . ASP A 1 350 ? 17.678 -18.997 -23.916 1.00 84.88 350 ASP A C 1
ATOM 2727 O O . ASP A 1 350 ? 17.454 -17.872 -23.474 1.00 84.88 350 ASP A O 1
ATOM 2731 N N . LYS A 1 351 ? 16.733 -19.700 -24.563 1.00 90.31 351 LYS A N 1
ATOM 2732 C CA . LYS A 1 351 ? 15.359 -19.241 -24.818 1.00 90.31 351 LYS A CA 1
ATOM 2733 C C . LYS A 1 351 ? 14.550 -18.907 -23.558 1.00 90.31 351 LYS A C 1
ATOM 2735 O O . LYS A 1 351 ? 13.608 -18.140 -23.683 1.00 90.31 351 LYS A O 1
ATOM 2740 N N . VAL A 1 352 ? 14.844 -19.486 -22.389 1.00 93.12 352 VAL A N 1
ATOM 2741 C CA . VAL A 1 352 ? 14.045 -19.296 -21.151 1.00 93.12 352 VAL A CA 1
ATOM 2742 C C . VAL A 1 352 ? 14.781 -18.516 -20.060 1.00 93.12 352 VAL A C 1
ATOM 2744 O O . VAL A 1 352 ? 14.282 -18.404 -18.939 1.00 93.12 352 VAL A O 1
ATOM 2747 N N . VAL A 1 353 ? 15.978 -18.012 -20.366 1.00 93.81 353 VAL A N 1
ATOM 2748 C CA . VAL A 1 353 ? 16.822 -17.294 -19.408 1.00 93.81 353 VAL A CA 1
ATOM 2749 C C . VAL A 1 353 ? 16.655 -15.792 -19.585 1.00 93.81 353 VAL A C 1
ATOM 2751 O O . VAL A 1 353 ? 16.726 -15.266 -20.696 1.00 93.81 353 VAL A O 1
ATOM 2754 N N . TRP A 1 354 ? 16.493 -15.098 -18.465 1.00 95.69 354 TRP A N 1
ATOM 2755 C CA . TRP A 1 354 ? 16.294 -13.659 -18.396 1.00 95.69 354 TRP A CA 1
ATOM 2756 C C . TRP A 1 354 ? 17.369 -13.022 -17.516 1.00 95.69 354 TRP A C 1
ATOM 2758 O O . TRP A 1 354 ? 17.478 -13.331 -16.330 1.00 95.69 354 TRP A O 1
ATOM 2768 N N . ALA A 1 355 ? 18.160 -12.115 -18.079 1.00 95.56 355 ALA A N 1
ATOM 2769 C CA . ALA A 1 355 ? 18.966 -11.181 -17.310 1.00 95.56 355 ALA A CA 1
ATOM 2770 C C . ALA A 1 355 ? 18.034 -10.152 -16.667 1.00 95.56 355 ALA A C 1
ATOM 2772 O O . ALA A 1 355 ? 17.323 -9.421 -17.360 1.00 95.56 355 ALA A O 1
ATOM 2773 N N . VAL A 1 356 ? 18.029 -10.095 -15.338 1.00 95.44 356 VAL A N 1
ATOM 2774 C CA . VAL A 1 356 ? 17.178 -9.165 -14.594 1.00 95.44 356 VAL A CA 1
ATOM 2775 C C . VAL A 1 356 ? 17.998 -7.958 -14.174 1.00 95.44 356 VAL A C 1
ATOM 2777 O O . VAL A 1 356 ? 19.035 -8.082 -13.521 1.00 95.44 356 VAL A O 1
ATOM 2780 N N . TYR A 1 357 ? 17.510 -6.778 -14.535 1.00 94.69 357 TYR A N 1
ATOM 2781 C CA . TYR A 1 357 ? 18.094 -5.496 -14.157 1.00 94.69 357 TYR A CA 1
ATOM 2782 C C . TYR A 1 357 ? 17.142 -4.759 -13.230 1.00 94.69 357 TYR A C 1
ATOM 2784 O O . TYR A 1 357 ? 15.961 -4.672 -13.541 1.00 94.69 357 TYR A O 1
ATOM 2792 N N . ARG A 1 358 ? 17.631 -4.186 -12.132 1.00 91.75 358 ARG A N 1
ATOM 2793 C CA . ARG A 1 358 ? 16.830 -3.395 -11.192 1.00 91.75 358 ARG A CA 1
ATOM 2794 C C . ARG A 1 358 ? 17.198 -1.921 -11.257 1.00 91.75 358 ARG A C 1
ATOM 2796 O O . ARG A 1 358 ? 18.373 -1.571 -11.260 1.00 91.75 358 ARG A O 1
ATOM 2803 N N . ARG A 1 359 ? 16.195 -1.047 -11.231 1.00 87.62 359 ARG A N 1
ATOM 2804 C CA . ARG A 1 359 ? 16.377 0.395 -11.015 1.00 87.62 359 ARG A CA 1
ATOM 2805 C C . ARG A 1 359 ? 16.321 0.708 -9.526 1.00 87.62 359 ARG A C 1
ATOM 2807 O O . ARG A 1 359 ? 15.344 0.358 -8.867 1.00 87.62 359 ARG A O 1
ATOM 2814 N N . LYS A 1 360 ? 17.342 1.399 -9.010 1.00 80.06 360 LYS A N 1
ATOM 2815 C CA . LYS A 1 360 ? 17.465 1.691 -7.571 1.00 80.06 360 LYS A CA 1
ATOM 2816 C C . LYS A 1 360 ? 16.308 2.523 -7.005 1.00 80.06 360 LYS A C 1
ATOM 2818 O O . LYS A 1 360 ? 15.960 2.330 -5.850 1.00 80.06 360 LYS A O 1
ATOM 2823 N N . GLU A 1 361 ? 15.700 3.424 -7.781 1.00 76.06 361 GLU A N 1
ATOM 2824 C CA . GLU A 1 361 ? 14.767 4.406 -7.198 1.00 76.06 361 GLU A CA 1
ATOM 2825 C C . GLU A 1 361 ? 13.299 3.979 -7.147 1.00 76.06 361 GLU A C 1
ATOM 2827 O O . GLU A 1 361 ? 12.545 4.546 -6.363 1.00 76.06 361 GLU A O 1
ATOM 2832 N N . TYR A 1 362 ? 12.869 3.022 -7.975 1.00 73.12 362 TYR A N 1
ATOM 2833 C CA . TYR A 1 362 ? 11.438 2.688 -8.111 1.00 73.12 362 TYR A CA 1
ATOM 2834 C C . TYR A 1 362 ? 11.121 1.214 -7.891 1.00 73.12 362 TYR A C 1
ATOM 2836 O O . TYR A 1 362 ? 10.008 0.788 -8.177 1.00 73.12 362 TYR A O 1
ATOM 2844 N N . ASN A 1 363 ? 12.103 0.444 -7.420 1.00 82.12 363 ASN A N 1
ATOM 2845 C CA . ASN A 1 363 ? 12.034 -1.010 -7.312 1.00 82.12 363 ASN A CA 1
ATOM 2846 C C . ASN A 1 363 ? 11.464 -1.714 -8.561 1.00 82.12 363 ASN A C 1
ATOM 2848 O O . ASN A 1 363 ? 10.822 -2.759 -8.488 1.00 82.12 363 ASN A O 1
ATOM 2852 N N . CYS A 1 364 ? 11.685 -1.115 -9.732 1.00 89.25 364 CYS A N 1
ATOM 2853 C CA . CYS A 1 364 ? 11.288 -1.703 -10.997 1.00 89.25 364 CYS A CA 1
ATOM 2854 C C . CYS A 1 364 ? 12.412 -2.604 -11.496 1.00 89.25 364 CYS A C 1
ATOM 2856 O O . CYS A 1 364 ? 13.594 -2.242 -11.442 1.00 89.25 364 CYS A O 1
ATOM 2858 N N . VAL A 1 365 ? 12.030 -3.735 -12.066 1.00 93.38 365 VAL A N 1
ATOM 2859 C CA . VAL A 1 365 ? 12.910 -4.659 -12.762 1.00 93.38 365 VAL A CA 1
ATOM 2860 C C . VAL A 1 365 ? 12.618 -4.676 -14.259 1.00 93.38 365 VAL A C 1
ATOM 2862 O O . VAL A 1 365 ? 11.499 -4.417 -14.698 1.00 93.38 365 VAL A O 1
ATOM 2865 N N . GLY A 1 366 ? 13.644 -4.963 -15.049 1.00 94.88 366 GLY A N 1
ATOM 2866 C CA . GLY A 1 366 ? 13.560 -5.202 -16.481 1.00 94.88 366 GLY A CA 1
ATOM 2867 C C . GLY A 1 366 ? 14.080 -6.598 -16.786 1.00 94.88 366 GLY A C 1
ATOM 2868 O O . GLY A 1 366 ? 15.153 -6.974 -16.312 1.00 94.88 366 GLY A O 1
ATOM 2869 N N . PHE A 1 367 ? 13.326 -7.354 -17.581 1.00 96.19 367 PHE A N 1
ATOM 2870 C CA . PHE A 1 367 ? 13.680 -8.710 -18.000 1.00 96.19 367 PHE A CA 1
ATOM 2871 C C . PHE A 1 367 ? 14.284 -8.669 -19.403 1.00 96.19 367 PHE A C 1
ATOM 2873 O O . PHE A 1 367 ? 13.561 -8.433 -20.369 1.00 96.19 367 PHE A O 1
ATOM 2880 N N . LYS A 1 368 ? 15.596 -8.881 -19.519 1.00 96.62 368 LYS A N 1
ATOM 2881 C CA . LYS A 1 368 ? 16.334 -8.936 -20.788 1.00 96.62 368 LYS A CA 1
ATOM 2882 C C . LYS A 1 368 ? 16.557 -10.390 -21.185 1.00 96.62 368 LYS A C 1
ATOM 2884 O O . LYS A 1 368 ? 17.150 -11.145 -20.424 1.00 96.62 368 LYS A O 1
ATOM 2889 N N . ALA A 1 369 ? 16.068 -10.808 -22.342 1.00 95.56 369 ALA A N 1
ATOM 2890 C CA . ALA A 1 369 ? 16.250 -12.170 -22.824 1.00 95.56 369 ALA A CA 1
ATOM 2891 C C . ALA A 1 369 ? 17.735 -12.483 -23.041 1.00 95.56 369 ALA A C 1
ATOM 2893 O O . ALA A 1 369 ? 18.420 -11.744 -23.746 1.00 95.56 369 ALA A O 1
ATOM 2894 N N . GLY A 1 370 ? 18.215 -13.602 -22.495 1.00 91.38 370 GLY A N 1
ATOM 2895 C CA . GLY A 1 370 ? 19.608 -14.024 -22.651 1.00 91.38 370 GLY A CA 1
ATOM 2896 C C . GLY A 1 370 ? 19.991 -14.374 -24.089 1.00 91.38 370 GLY A C 1
ATOM 2897 O O . GLY A 1 370 ? 21.135 -14.164 -24.470 1.00 91.38 370 GLY A O 1
ATOM 2898 N N . LEU A 1 371 ? 19.039 -14.863 -24.894 1.00 90.25 371 LEU A N 1
ATOM 2899 C CA . LEU A 1 371 ? 19.283 -15.237 -26.291 1.00 90.25 371 LEU A CA 1
ATOM 2900 C C . LEU A 1 371 ? 19.342 -14.035 -27.245 1.00 90.25 371 LEU A C 1
ATOM 2902 O O . LEU A 1 371 ? 20.153 -14.016 -28.162 1.00 90.25 371 LEU A O 1
ATOM 2906 N N . THR A 1 372 ? 18.436 -13.069 -27.083 1.00 92.56 372 THR A N 1
ATOM 2907 C CA . THR A 1 372 ? 18.246 -11.982 -28.062 1.00 92.56 372 THR A CA 1
ATOM 2908 C C . THR A 1 372 ? 18.798 -10.646 -27.598 1.00 92.56 372 THR A C 1
ATOM 2910 O O . THR A 1 372 ? 18.807 -9.696 -28.375 1.00 92.56 372 THR A O 1
ATOM 2913 N N . ASP A 1 373 ? 19.229 -10.564 -26.338 1.00 94.00 373 ASP A N 1
ATOM 2914 C CA . ASP A 1 373 ? 19.687 -9.343 -25.683 1.00 94.00 373 ASP A CA 1
ATOM 2915 C C . ASP A 1 373 ? 18.649 -8.201 -25.746 1.00 94.00 373 ASP A C 1
ATOM 2917 O O . ASP A 1 373 ? 18.967 -7.011 -25.802 1.00 94.00 373 ASP A O 1
ATOM 2921 N N . ARG A 1 374 ? 17.360 -8.562 -25.733 1.00 95.81 374 ARG A N 1
ATOM 2922 C CA . ARG A 1 374 ? 16.236 -7.619 -25.783 1.00 95.81 374 ARG A CA 1
ATOM 2923 C C . ARG A 1 374 ? 15.352 -7.742 -24.555 1.00 95.81 374 ARG A C 1
ATOM 2925 O O . ARG A 1 374 ? 15.085 -8.833 -24.061 1.00 95.81 374 ARG A O 1
ATOM 2932 N N . TYR A 1 375 ? 14.875 -6.608 -24.072 1.00 96.31 375 TYR A N 1
ATOM 2933 C CA . TYR A 1 375 ? 13.951 -6.506 -22.959 1.00 96.31 375 TYR A CA 1
ATOM 2934 C C . TYR A 1 375 ? 12.525 -6.857 -23.376 1.00 96.31 375 TYR A C 1
ATOM 2936 O O . TYR A 1 375 ? 12.040 -6.381 -24.410 1.00 96.31 375 TYR A O 1
ATOM 2944 N N . ILE A 1 376 ? 11.836 -7.607 -22.511 1.00 95.62 376 ILE A N 1
ATOM 2945 C CA . ILE A 1 376 ? 10.376 -7.695 -22.518 1.00 95.62 376 ILE A CA 1
ATOM 2946 C C . ILE A 1 376 ? 9.837 -6.282 -22.335 1.00 95.62 376 ILE A C 1
ATOM 2948 O O . ILE A 1 376 ? 10.236 -5.573 -21.412 1.00 95.62 376 ILE A O 1
ATOM 2952 N N . GLY A 1 377 ? 8.907 -5.872 -23.187 1.00 94.00 377 GLY A N 1
ATOM 2953 C CA . GLY A 1 377 ? 8.148 -4.659 -22.958 1.00 94.00 377 GLY A CA 1
ATOM 2954 C C . GLY A 1 377 ? 6.749 -4.711 -23.537 1.00 94.00 377 GLY A C 1
ATOM 2955 O O . GLY A 1 377 ? 6.439 -5.551 -24.382 1.00 94.00 377 GLY A O 1
ATOM 2956 N N . MET A 1 378 ? 5.912 -3.795 -23.063 1.00 91.69 378 MET A N 1
ATOM 2957 C CA . MET A 1 378 ? 4.552 -3.627 -23.556 1.00 91.69 378 MET A CA 1
ATOM 2958 C C . MET A 1 378 ? 4.529 -2.678 -24.758 1.00 91.69 378 MET A C 1
ATOM 2960 O O . MET A 1 378 ? 5.121 -1.592 -24.737 1.00 91.69 378 MET A O 1
ATOM 2964 N N . ASP A 1 379 ? 3.840 -3.083 -25.816 1.00 88.38 379 ASP A N 1
ATOM 2965 C CA . ASP A 1 379 ? 3.599 -2.259 -26.988 1.00 88.38 379 ASP A CA 1
ATOM 2966 C C . ASP A 1 379 ? 2.470 -1.235 -26.752 1.00 88.38 379 ASP A C 1
ATOM 2968 O O . ASP A 1 379 ? 1.925 -1.075 -25.655 1.00 88.38 379 ASP A O 1
ATOM 2972 N N . PHE A 1 380 ? 2.153 -0.460 -27.789 1.00 82.38 380 PHE A N 1
ATOM 2973 C CA . PHE A 1 380 ? 1.105 0.557 -27.706 1.00 82.38 380 PHE A CA 1
ATOM 2974 C C . PHE A 1 380 ? -0.305 -0.037 -27.553 1.00 82.38 380 PHE A C 1
ATOM 2976 O O . PHE A 1 380 ? -1.177 0.643 -27.028 1.00 82.38 380 PHE A O 1
ATOM 2983 N N . TRP A 1 381 ? -0.517 -1.286 -27.969 1.00 83.94 381 TRP A N 1
ATOM 2984 C CA . TRP A 1 381 ? -1.804 -1.986 -27.950 1.00 83.94 381 TRP A CA 1
ATOM 2985 C C . TRP A 1 381 ? -1.982 -2.890 -26.724 1.00 83.94 381 TRP A C 1
ATOM 2987 O O . TRP A 1 381 ? -3.030 -3.509 -26.569 1.00 83.94 381 TRP A O 1
ATOM 2997 N N . GLY A 1 382 ? -0.989 -2.931 -25.833 1.00 83.06 382 GLY A N 1
ATOM 2998 C CA . GLY A 1 382 ? -1.024 -3.730 -24.610 1.00 83.06 382 GLY A CA 1
ATOM 2999 C C . GLY A 1 382 ? -0.491 -5.154 -24.791 1.00 83.06 382 GLY A C 1
ATOM 3000 O O . GLY A 1 382 ? -0.526 -5.940 -23.844 1.00 83.06 382 GLY A O 1
ATOM 3001 N N . GLY A 1 383 ? 0.011 -5.486 -25.983 1.00 88.19 383 GLY A N 1
ATOM 3002 C CA . GLY A 1 383 ? 0.724 -6.728 -26.252 1.00 88.19 383 GLY A CA 1
ATOM 3003 C C . GLY A 1 383 ? 2.137 -6.686 -25.679 1.00 88.19 383 GLY A C 1
ATOM 3004 O O . GLY A 1 383 ? 2.738 -5.619 -25.544 1.00 88.19 383 GLY A O 1
ATOM 3005 N N . TYR A 1 384 ? 2.691 -7.846 -25.340 1.00 92.38 384 TYR A N 1
ATOM 3006 C CA . TYR A 1 384 ? 4.059 -7.955 -24.839 1.00 92.38 384 TYR A CA 1
ATOM 3007 C C . TYR A 1 384 ? 4.975 -8.575 -25.891 1.00 92.38 384 TYR A C 1
ATOM 3009 O O . TYR A 1 384 ? 4.625 -9.561 -26.532 1.00 92.38 384 TYR A O 1
ATOM 3017 N N . SER A 1 385 ? 6.165 -7.998 -26.063 1.00 94.31 385 SER A N 1
ATOM 3018 C CA . SER A 1 385 ? 7.179 -8.505 -26.996 1.00 94.31 385 SER A CA 1
ATOM 3019 C C . SER A 1 385 ? 8.599 -8.164 -26.540 1.00 94.31 385 SER A C 1
ATOM 3021 O O . SER A 1 385 ? 8.809 -7.242 -25.747 1.00 94.31 385 SER A O 1
ATOM 3023 N N . CYS A 1 386 ? 9.588 -8.891 -27.058 1.00 95.31 386 CYS A N 1
ATOM 3024 C CA . CYS A 1 386 ? 11.010 -8.701 -26.762 1.00 95.31 386 CYS A CA 1
ATOM 3025 C C . CYS A 1 386 ? 11.699 -7.888 -27.866 1.00 95.31 386 CYS A C 1
ATOM 3027 O O . CYS A 1 386 ? 12.503 -8.413 -28.636 1.00 95.31 386 CYS A O 1
ATOM 3029 N N . LYS A 1 387 ? 11.367 -6.595 -27.976 1.00 95.06 387 LYS A N 1
ATOM 3030 C CA . LYS A 1 387 ? 11.846 -5.735 -29.079 1.00 95.06 387 LYS A CA 1
ATOM 3031 C C . LYS A 1 387 ? 12.920 -4.726 -28.686 1.00 95.06 387 LYS A C 1
ATOM 3033 O O . LYS A 1 387 ? 13.713 -4.328 -29.532 1.00 95.06 387 LYS A O 1
ATOM 3038 N N . SER A 1 388 ? 12.949 -4.290 -27.429 1.00 93.94 388 SER A N 1
ATOM 3039 C CA . SER A 1 388 ? 13.799 -3.166 -27.021 1.00 93.94 388 SER A CA 1
ATOM 3040 C C . SER A 1 388 ? 15.186 -3.629 -26.600 1.00 93.94 388 SER A C 1
ATOM 3042 O O . SER A 1 388 ? 15.304 -4.495 -25.745 1.00 93.94 388 SER A O 1
ATOM 3044 N N . THR A 1 389 ? 16.242 -2.998 -27.103 1.00 94.06 389 THR A N 1
ATOM 3045 C CA . THR A 1 389 ? 17.612 -3.188 -26.588 1.00 94.06 389 THR A CA 1
ATOM 3046 C C . THR A 1 389 ? 17.893 -2.347 -25.340 1.00 94.06 389 THR A C 1
ATOM 3048 O O . THR A 1 389 ? 18.894 -2.551 -24.658 1.00 94.06 389 THR A O 1
ATOM 3051 N N . LYS A 1 390 ? 16.998 -1.407 -25.006 1.00 93.19 390 LYS A N 1
ATOM 3052 C CA . LYS A 1 390 ? 17.138 -0.484 -23.875 1.00 93.19 390 LYS A CA 1
ATOM 3053 C C . LYS A 1 390 ? 16.087 -0.756 -22.805 1.00 93.19 390 LYS A C 1
ATOM 3055 O O . LYS A 1 390 ? 14.918 -1.002 -23.112 1.00 93.19 390 LYS A O 1
ATOM 3060 N N . PHE A 1 391 ? 16.500 -0.650 -21.544 1.00 91.69 391 PHE A N 1
ATOM 3061 C CA . PHE A 1 391 ? 15.587 -0.688 -20.409 1.00 91.69 391 PHE A CA 1
ATOM 3062 C C . PHE A 1 391 ? 14.933 0.684 -20.228 1.00 91.69 391 PHE A C 1
ATOM 3064 O O . PHE A 1 391 ? 15.469 1.540 -19.525 1.00 91.69 391 PHE A O 1
ATOM 3071 N N . GLU A 1 392 ? 13.781 0.900 -20.859 1.00 89.19 392 GLU A N 1
ATOM 3072 C CA . GLU A 1 392 ? 13.018 2.145 -20.772 1.00 89.19 392 GLU A CA 1
ATOM 3073 C C . GLU A 1 392 ? 11.640 1.928 -20.128 1.00 89.19 392 GLU A C 1
ATOM 3075 O O . GLU A 1 392 ? 11.330 0.893 -19.544 1.00 89.19 392 GLU A O 1
ATOM 3080 N N . SER A 1 393 ? 10.789 2.942 -20.258 1.00 84.69 393 SER A N 1
ATOM 3081 C CA . SER A 1 393 ? 9.459 3.038 -19.666 1.00 84.69 393 SER A CA 1
ATOM 3082 C C . SER A 1 393 ? 8.489 1.942 -20.032 1.00 84.69 393 SER A C 1
ATOM 3084 O O . SER A 1 393 ? 7.523 1.749 -19.307 1.00 84.69 393 SER A O 1
ATOM 3086 N N . LYS A 1 394 ? 8.712 1.246 -21.142 1.00 90.25 394 LYS A N 1
ATOM 3087 C CA . LYS A 1 394 ? 7.852 0.156 -21.605 1.00 90.25 394 LYS A CA 1
ATOM 3088 C C . LYS A 1 394 ? 8.337 -1.212 -21.138 1.00 90.25 394 LYS A C 1
ATOM 3090 O O . LYS A 1 394 ? 7.684 -2.203 -21.427 1.00 90.25 394 LYS A O 1
ATOM 3095 N N . GLN A 1 395 ? 9.486 -1.258 -20.471 1.00 93.44 395 GLN A N 1
ATOM 3096 C CA . GLN A 1 395 ? 10.165 -2.469 -20.021 1.00 93.44 395 GLN A CA 1
ATOM 3097 C C . GLN A 1 395 ? 10.209 -2.548 -18.485 1.00 93.44 395 GLN A C 1
ATOM 3099 O O . GLN A 1 395 ? 10.909 -3.392 -17.937 1.00 93.44 395 GLN A O 1
ATOM 3104 N N . GLU A 1 396 ? 9.516 -1.642 -17.782 1.00 91.81 396 GLU A N 1
ATOM 3105 C CA . GLU A 1 396 ? 9.461 -1.607 -16.318 1.00 91.81 396 GLU A CA 1
ATOM 3106 C C . GLU A 1 396 ? 8.391 -2.564 -15.794 1.00 91.81 396 GLU A C 1
ATOM 3108 O O . GLU A 1 396 ? 7.207 -2.431 -16.116 1.00 91.81 396 GLU A O 1
ATOM 3113 N N . PHE A 1 397 ? 8.814 -3.484 -14.933 1.00 92.62 397 PHE A N 1
ATOM 3114 C CA . PHE A 1 397 ? 7.962 -4.405 -14.195 1.00 92.62 397 PHE A CA 1
ATOM 3115 C C . PHE A 1 397 ? 8.210 -4.255 -12.697 1.00 92.62 397 PHE A C 1
ATOM 3117 O O . PHE A 1 397 ? 9.322 -3.974 -12.270 1.00 92.62 397 PHE A O 1
ATOM 3124 N N . GLU A 1 398 ? 7.189 -4.478 -11.894 1.00 90.50 398 GLU A N 1
ATOM 3125 C CA . GLU A 1 398 ? 7.287 -4.692 -10.458 1.00 90.50 398 GLU A CA 1
ATOM 3126 C C . GLU A 1 398 ? 7.067 -6.170 -10.186 1.00 90.50 398 GLU A C 1
ATOM 3128 O O . GLU A 1 398 ? 6.200 -6.807 -10.788 1.00 90.50 398 GLU A O 1
ATOM 3133 N N . VAL A 1 399 ? 7.870 -6.712 -9.284 1.00 88.31 399 VAL A N 1
ATOM 3134 C CA . VAL A 1 399 ? 7.722 -8.079 -8.808 1.00 88.31 399 VAL A CA 1
ATOM 3135 C C . VAL A 1 399 ? 7.326 -7.983 -7.351 1.00 88.31 399 VAL A C 1
ATOM 3137 O O . VAL A 1 399 ? 8.012 -7.322 -6.572 1.00 88.31 399 VAL A O 1
ATOM 3140 N N . ASP A 1 400 ? 6.193 -8.589 -7.019 1.00 77.44 400 ASP A N 1
ATOM 3141 C CA . ASP A 1 400 ? 5.672 -8.566 -5.661 1.00 77.44 400 ASP A CA 1
ATOM 3142 C C . ASP A 1 400 ? 6.604 -9.366 -4.744 1.00 77.44 400 ASP A C 1
ATOM 3144 O O . ASP A 1 400 ? 6.923 -10.519 -5.041 1.00 77.44 400 ASP A O 1
ATOM 3148 N N . ASP A 1 401 ? 7.025 -8.724 -3.655 1.00 65.19 401 ASP A N 1
ATOM 3149 C CA . ASP A 1 401 ? 7.801 -9.292 -2.551 1.00 65.19 401 ASP A CA 1
ATOM 3150 C C . ASP A 1 401 ? 9.166 -9.900 -2.950 1.00 65.19 401 ASP A C 1
ATOM 3152 O O . ASP A 1 401 ? 9.299 -11.067 -3.323 1.00 65.19 401 ASP A O 1
ATOM 3156 N N . GLU A 1 402 ? 10.233 -9.101 -2.848 1.00 58.72 402 GLU A N 1
ATOM 3157 C CA . GLU A 1 402 ? 11.589 -9.522 -3.233 1.00 58.72 402 GLU A CA 1
ATOM 3158 C C . GLU A 1 402 ? 12.097 -10.742 -2.462 1.00 58.72 402 GLU A C 1
ATOM 3160 O O . GLU A 1 402 ? 12.808 -11.574 -3.027 1.00 58.72 402 GLU A O 1
ATOM 3165 N N . GLU A 1 403 ? 11.707 -10.863 -1.192 1.00 59.03 403 GLU A N 1
ATOM 3166 C CA . GLU A 1 403 ? 12.064 -11.997 -0.336 1.00 59.03 403 GLU A CA 1
ATOM 3167 C C . GLU A 1 403 ? 11.392 -13.301 -0.794 1.00 59.03 403 GLU A C 1
ATOM 3169 O O . GLU A 1 403 ? 11.861 -14.390 -0.465 1.00 59.03 403 GLU A O 1
ATOM 3174 N N . LYS A 1 404 ? 10.335 -13.209 -1.614 1.00 59.50 404 LYS A N 1
ATOM 3175 C CA . LYS A 1 404 ? 9.588 -14.348 -2.165 1.00 59.50 404 LYS A CA 1
ATOM 3176 C C . LYS A 1 404 ? 9.936 -14.666 -3.620 1.00 59.50 404 LYS A C 1
ATOM 3178 O O . LYS A 1 404 ? 9.268 -15.508 -4.222 1.00 59.50 404 LYS A O 1
ATOM 3183 N N . MET A 1 405 ? 10.980 -14.063 -4.205 1.00 64.00 405 MET A N 1
ATOM 3184 C CA . MET A 1 405 ? 11.510 -14.513 -5.502 1.00 64.00 405 MET A CA 1
ATOM 3185 C C . MET A 1 405 ? 12.034 -15.957 -5.381 1.00 64.00 405 MET A C 1
ATOM 3187 O O . MET A 1 405 ? 13.195 -16.193 -5.055 1.00 64.00 405 MET A O 1
ATOM 3191 N N . GLY A 1 406 ? 11.157 -16.932 -5.618 1.00 60.00 406 GLY A N 1
ATOM 3192 C CA . GLY A 1 406 ? 11.463 -18.359 -5.519 1.00 60.00 406 GLY A CA 1
ATOM 3193 C C . GLY A 1 406 ? 10.325 -19.215 -4.968 1.00 60.00 406 GLY A C 1
ATOM 3194 O O . GLY A 1 406 ? 10.398 -20.436 -5.098 1.00 60.00 406 GLY A O 1
ATOM 3195 N N . THR A 1 407 ? 9.281 -18.611 -4.393 1.00 67.25 407 THR A N 1
ATOM 3196 C CA . THR A 1 407 ? 8.057 -19.325 -4.010 1.00 67.25 407 THR A CA 1
ATOM 3197 C C . THR A 1 407 ? 7.001 -19.220 -5.109 1.00 67.25 407 THR A C 1
ATOM 3199 O O . THR A 1 407 ? 6.970 -18.265 -5.888 1.00 67.25 407 THR A O 1
ATOM 3202 N N . ASP A 1 408 ? 6.142 -20.234 -5.205 1.00 68.56 408 ASP A N 1
ATOM 3203 C CA . ASP A 1 408 ? 5.014 -20.210 -6.132 1.00 68.56 408 ASP A CA 1
ATOM 3204 C C . ASP A 1 408 ? 4.060 -19.060 -5.783 1.00 68.56 408 ASP A C 1
ATOM 3206 O O . ASP A 1 408 ? 3.627 -18.924 -4.639 1.00 68.56 408 ASP A O 1
ATOM 3210 N N . GLY A 1 409 ? 3.685 -18.258 -6.785 1.00 77.12 409 GLY A N 1
ATOM 3211 C CA . GLY A 1 409 ? 2.669 -17.212 -6.635 1.00 77.12 409 GLY A CA 1
ATOM 3212 C C . GLY A 1 409 ? 3.182 -15.777 -6.721 1.00 77.12 409 GLY A C 1
ATOM 3213 O O . GLY A 1 409 ? 2.405 -14.857 -6.471 1.00 77.12 409 GLY A O 1
ATOM 3214 N N . THR A 1 410 ? 4.437 -15.566 -7.122 1.00 85.06 410 THR A N 1
ATOM 3215 C CA . THR A 1 410 ? 4.960 -14.241 -7.454 1.00 85.06 410 THR A CA 1
ATOM 3216 C C . THR A 1 410 ? 4.080 -13.566 -8.513 1.00 85.06 410 THR A C 1
ATOM 3218 O O . THR A 1 410 ? 3.842 -14.116 -9.594 1.00 85.06 410 THR A O 1
ATOM 3221 N N . ARG A 1 411 ? 3.605 -12.353 -8.217 1.00 86.50 411 ARG A N 1
ATOM 3222 C CA . ARG A 1 411 ? 2.853 -11.521 -9.163 1.00 86.50 411 ARG A CA 1
ATOM 3223 C C . ARG A 1 411 ? 3.811 -10.562 -9.851 1.00 86.50 411 ARG A C 1
ATOM 3225 O O . ARG A 1 411 ? 4.632 -9.922 -9.197 1.00 86.50 411 ARG A O 1
ATOM 3232 N N . ILE A 1 412 ? 3.690 -10.455 -11.170 1.00 90.06 412 ILE A N 1
ATOM 3233 C CA . ILE A 1 412 ? 4.471 -9.507 -11.962 1.00 90.06 412 ILE A CA 1
ATOM 3234 C C . ILE A 1 412 ? 3.517 -8.439 -12.487 1.00 90.06 412 ILE A C 1
ATOM 3236 O O . ILE A 1 412 ? 2.603 -8.728 -13.261 1.00 90.06 412 ILE A O 1
ATOM 3240 N N . LEU A 1 413 ? 3.723 -7.202 -12.053 1.00 89.12 413 LEU A N 1
ATOM 3241 C CA . LEU A 1 413 ? 2.969 -6.035 -12.487 1.00 89.12 413 LEU A CA 1
ATOM 3242 C C . LEU A 1 413 ? 3.772 -5.299 -13.557 1.00 89.12 413 LEU A C 1
ATOM 3244 O O . LEU A 1 413 ? 4.845 -4.773 -13.293 1.00 89.12 413 LEU A O 1
ATOM 3248 N N . SER A 1 414 ? 3.247 -5.199 -14.771 1.00 90.06 414 SER A N 1
ATOM 3249 C CA . SER A 1 414 ? 3.791 -4.296 -15.783 1.00 90.06 414 SER A CA 1
ATOM 3250 C C . SER A 1 414 ? 3.543 -2.854 -15.359 1.00 90.06 414 SER A C 1
ATOM 3252 O O . SER A 1 414 ? 2.409 -2.372 -15.339 1.00 90.06 414 SER A O 1
ATOM 3254 N N . ALA A 1 415 ? 4.616 -2.143 -15.024 1.00 86.31 415 ALA A N 1
ATOM 3255 C CA . ALA A 1 415 ? 4.578 -0.747 -14.614 1.00 86.31 415 ALA A CA 1
ATOM 3256 C C . ALA A 1 415 ? 4.579 0.217 -15.813 1.00 86.31 415 ALA A C 1
ATOM 3258 O O . ALA A 1 415 ? 4.608 1.433 -15.623 1.00 86.31 415 ALA A O 1
ATOM 3259 N N . SER A 1 416 ? 4.564 -0.292 -17.044 1.00 82.31 416 SER A N 1
ATOM 3260 C CA . SER A 1 416 ? 4.934 0.461 -18.242 1.00 82.31 416 SER A CA 1
ATOM 3261 C C . SER A 1 416 ? 4.179 1.789 -18.450 1.00 82.31 416 SER A C 1
ATOM 3263 O O . SER A 1 416 ? 2.966 1.881 -18.250 1.00 82.31 416 SER A O 1
ATOM 3265 N N . ALA A 1 417 ? 4.879 2.839 -18.900 1.00 59.03 417 ALA A N 1
ATOM 3266 C CA . ALA A 1 417 ? 4.391 4.229 -18.889 1.00 59.03 417 ALA A CA 1
ATOM 3267 C C . ALA A 1 417 ? 3.208 4.568 -19.819 1.00 59.03 417 ALA A C 1
ATOM 3269 O O . ALA A 1 417 ? 2.682 5.676 -19.733 1.00 59.03 417 ALA A O 1
ATOM 3270 N N . GLY A 1 418 ? 2.748 3.640 -20.661 1.00 60.25 418 GLY A N 1
ATOM 3271 C CA . GLY A 1 418 ? 1.615 3.867 -21.567 1.00 60.25 418 GLY A CA 1
ATOM 3272 C C . GLY A 1 418 ? 0.226 3.614 -20.966 1.00 60.25 418 GLY A C 1
ATOM 3273 O O . GLY A 1 418 ? -0.751 4.150 -21.474 1.00 60.25 418 GLY A O 1
ATOM 3274 N N . TRP A 1 419 ? 0.118 2.836 -19.882 1.00 57.81 419 TRP A N 1
ATOM 3275 C CA . TRP A 1 419 ? -1.144 2.165 -19.522 1.00 57.81 419 TRP A CA 1
ATOM 3276 C C . TRP A 1 419 ? -1.638 2.440 -18.091 1.00 57.81 419 TRP A C 1
ATOM 3278 O O . TRP A 1 419 ? -2.172 1.579 -17.395 1.00 57.81 419 TRP A O 1
ATOM 3288 N N . GLY A 1 420 ? -1.513 3.681 -17.621 1.00 63.75 420 GLY A N 1
ATOM 3289 C CA . GLY A 1 420 ? -2.208 4.114 -16.405 1.00 63.75 420 GLY A CA 1
ATOM 3290 C C . GLY A 1 420 ? -1.675 3.490 -15.107 1.00 63.75 420 GLY A C 1
ATOM 3291 O O . GLY A 1 420 ? -0.627 3.916 -14.624 1.00 63.75 420 GLY A O 1
ATOM 3292 N N . LYS A 1 421 ? -2.452 2.595 -14.473 1.00 64.31 421 LYS A N 1
ATOM 3293 C CA . LYS A 1 421 ? -2.170 2.011 -13.139 1.00 64.31 421 LYS A CA 1
ATOM 3294 C C . LYS A 1 421 ? -1.089 0.914 -13.160 1.00 64.31 421 LYS A C 1
ATOM 3296 O O . LYS A 1 421 ? -0.634 0.521 -12.085 1.00 64.31 421 LYS A O 1
ATOM 3301 N N . GLY A 1 422 ? -0.669 0.488 -14.352 1.00 79.19 422 GLY A N 1
ATOM 3302 C CA . GLY A 1 422 ? 0.011 -0.784 -14.570 1.00 79.19 422 GLY A CA 1
ATOM 3303 C C . GLY A 1 422 ? -1.003 -1.916 -14.737 1.00 79.19 422 GLY A C 1
ATOM 3304 O O . GLY A 1 422 ? -2.178 -1.748 -14.408 1.00 79.19 422 GLY A O 1
ATOM 3305 N N . THR A 1 423 ? -0.564 -3.043 -15.283 1.00 83.25 423 THR A N 1
ATOM 3306 C CA . THR A 1 423 ? -1.406 -4.227 -15.502 1.00 83.25 423 THR A CA 1
ATOM 3307 C C . THR A 1 423 ? -0.656 -5.468 -15.066 1.00 83.25 423 THR A C 1
ATOM 3309 O O . THR A 1 423 ? 0.554 -5.568 -15.273 1.00 83.25 423 THR A O 1
ATOM 3312 N N . PHE A 1 424 ? -1.341 -6.404 -14.415 1.00 88.12 424 PHE A N 1
ATOM 3313 C CA . PHE A 1 424 ? -0.688 -7.655 -14.075 1.00 88.12 424 PHE A CA 1
ATOM 3314 C C . PHE A 1 424 ? -0.464 -8.480 -15.336 1.00 88.12 424 PHE A C 1
ATOM 3316 O O . PHE A 1 424 ? -1.254 -8.443 -16.287 1.00 88.12 424 PHE A O 1
ATOM 3323 N N . LEU A 1 425 ? 0.652 -9.198 -15.338 1.00 88.25 425 LEU A N 1
ATOM 3324 C CA . LEU A 1 425 ? 0.924 -10.187 -16.357 1.00 88.25 425 LEU A CA 1
ATOM 3325 C C . LEU A 1 425 ? 0.011 -11.390 -16.138 1.00 88.25 425 LEU A C 1
ATOM 3327 O O . LEU A 1 425 ? -0.077 -11.932 -15.040 1.00 88.25 425 LEU A O 1
ATOM 3331 N N . SER A 1 426 ? -0.630 -11.822 -17.213 1.00 88.44 426 SER A N 1
ATOM 3332 C CA . SER A 1 426 ? -1.373 -13.074 -17.296 1.00 88.44 426 SER A CA 1
ATOM 3333 C C . SER A 1 426 ? -0.911 -13.825 -18.535 1.00 88.44 426 SER A C 1
ATOM 3335 O O . SER A 1 426 ? -0.548 -13.214 -19.543 1.00 88.44 426 SER A O 1
ATOM 3337 N N . TRP A 1 427 ? -0.878 -15.151 -18.456 1.00 87.62 427 TRP A N 1
ATOM 3338 C CA . TRP A 1 427 ? -0.694 -15.984 -19.635 1.00 87.62 427 TRP A CA 1
ATOM 3339 C C . TRP A 1 427 ? -2.066 -16.457 -20.098 1.00 87.62 427 TRP A C 1
ATOM 3341 O O . TRP A 1 427 ? -2.750 -17.148 -19.346 1.00 87.62 427 TRP A O 1
ATOM 3351 N N . GLU A 1 428 ? -2.453 -16.108 -21.320 1.00 86.56 428 GLU A N 1
ATOM 3352 C CA . GLU A 1 428 ? -3.689 -16.606 -21.919 1.00 86.56 428 GLU A CA 1
ATOM 3353 C C . GLU A 1 428 ? -3.348 -17.749 -22.873 1.00 86.56 428 GLU A C 1
ATOM 3355 O O . GLU A 1 428 ? -2.513 -17.602 -23.773 1.00 86.56 428 GLU A O 1
ATOM 3360 N N . GLU A 1 429 ? -3.963 -18.910 -22.660 1.00 85.19 429 GLU A N 1
ATOM 3361 C CA . GLU A 1 429 ? -3.893 -19.997 -23.630 1.00 85.19 429 GLU A CA 1
ATOM 3362 C C . GLU A 1 429 ? -4.758 -19.627 -24.835 1.00 85.19 429 GLU A C 1
ATOM 3364 O O . GLU A 1 429 ? -5.900 -19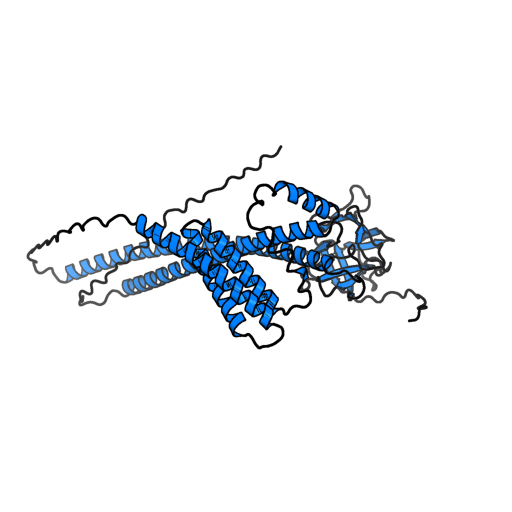.209 -24.680 1.00 85.19 429 GLU A O 1
ATOM 3369 N N . GLY A 1 430 ? -4.195 -19.713 -26.040 1.00 80.62 430 GLY A N 1
ATOM 3370 C CA . GLY A 1 430 ? -4.960 -19.444 -27.249 1.00 80.62 430 GLY A CA 1
ATOM 3371 C C . GLY A 1 430 ? -5.896 -20.608 -27.562 1.00 80.62 430 GLY A C 1
ATOM 3372 O O . GLY A 1 430 ? -5.489 -21.772 -27.517 1.00 80.62 430 GLY A O 1
ATOM 3373 N N . ASP A 1 431 ? -7.139 -20.297 -27.924 1.00 68.00 431 ASP A N 1
ATOM 3374 C CA . ASP A 1 431 ? -8.103 -21.304 -28.360 1.00 68.00 431 ASP A CA 1
ATOM 3375 C C . ASP A 1 431 ? -7.631 -21.994 -29.653 1.00 68.00 431 ASP A C 1
ATOM 3377 O O . ASP A 1 431 ? -7.307 -21.353 -30.660 1.00 68.00 431 ASP A O 1
ATOM 3381 N N . GLY A 1 432 ? -7.618 -23.331 -29.646 1.00 58.19 432 GLY A N 1
ATOM 3382 C CA . GLY A 1 432 ? -7.475 -24.139 -30.861 1.00 58.19 432 GLY A CA 1
ATOM 3383 C C . GLY A 1 432 ? -6.065 -24.214 -31.459 1.00 58.19 432 GLY A C 1
ATOM 3384 O O . GLY A 1 432 ? -5.925 -24.266 -32.679 1.00 58.19 432 GLY A O 1
ATOM 3385 N N . GLY A 1 433 ? -5.013 -24.216 -30.635 1.00 55.62 433 GLY A N 1
ATOM 3386 C CA . GLY A 1 433 ? -3.632 -24.422 -31.102 1.00 55.62 433 GLY A CA 1
ATOM 3387 C C . GLY A 1 433 ? -2.980 -23.190 -31.738 1.00 55.62 433 GLY A C 1
ATOM 3388 O O . GLY A 1 433 ? -1.840 -23.265 -32.195 1.00 55.62 433 GLY A O 1
ATOM 3389 N N . LYS A 1 434 ? -3.662 -22.039 -31.732 1.00 55.81 434 LYS A N 1
ATOM 3390 C CA . LYS A 1 434 ? -3.006 -20.745 -31.939 1.00 55.81 434 LYS A CA 1
ATOM 3391 C C . LYS A 1 434 ? -2.228 -20.416 -30.669 1.00 55.81 434 LYS A C 1
ATOM 3393 O O . LYS A 1 434 ? -2.779 -20.509 -29.577 1.00 55.81 434 LYS A O 1
ATOM 3398 N N . GLY A 1 435 ? -0.940 -20.107 -30.815 1.00 62.12 435 GLY A N 1
ATOM 3399 C CA . GLY A 1 435 ? -0.030 -19.878 -29.693 1.00 62.12 435 GLY A CA 1
ATOM 3400 C C . GLY A 1 435 ? -0.633 -18.935 -28.651 1.00 62.12 435 GLY A C 1
ATOM 3401 O O . GLY A 1 435 ? -1.119 -17.858 -28.991 1.00 62.12 435 GLY A O 1
ATOM 3402 N N . GLY A 1 436 ? -0.634 -19.371 -27.389 1.00 79.19 436 GLY A N 1
ATOM 3403 C CA . GLY A 1 436 ? -0.961 -18.501 -26.263 1.00 79.19 436 GLY A CA 1
ATOM 3404 C C . GLY A 1 436 ? 0.041 -17.355 -26.147 1.00 79.19 436 GLY A C 1
ATOM 3405 O O . GLY A 1 436 ? 1.134 -17.415 -26.713 1.00 79.19 436 GLY A O 1
ATOM 3406 N N . GLY A 1 437 ? -0.326 -16.318 -25.404 1.00 85.44 437 GLY A N 1
ATOM 3407 C CA . GLY A 1 437 ? 0.493 -15.120 -25.282 1.00 85.44 437 GLY A CA 1
ATOM 3408 C C . GLY A 1 437 ? 0.407 -14.486 -23.906 1.00 85.44 437 GLY A C 1
ATOM 3409 O O . GLY A 1 437 ? -0.557 -14.667 -23.159 1.00 85.44 437 GLY A O 1
ATOM 3410 N N . LEU A 1 438 ? 1.435 -13.705 -23.589 1.00 85.88 438 LEU A N 1
ATOM 3411 C CA . LEU A 1 438 ? 1.442 -12.854 -22.412 1.00 85.88 438 LEU A CA 1
ATOM 3412 C C . LEU A 1 438 ? 0.511 -11.661 -22.664 1.00 85.88 438 LEU A C 1
ATOM 3414 O O . LEU A 1 438 ? 0.695 -10.925 -23.637 1.00 85.88 438 LEU A O 1
ATOM 3418 N N . LYS A 1 439 ? -0.478 -11.463 -21.793 1.00 84.56 439 LYS A N 1
ATOM 3419 C CA . LYS A 1 439 ? -1.440 -10.362 -21.883 1.00 84.56 439 LYS A CA 1
ATOM 3420 C C . LYS A 1 439 ? -1.560 -9.605 -20.570 1.00 84.56 439 LYS A C 1
ATOM 3422 O O . LYS A 1 439 ? -1.284 -10.120 -19.485 1.00 84.56 439 LYS A O 1
ATOM 3427 N N . ALA A 1 440 ? -1.995 -8.357 -20.692 1.00 81.81 440 ALA A N 1
ATOM 3428 C CA . ALA A 1 440 ? -2.431 -7.551 -19.567 1.00 81.81 440 ALA A CA 1
ATOM 3429 C C . ALA A 1 440 ? -3.788 -8.079 -19.081 1.00 81.81 440 ALA A C 1
ATOM 3431 O O . ALA A 1 440 ? -4.739 -8.106 -19.860 1.00 81.81 440 ALA A O 1
ATOM 3432 N N . GLY A 1 441 ? -3.883 -8.487 -17.818 1.00 80.62 441 GLY A N 1
ATOM 3433 C CA . GLY A 1 441 ? -5.101 -9.107 -17.301 1.00 80.62 441 GLY A CA 1
ATOM 3434 C C . GLY A 1 441 ? -5.098 -9.274 -15.786 1.00 80.62 441 GLY A C 1
ATOM 3435 O O . GLY A 1 441 ? -4.476 -8.490 -15.064 1.00 80.62 441 GLY A O 1
ATOM 3436 N N . GLU A 1 442 ? -5.822 -10.286 -15.311 1.00 79.25 442 GLU A N 1
ATOM 3437 C CA . GLU A 1 442 ? -5.805 -10.695 -13.904 1.00 79.25 442 GLU A CA 1
ATOM 3438 C C . GLU A 1 442 ? -4.402 -11.137 -13.468 1.00 79.25 442 GLU A C 1
ATOM 3440 O O . GLU A 1 442 ? -3.547 -11.467 -14.289 1.00 79.25 442 GLU A O 1
ATOM 3445 N N . ALA A 1 443 ? -4.136 -11.131 -12.161 1.00 79.81 443 ALA A N 1
ATOM 3446 C CA . ALA A 1 443 ? -2.821 -11.477 -11.640 1.00 79.81 443 ALA A CA 1
ATOM 3447 C C . ALA A 1 443 ? -2.480 -12.954 -11.888 1.00 79.81 443 ALA A C 1
ATOM 3449 O O . ALA A 1 443 ? -2.861 -13.837 -11.117 1.00 79.81 443 ALA A O 1
ATOM 3450 N N . GLY A 1 444 ? -1.713 -13.209 -12.950 1.00 80.69 444 GLY A N 1
ATOM 3451 C CA . GLY A 1 444 ? -1.096 -14.501 -13.195 1.00 80.69 444 GLY A CA 1
ATOM 3452 C C . GLY A 1 444 ? -0.144 -14.869 -12.060 1.00 80.69 444 GLY A C 1
ATOM 3453 O O . GLY A 1 444 ? 0.498 -14.009 -11.450 1.00 80.69 444 GLY A O 1
ATOM 3454 N N . ARG A 1 445 ? -0.056 -16.169 -11.771 1.00 84.31 445 ARG A N 1
ATOM 3455 C CA . ARG A 1 445 ? 0.883 -16.712 -10.786 1.00 84.31 445 ARG A CA 1
ATOM 3456 C C . ARG A 1 445 ? 2.143 -17.177 -11.498 1.00 84.31 445 ARG A C 1
ATOM 3458 O O . ARG A 1 445 ? 2.089 -18.097 -12.315 1.00 84.31 445 ARG A O 1
ATOM 3465 N N . PHE A 1 446 ? 3.263 -16.560 -11.155 1.00 88.38 446 PHE A N 1
ATOM 3466 C CA . PHE A 1 446 ? 4.582 -16.928 -11.645 1.00 88.38 446 PHE A CA 1
ATOM 3467 C C . PHE A 1 446 ? 5.438 -17.424 -10.481 1.00 88.38 446 PHE A C 1
ATOM 3469 O O . PHE A 1 446 ? 5.127 -17.184 -9.316 1.00 88.38 446 PHE A O 1
ATOM 3476 N N . TRP A 1 447 ? 6.531 -18.098 -10.796 1.00 88.81 447 TRP A N 1
ATOM 3477 C CA . TRP A 1 447 ? 7.647 -18.266 -9.872 1.00 88.81 447 TRP A CA 1
ATOM 3478 C C . TRP A 1 447 ? 8.916 -17.819 -10.585 1.00 88.81 447 TRP A C 1
ATOM 3480 O O . TRP A 1 447 ? 9.059 -17.997 -11.797 1.00 88.81 447 TRP A O 1
ATOM 3490 N N . ILE A 1 448 ? 9.830 -17.193 -9.852 1.00 89.50 448 ILE A N 1
ATOM 3491 C CA . ILE A 1 448 ? 11.059 -16.629 -10.412 1.00 89.50 448 ILE A CA 1
ATOM 3492 C C . ILE A 1 448 ? 12.233 -17.248 -9.672 1.00 89.50 448 ILE A C 1
ATOM 3494 O O . ILE A 1 448 ? 12.349 -17.093 -8.461 1.00 89.50 448 ILE A O 1
ATOM 3498 N N . LYS A 1 449 ? 13.113 -17.950 -10.388 1.00 90.00 449 LYS A N 1
ATOM 3499 C CA . LYS A 1 449 ? 14.259 -18.635 -9.780 1.00 90.00 449 LYS A CA 1
ATOM 3500 C C . LYS A 1 449 ? 15.562 -18.152 -10.391 1.00 90.00 449 LYS A C 1
ATOM 3502 O O . LYS A 1 449 ? 15.709 -18.153 -11.612 1.00 90.00 449 LYS A O 1
ATOM 3507 N N . LYS A 1 450 ? 16.514 -17.771 -9.537 1.00 90.31 450 LYS A N 1
ATOM 3508 C CA . LYS A 1 450 ? 17.882 -17.452 -9.956 1.00 90.31 450 LYS A CA 1
ATOM 3509 C C . LYS A 1 450 ? 18.574 -18.718 -10.462 1.00 90.31 450 LYS A C 1
ATOM 3511 O O . LYS A 1 450 ? 18.425 -19.785 -9.865 1.00 90.31 450 LYS A O 1
ATOM 3516 N N . VAL A 1 451 ? 19.312 -18.603 -11.558 1.00 89.50 451 VAL A N 1
ATOM 3517 C CA . VAL A 1 451 ? 20.045 -19.712 -12.173 1.00 89.50 451 VAL A CA 1
ATOM 3518 C C . VAL A 1 451 ? 21.492 -19.324 -12.427 1.00 89.50 451 VAL A C 1
ATOM 3520 O O . VAL A 1 451 ? 21.787 -18.181 -12.777 1.00 89.50 451 VAL A O 1
ATOM 3523 N N . ASP A 1 452 ? 22.385 -20.298 -12.295 1.00 85.25 452 ASP A N 1
ATOM 3524 C CA . ASP A 1 452 ? 23.750 -20.165 -12.780 1.00 85.25 452 ASP A CA 1
ATOM 3525 C C . ASP A 1 452 ? 23.724 -20.343 -14.297 1.00 85.25 452 ASP A C 1
ATOM 3527 O O . ASP A 1 452 ? 23.504 -21.437 -14.821 1.00 85.25 452 ASP A O 1
ATOM 3531 N N . TYR A 1 453 ? 23.875 -19.232 -15.009 1.00 83.06 453 TYR A N 1
ATOM 3532 C CA . TYR A 1 453 ? 23.891 -19.204 -16.461 1.00 83.06 453 TYR A CA 1
ATOM 3533 C C . TYR A 1 453 ? 25.170 -18.530 -16.935 1.00 83.06 453 TYR A C 1
ATOM 3535 O O . TYR A 1 453 ? 25.451 -17.378 -16.602 1.00 83.06 453 TYR A O 1
ATOM 3543 N N . ILE A 1 454 ? 25.936 -19.277 -17.723 1.00 80.44 454 ILE A N 1
ATOM 3544 C CA . ILE A 1 454 ? 27.072 -18.762 -18.473 1.00 80.44 454 ILE A CA 1
ATOM 3545 C C . ILE A 1 454 ? 26.561 -18.613 -19.905 1.00 80.44 454 ILE A C 1
ATOM 3547 O O . ILE A 1 454 ? 26.280 -19.642 -20.528 1.00 80.44 454 ILE A O 1
ATOM 3551 N N . PRO A 1 455 ? 26.392 -17.381 -20.420 1.00 79.44 455 PRO A N 1
ATOM 3552 C CA . PRO A 1 455 ? 25.985 -17.190 -21.802 1.00 79.44 455 PRO A CA 1
ATOM 3553 C C . PRO A 1 455 ? 26.966 -17.930 -22.706 1.00 79.44 455 PRO A C 1
ATOM 3555 O O . PRO A 1 455 ? 28.181 -17.745 -22.606 1.00 79.44 455 PRO A O 1
ATOM 3558 N N . VAL A 1 456 ? 26.444 -18.823 -23.548 1.00 74.94 456 VAL A N 1
ATOM 3559 C CA . VAL A 1 456 ? 27.258 -19.544 -24.526 1.00 74.94 456 VAL A CA 1
ATOM 3560 C C . VAL A 1 456 ? 27.724 -18.492 -25.523 1.00 74.94 456 VAL A C 1
ATOM 3562 O O . VAL A 1 456 ? 26.919 -17.993 -26.299 1.00 74.94 456 VAL A O 1
ATOM 3565 N N . GLY A 1 457 ? 28.988 -18.085 -25.388 1.00 59.38 457 GLY A N 1
ATOM 3566 C CA . GLY A 1 457 ? 29.539 -16.859 -25.955 1.00 59.38 457 GLY A CA 1
ATOM 3567 C C . GLY A 1 457 ? 29.008 -16.525 -27.343 1.00 59.38 457 GLY A C 1
ATOM 3568 O O . GLY A 1 457 ? 29.374 -17.159 -28.331 1.00 59.38 457 GLY A O 1
ATOM 3569 N N . GLY A 1 458 ? 28.203 -15.465 -27.414 1.00 54.94 458 GLY A N 1
ATOM 3570 C CA . GLY A 1 458 ? 28.234 -14.616 -28.587 1.00 54.94 458 GLY A CA 1
ATOM 3571 C C . GLY A 1 458 ? 29.634 -14.023 -28.621 1.00 54.94 458 GLY A C 1
ATOM 3572 O O . GLY A 1 458 ? 29.938 -13.144 -27.821 1.00 54.94 458 GLY A O 1
ATOM 3573 N N . GLY A 1 459 ? 30.503 -14.562 -29.475 1.00 48.16 459 GLY A N 1
ATOM 3574 C CA . GLY A 1 459 ? 31.764 -13.929 -29.848 1.00 48.16 459 GLY A CA 1
ATOM 3575 C C . GLY A 1 459 ? 31.468 -12.636 -30.602 1.00 48.16 459 GLY A C 1
ATOM 3576 O O . GLY A 1 459 ? 31.621 -12.584 -31.816 1.00 48.16 459 GLY A O 1
ATOM 3577 N N . GLY A 1 460 ? 30.938 -11.645 -29.889 1.00 48.62 460 GLY A N 1
ATOM 3578 C CA . GLY A 1 460 ? 30.765 -10.286 -30.360 1.00 48.62 460 GLY A CA 1
ATOM 3579 C C . GLY A 1 460 ? 32.085 -9.566 -30.169 1.00 48.62 460 GLY A C 1
ATOM 3580 O O . GLY A 1 460 ? 32.551 -9.411 -29.046 1.00 48.62 460 GLY A O 1
ATOM 3581 N N . GLU A 1 461 ? 32.695 -9.207 -31.288 1.00 46.91 461 GLU A N 1
ATOM 3582 C CA . GLU A 1 461 ? 33.824 -8.297 -31.391 1.00 46.91 461 GLU A CA 1
ATOM 3583 C C . GLU A 1 461 ? 33.516 -7.005 -30.619 1.00 46.91 461 GLU A C 1
ATOM 3585 O O . GLU A 1 461 ? 32.738 -6.166 -31.071 1.00 46.91 461 GLU A O 1
ATOM 3590 N N . ASP A 1 462 ? 34.121 -6.850 -29.441 1.00 44.72 462 ASP A N 1
ATOM 3591 C CA . ASP A 1 462 ? 34.191 -5.571 -28.742 1.00 44.72 462 ASP A CA 1
ATOM 3592 C C . ASP A 1 462 ? 35.098 -4.637 -29.553 1.00 44.72 462 ASP A C 1
ATOM 3594 O O . ASP A 1 462 ? 36.325 -4.643 -29.436 1.00 44.72 462 ASP A O 1
ATOM 3598 N N . GLY A 1 463 ? 34.472 -3.844 -30.413 1.00 51.22 463 GLY A N 1
ATOM 3599 C CA . GLY A 1 463 ? 35.099 -2.761 -31.144 1.00 51.22 463 GLY A CA 1
ATOM 3600 C C . GLY A 1 463 ? 34.225 -1.525 -31.077 1.00 51.22 463 GLY A C 1
ATOM 3601 O O . GLY A 1 463 ? 33.640 -1.168 -32.084 1.00 51.22 463 GLY A O 1
ATOM 3602 N N . ASP A 1 464 ? 34.136 -0.893 -29.907 1.00 44.22 464 ASP A N 1
ATOM 3603 C CA . ASP A 1 464 ? 33.958 0.557 -29.825 1.00 44.22 464 ASP A CA 1
ATOM 3604 C C . ASP A 1 464 ? 34.535 1.067 -28.503 1.00 44.22 464 ASP A C 1
ATOM 3606 O O . ASP A 1 464 ? 34.049 0.788 -27.403 1.00 44.22 464 ASP A O 1
ATOM 3610 N N . GLY A 1 465 ? 35.658 1.768 -28.652 1.00 45.16 465 GLY A N 1
ATOM 3611 C CA . GLY A 1 465 ? 36.357 2.463 -27.591 1.00 45.16 465 GLY A CA 1
ATOM 3612 C C . GLY A 1 465 ? 35.615 3.710 -27.117 1.00 45.16 465 GLY A C 1
ATOM 3613 O O . GLY A 1 465 ? 34.757 4.259 -27.804 1.00 45.16 465 GLY A O 1
ATOM 3614 N N . HIS A 1 466 ? 36.008 4.090 -25.905 1.00 39.91 466 HIS A N 1
ATOM 3615 C CA . HIS A 1 466 ? 35.719 5.305 -25.143 1.00 39.91 466 HIS A CA 1
ATOM 3616 C C . HIS A 1 466 ? 35.293 6.572 -25.890 1.00 39.91 466 HIS A C 1
ATOM 3618 O O . HIS A 1 466 ? 35.961 6.945 -26.880 1.00 39.91 466 HIS A O 1
#

Solvent-accessible surface area (backbone atoms only — not comparable to full-atom values): 27402 Å² total; per-residue (Å²): 142,80,88,79,83,86,72,82,77,79,78,76,74,72,82,73,78,73,73,78,79,76,76,74,70,76,75,81,68,84,62,96,62,82,78,58,71,68,54,55,53,49,53,54,48,45,52,53,50,51,55,48,47,56,50,50,51,55,49,46,54,52,50,52,53,51,44,53,50,52,52,50,50,40,49,52,40,52,52,48,40,54,54,54,50,28,72,74,37,76,67,22,47,49,48,58,57,56,59,57,61,75,61,49,82,84,60,79,73,91,73,91,78,72,73,81,73,58,68,79,77,48,92,83,58,55,71,66,58,54,51,48,51,52,43,51,53,51,41,48,53,49,51,59,48,47,76,75,47,54,75,74,56,31,56,56,46,49,55,52,42,51,54,43,49,51,53,46,50,59,54,62,72,65,69,72,85,61,92,59,48,67,58,54,53,50,48,52,56,52,49,54,53,49,48,55,54,42,52,53,50,53,53,55,48,58,57,50,51,67,75,65,60,74,79,82,77,82,86,83,84,86,81,87,83,84,82,87,80,91,76,90,80,74,90,72,56,69,69,61,56,52,53,53,49,52,53,51,51,52,50,51,45,53,54,50,50,52,51,44,50,52,50,52,51,52,49,51,55,52,51,54,53,48,52,53,51,50,53,54,41,50,57,48,48,54,53,35,51,56,42,45,55,49,36,52,50,52,51,53,59,70,68,55,86,68,78,79,72,84,62,63,43,80,76,50,37,28,35,42,31,50,50,101,54,66,30,28,51,23,51,57,85,46,42,50,37,79,42,74,58,83,68,90,76,88,62,82,60,49,46,36,32,25,40,34,31,35,34,80,89,72,68,28,35,28,46,25,32,60,67,73,61,15,23,42,25,52,51,96,85,52,44,53,31,35,76,37,79,60,71,44,59,39,21,31,26,36,63,55,55,78,92,45,64,60,42,87,58,30,36,42,32,37,54,23,74,87,58,84,88,37,39,22,41,19,76,46,80,39,79,88,83,44,80,40,40,58,34,66,47,65,79,30,43,22,27,39,39,81,49,95,73,78,80,81,74,77,86,68,83,90,79,81,79,135

InterPro domains:
  IPR000727 Target SNARE coiled-coil homology domain [PS50192] (240-302)
  IPR000727 Target SNARE coiled-coil homology domain [SM00397] (235-302)

Nearest PDB structures (foldseek):
  7rro-assembly1_B3  TM=2.278E-01  e=2.550E+00  Bos taurus
  8iyj-assembly1_R4  TM=2.260E-01  e=6.284E+00  Mus musculus

Mean predicted aligned error: 16.5 Å

Radius of gyration: 35.97 Å; Cα contacts (8 Å, |Δi|>4): 481; chains: 1; bounding box: 77×73×102 Å

Organism: NCBI:txid1606541

Sequence (466 aa):
MSKSDDRVELFNRAPRPSSPSSSFQSSSQSSMFPAPPALTSLTESLQTAGATVEALDRQNDSLQHSKDLIHNEAYLLTKSDRILRGMGSWSGWAYNTFVKSESTELRNSSTRNVTSVESKRYSGTDPLCISLLNQLNSYKVNVELMSSASSEQRQVLNEVCAEILDKIRGILSREEGGDRKVVFDNVRKELMKVQVDYNKVEVKDEWSELMNADLPSPPVRDVDVTSSSLSADEPMSEQKQILRQQDNDLMQLSQGLETLKSISVSMNESLVEQNKTIEEIDTTTEVCNEKARRVVRRAGRLNRKAGWAKDAVFMGWYVVGLGGGRHFLGVEGEEIVKVEGMKVGGRVKDKVVWAVYRRKEYNCVGFKAGLTDRYIGMDFWGGYSCKSTKFESKQEFEVDDEEKMGTDGTRILSASAGWGKGTFLSWEEGDGGKGGGLKAGEAGRFWIKKVDYIPVGGGGEDGDGH

Secondary structure (DSSP, 8-state):
------------PPPPPP-------------SSPPPHHHHHHHHHHHHHHHHHHHHHHHHHHHHHHHHHHHHHHHHHHHHHHHHHHHHSHHHHHHHHHHHHHT-SS-SSS-TTSSSSSGGG-TT--HHHHHHHHHHHHHHHHHHHHTTS-HHHHHHHHHHHHHHHHHHHHHHTT--SSTTHHHHHHHHHHHHHHHHHHHHHHHHHHHHHHHH-PPPPPPPPPPP-------PPP---HHHHHHHHHHHHHHHHHHHHHHHHHHHHHHHHHHHHHHHHHHHHHHHHHHHHHHHHHHHHHHHHHH--S-TTTTEEEEEEEEEEETTSSEEEEEETTEEEEEE----SS---GGGEEEEEEETTT--EEEEETTT--EEEE-TTSBEEEEESS--TTS-EEES-GGGBTBTTB-EEE--TTSTT-EEEEEEPPGGGSPPEEEEES---EEEEE----------------

pLDDT: mean 77.54, std 19.62, range [33.53, 97.19]

Foldseek 3Di:
DDDDPPDPPPPPPDPPPPDPPPPPVVPPPPDVDDADPLLVVLVVLLVVLVVVVVVLVVVVVVLVVLLVVLVVLLVVLVVLLLLLVLVQDPVSVVVVVVVVVVPVPVVPDDDDPDDPPPVVVDPPPDPLLVVLVVLLVVLLVLLVVLLVDDPVVNVVSVVVNVVSVVVNVVSLVPDDDDPCVVSSVVSVVSSVVSVVSSVVSVVVVVVVCVVPPPDDDDDDDDDDDDDDDDDDDDPDPPVVVVVVVVVVSVVSSVVSVVVSVVSVVVSVVSVVVSVVSVVSSVVSVVVSVLSVLLSQVSVVVVVDPDDPADAKDWPAKKWKAFAPFQWTFFDDPWATAIDHDPPPPPAGPLRGIWGWIAGPRNRWIWTQRLVPCFTWFADLVQFITRDHNGCDQRRTKHWPDPVQQAPKFIWIWRRHPNDRSTFTWDWDCDPDPDTIGIGGDPTGIMHMDGDDDDRPDPPDPPPDDD